Protein AF-A0A084JEU3-F1 (afdb_monomer)

Radius of gyration: 29.61 Å; Cα contacts (8 Å, |Δi|>4): 473; chains: 1; bounding box: 102×48×82 Å

Solvent-accessible surface area (backbone atoms only — not comparable to full-atom values): 22423 Å² total; per-residue (Å²): 134,93,76,82,90,81,86,82,88,77,93,76,92,77,86,79,73,100,84,59,101,64,56,49,59,89,86,44,99,84,50,86,44,65,86,68,53,72,67,61,51,50,54,51,52,53,52,48,52,46,41,62,56,38,32,37,35,69,52,96,95,32,40,34,34,56,44,57,78,57,88,47,75,67,45,46,43,48,49,74,62,51,78,74,91,52,101,86,64,90,32,44,60,57,39,45,73,83,40,44,41,60,47,25,36,52,49,20,71,35,93,44,36,29,29,40,38,32,37,48,67,58,79,97,78,46,80,44,81,76,47,73,46,70,68,40,49,16,65,54,32,29,52,50,15,54,47,30,58,76,61,71,53,55,68,69,57,42,40,54,37,58,30,37,74,47,81,51,99,90,43,79,36,66,49,73,68,48,45,52,52,46,51,49,23,58,73,67,33,37,78,50,60,65,68,60,36,30,48,14,31,47,50,51,45,51,54,30,48,77,71,74,59,42,79,63,43,62,60,49,50,46,40,42,52,32,47,36,22,77,47,49,19,35,83,63,47,55,72,72,88,62,86,52,65,42,72,67,55,50,42,67,78,18,46,71,53,51,65,30,30,50,54,52,17,34,21,40,51,15,35,50,50,40,52,54,51,51,52,52,56,59,60,42,64,75,54,81,91,49,82,68,72,72,58,94,80,72,58,83,58,68,80,78,54,61,58,43,73,71,50,48,53,51,52,56,48,53,50,52,55,48,29,61,74,69,68,60,82,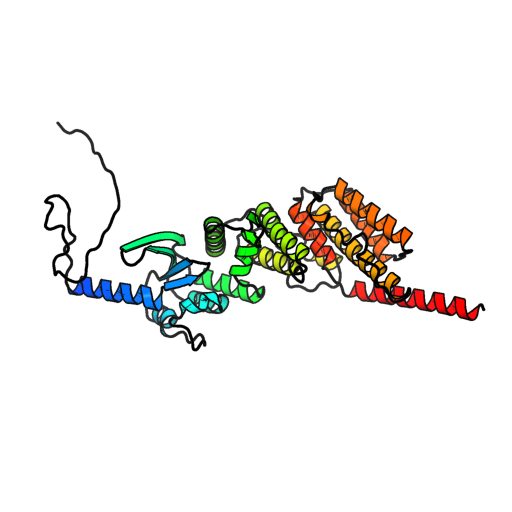50,70,69,58,52,49,42,55,48,53,22,48,57,28,52,75,54,64,66,73,90,78,54,40,41,49,39,47,51,38,19,50,42,19,38,73,57,81,34,65,59,58,52,54,57,52,51,51,57,50,50,56,54,51,51,58,56,49,56,65,59,75,76,110

Sequence (393 aa):
MEKKKQVFNTTTYKFYTNDKDVYGSVDEKDKFGVTMCKSCLNDILIGKEYVEDKLTTYWIDKSVMFLPHNFNEQTEAIYENSTIVSEDKKNFISNIYNDEEIVLELLGEGNTETDIIFFEKEGNKTFYIQHTIKSMLPSRFGELSVLLTEYGIKLYNIINYSTAIKVGLKGIETTNKEKLRMVDAIFLGKSINRNTFFTRAMMVHKYEFINGKNKFTISNIGKVYNFLVDAGCIEGGFKVMTQYGDYKELFMDNLSYFNSNEKKSWFLIGMAYNFVNYMIKKGNSNEEGKIADRSSLDKNFFFARKFNFKDFIYFSNLLSDKMIKYKISSAWLKDILTESKELMANPSGKLSSDEAKYIFFWGMDSYFKKVQENVLDLENDKNEEIQENREEI

Foldseek 3Di:
DDDDDDDDDDDDPFFDDPPDQFFWDPPDPPTDGDNDHPVRVVVVVVVVVCQVQQQWEADPNFIKGKAFPDDDPLNCCLRPVDCPDDPPDRTNCNCCRPCVLVNLQSLLSDDTFIKMWTWDDDPPTDIGTPDIQGRQHSVLSNLLSVLCVVLVHRLVLLLQLQFFDAQDPVGGDGDPVSSRVSVNCLRVLAADDPLSSLVSLVRNCLRCLVVVNNVCSLLSSLSSQVSSCSSNHYDQHAPSVDADQDVVRRCVRRCSNNVKLLLSLLLLLLQLLLVLQVLVQVLVVVPPDDSPPDDPSSDSCLVVDQLDPVVSVVSLVVSVVSCVVSVPDAPVSVVSSVSSVVSSVDTDDDDGSSSSSSSSNNSNVDDHPVVVVSVVVVVVVVVVVVVVVVVVD

InterPro domains:
  IPR013389 CRISPR-associated protein Cas8b [PF09484] (2-365)
  IPR013389 CRISPR-associated protein Cas8b [TIGR02556] (2-365)

Organism: NCBI:txid318464

Structure (mmCIF, N/CA/C/O backbone):
data_AF-A0A084JEU3-F1
#
_entry.id   AF-A0A084JEU3-F1
#
loop_
_atom_site.group_PDB
_atom_site.id
_atom_site.type_symbol
_atom_site.label_atom_id
_atom_site.label_alt_id
_atom_site.label_comp_id
_atom_site.label_asym_id
_atom_site.label_entity_id
_atom_site.label_seq_id
_atom_site.pdbx_PDB_ins_code
_atom_site.Cartn_x
_atom_site.Cartn_y
_atom_site.Cartn_z
_atom_site.occupancy
_atom_site.B_iso_or_equiv
_atom_site.auth_seq_id
_atom_site.auth_comp_id
_atom_site.auth_asym_id
_atom_site.auth_atom_id
_atom_site.pdbx_PDB_model_num
ATOM 1 N N . MET A 1 1 ? -53.611 27.726 25.755 1.00 33.16 1 MET A N 1
ATOM 2 C CA . MET A 1 1 ? -52.851 28.138 24.555 1.00 33.16 1 MET A CA 1
ATOM 3 C C . MET A 1 1 ? -51.723 27.139 24.369 1.00 33.16 1 MET A C 1
ATOM 5 O O . MET A 1 1 ? -50.703 27.253 25.034 1.00 33.16 1 MET A O 1
ATOM 9 N N . GLU A 1 2 ? -51.927 26.119 23.540 1.00 35.88 2 GLU A N 1
ATOM 10 C CA . GLU A 1 2 ? -50.829 25.248 23.117 1.00 35.88 2 GLU A CA 1
ATOM 11 C C . GLU A 1 2 ? -49.942 26.014 22.134 1.00 35.88 2 GLU A C 1
ATOM 13 O O . GLU A 1 2 ? -50.409 26.494 21.097 1.00 35.88 2 GLU A O 1
ATOM 18 N N . LYS A 1 3 ? -48.652 26.128 22.456 1.00 29.27 3 LYS A N 1
ATOM 19 C CA . LYS A 1 3 ? -47.615 26.466 21.483 1.00 29.27 3 LYS A CA 1
ATOM 20 C C . LYS A 1 3 ? -46.472 25.456 21.561 1.00 29.27 3 LYS A C 1
ATOM 22 O O . LYS A 1 3 ? -46.009 25.083 22.629 1.00 29.27 3 LYS A O 1
ATOM 27 N N . LYS A 1 4 ? -46.109 25.028 20.351 1.00 26.77 4 LYS A N 1
ATOM 28 C CA . LYS A 1 4 ? -45.147 24.019 19.892 1.00 26.77 4 LYS A CA 1
ATOM 29 C C . LYS A 1 4 ? -43.875 23.796 20.726 1.00 26.77 4 LYS A C 1
ATOM 31 O O . LYS A 1 4 ? -43.220 24.735 21.160 1.00 26.77 4 LYS A O 1
ATOM 36 N N . LYS A 1 5 ? -43.505 22.506 20.735 1.00 42.50 5 LYS A N 1
ATOM 37 C CA . LYS A 1 5 ? -42.203 21.870 21.010 1.00 42.50 5 LYS A CA 1
ATOM 38 C C . LYS A 1 5 ? -40.978 22.770 20.789 1.00 42.50 5 LYS A C 1
ATOM 40 O O . LYS A 1 5 ? -40.778 23.277 19.686 1.00 42.50 5 LYS A O 1
ATOM 45 N N . GLN A 1 6 ? -40.084 22.769 21.776 1.00 22.28 6 GLN A N 1
ATOM 46 C CA . GLN A 1 6 ? -38.643 22.917 21.578 1.00 22.28 6 GLN A CA 1
ATOM 47 C C . GLN A 1 6 ? -37.939 21.748 22.275 1.00 22.28 6 GLN A C 1
ATOM 49 O O . GLN A 1 6 ? -37.995 21.596 23.490 1.00 22.28 6 GLN A O 1
ATOM 54 N N . VAL A 1 7 ? -37.347 20.882 21.459 1.00 32.69 7 VAL A N 1
ATOM 55 C CA . VAL A 1 7 ? -36.330 19.898 21.849 1.00 32.69 7 VAL A CA 1
ATOM 56 C C . VAL A 1 7 ? -34.980 20.604 21.711 1.00 32.69 7 VAL A C 1
ATOM 58 O O . VAL A 1 7 ? -34.892 21.449 20.829 1.00 32.69 7 VAL A O 1
ATOM 61 N N . PHE A 1 8 ? -33.984 20.287 22.547 1.00 28.66 8 PHE A N 1
ATOM 62 C CA . PHE A 1 8 ? -32.553 20.061 22.225 1.00 28.66 8 PHE A CA 1
ATOM 63 C C . PHE A 1 8 ? -31.741 19.990 23.543 1.00 28.66 8 PHE A C 1
ATOM 65 O O . PHE A 1 8 ? -31.957 20.802 24.433 1.00 28.66 8 PHE A O 1
ATOM 72 N N . ASN A 1 9 ? -31.012 18.886 23.789 1.00 26.53 9 ASN A N 1
ATOM 73 C CA . ASN A 1 9 ? -29.582 18.648 23.459 1.00 26.53 9 ASN A CA 1
ATOM 74 C C . ASN A 1 9 ? -28.684 19.368 24.492 1.00 26.53 9 ASN A C 1
ATOM 76 O O . ASN A 1 9 ? -28.831 20.564 24.676 1.00 26.53 9 ASN A O 1
ATOM 80 N N . THR A 1 10 ? -27.810 18.738 25.276 1.00 30.73 10 THR A N 1
ATOM 81 C CA . THR A 1 10 ? -26.694 17.860 24.900 1.00 30.73 10 THR A CA 1
ATOM 82 C C . THR A 1 10 ? -26.087 17.214 26.156 1.00 30.73 10 THR A C 1
ATOM 84 O O . THR A 1 10 ? -25.902 17.881 27.171 1.00 30.73 10 THR A O 1
ATOM 87 N N . THR A 1 11 ? -25.738 15.931 26.042 1.00 37.00 11 THR A N 1
ATOM 88 C CA . THR A 1 11 ? -24.452 15.332 26.456 1.00 37.00 11 THR A CA 1
ATOM 89 C C . THR A 1 11 ? -23.622 16.071 27.514 1.00 37.00 11 THR A C 1
ATOM 91 O O . THR A 1 11 ? -22.929 17.029 27.198 1.00 37.00 11 THR A O 1
ATOM 94 N N . THR A 1 12 ? -23.553 15.526 28.731 1.00 30.12 12 THR A N 1
ATOM 95 C CA . THR A 1 12 ? -22.297 15.323 29.485 1.00 30.12 12 THR A CA 1
ATOM 96 C C . THR A 1 12 ? -22.592 14.314 30.602 1.00 30.12 12 THR A C 1
ATOM 98 O O . THR A 1 12 ? -22.945 14.702 31.713 1.00 30.12 12 THR A O 1
ATOM 101 N N . TYR A 1 13 ? -22.515 13.008 30.331 1.00 33.44 13 TYR A N 1
ATOM 102 C CA . TYR A 1 13 ? -22.587 12.037 31.425 1.00 33.44 13 TYR A CA 1
ATOM 103 C C . TYR A 1 13 ? -21.303 12.152 32.257 1.00 33.44 13 TYR A C 1
ATOM 105 O O . TYR A 1 13 ? -20.242 11.688 31.850 1.00 33.44 13 TYR A O 1
ATOM 113 N N . LYS A 1 14 ? -21.397 12.824 33.408 1.00 32.00 14 LYS A N 1
ATOM 114 C CA . LYS A 1 14 ? -20.411 12.755 34.489 1.00 32.00 14 LYS A CA 1
ATOM 115 C C . LYS A 1 14 ? -20.918 11.714 35.482 1.00 32.00 14 LYS A C 1
ATOM 117 O O . LYS A 1 14 ? -21.814 12.013 36.266 1.00 32.00 14 LYS A O 1
ATOM 122 N N . PHE A 1 15 ? -20.397 10.493 35.422 1.00 35.12 15 PHE A N 1
ATOM 123 C CA . PHE A 1 15 ? -20.677 9.494 36.453 1.00 35.12 15 PHE A CA 1
ATOM 124 C C . PHE A 1 15 ? -19.790 9.782 37.673 1.00 35.12 15 PHE A C 1
ATOM 126 O O . PHE A 1 15 ? -18.575 9.931 37.534 1.00 35.12 15 PHE A O 1
ATOM 133 N N . TYR A 1 16 ? -20.412 9.923 38.847 1.00 36.34 16 TYR A N 1
ATOM 134 C CA . TYR A 1 16 ? -19.735 10.079 40.138 1.00 36.34 16 TYR A CA 1
ATOM 135 C C . TYR A 1 16 ? -19.525 8.711 40.816 1.00 36.34 16 TYR A C 1
ATOM 137 O O . TYR A 1 16 ? -20.078 7.704 40.389 1.00 36.34 16 TYR A O 1
ATOM 145 N N . THR A 1 17 ? -18.651 8.707 41.820 1.00 38.38 17 THR A N 1
ATOM 146 C CA . THR A 1 17 ? -17.823 7.618 42.366 1.00 38.38 17 THR A CA 1
ATOM 147 C C . THR A 1 17 ? -18.531 6.523 43.185 1.00 38.38 17 THR A C 1
ATOM 149 O O . THR A 1 17 ? -19.677 6.655 43.599 1.00 38.38 17 THR A O 1
ATOM 152 N N . ASN A 1 18 ? -17.810 5.418 43.420 1.00 39.94 18 ASN A N 1
ATOM 153 C CA . ASN A 1 18 ? -18.221 4.167 44.092 1.00 39.94 18 ASN A CA 1
ATOM 154 C C . ASN A 1 18 ? -18.605 4.290 45.591 1.00 39.94 18 ASN A C 1
ATOM 156 O O . ASN A 1 18 ? -18.638 3.284 46.294 1.00 39.94 18 ASN A O 1
ATOM 160 N N . ASP A 1 19 ? -18.832 5.492 46.120 1.00 37.56 19 ASP A N 1
ATOM 161 C CA . ASP A 1 19 ? -18.898 5.762 47.562 1.00 37.56 19 ASP A CA 1
ATOM 162 C C . ASP A 1 19 ? -20.309 6.055 48.110 1.00 37.56 19 ASP A C 1
ATOM 164 O O . ASP A 1 19 ? -20.446 6.275 49.314 1.00 37.56 19 ASP A O 1
ATOM 168 N N . LYS A 1 20 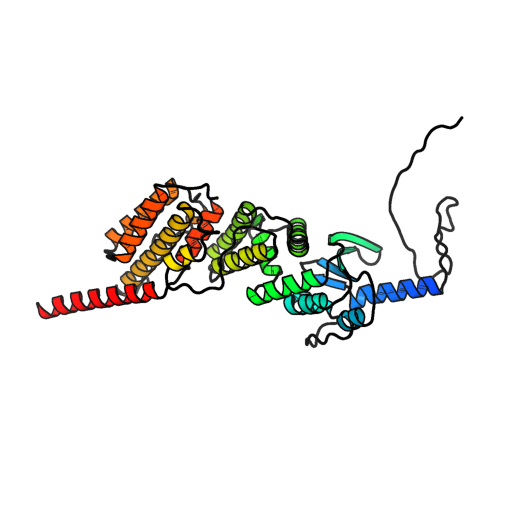? -21.371 6.047 47.282 1.00 40.38 20 LYS A N 1
ATOM 169 C CA . LYS A 1 20 ? -22.754 6.313 47.736 1.00 40.38 20 LYS A CA 1
ATOM 170 C C . LYS A 1 20 ? -23.802 5.435 47.037 1.00 40.38 20 LYS A C 1
ATOM 172 O O . LYS A 1 20 ? -23.878 5.421 45.815 1.00 40.38 20 LYS A O 1
ATOM 177 N N . ASP A 1 21 ? -24.686 4.809 47.823 1.00 39.44 21 ASP A N 1
ATOM 178 C CA . ASP A 1 21 ? -25.827 3.970 47.382 1.00 39.44 21 ASP A CA 1
ATOM 179 C C . ASP A 1 21 ? -26.977 4.762 46.695 1.00 39.44 21 ASP A C 1
ATOM 181 O O . ASP A 1 21 ? -28.101 4.275 46.573 1.00 39.44 21 ASP A O 1
ATOM 185 N N . VAL A 1 22 ? -26.728 5.996 46.237 1.00 38.22 22 VAL A N 1
ATOM 186 C CA . VAL A 1 22 ? -27.688 6.829 45.492 1.00 38.22 22 VAL A CA 1
ATOM 187 C C . VAL A 1 22 ? -26.937 7.665 44.453 1.00 38.22 22 VAL A C 1
ATOM 189 O O . VAL A 1 22 ? -26.189 8.576 44.806 1.00 38.22 22 VAL A O 1
ATOM 192 N N . TYR A 1 23 ? -27.186 7.410 43.166 1.00 47.47 23 TYR A N 1
ATOM 193 C CA . TYR A 1 23 ? -26.636 8.196 42.056 1.00 47.47 23 TYR A CA 1
ATOM 194 C C . TYR A 1 23 ? -27.671 9.192 41.521 1.00 47.47 23 TYR A C 1
ATOM 196 O O . TYR A 1 23 ? -28.319 8.983 40.497 1.00 47.47 23 TYR A O 1
ATOM 204 N N . GLY A 1 24 ? -27.821 10.307 42.232 1.00 40.75 24 GLY A N 1
ATOM 205 C CA . GLY A 1 24 ? -28.551 11.482 41.762 1.00 40.75 24 GLY A CA 1
ATOM 206 C C . GLY A 1 24 ? -27.867 12.770 42.195 1.00 40.75 24 GLY A C 1
ATOM 207 O O . GLY A 1 24 ? -27.118 12.782 43.171 1.00 40.75 24 GLY A O 1
ATOM 208 N N . SER A 1 25 ? -28.095 13.858 41.457 1.00 40.97 25 SER A N 1
ATOM 209 C CA . SER A 1 25 ? -27.729 15.189 41.943 1.00 40.97 25 SER A CA 1
ATOM 210 C C . SER A 1 25 ? -28.613 15.485 43.153 1.00 40.97 25 SER A C 1
ATOM 212 O O . SER A 1 25 ? -29.815 15.673 43.008 1.00 40.97 25 SER A O 1
ATOM 214 N N . VAL A 1 26 ? -28.034 15.455 44.353 1.00 43.91 26 VAL A N 1
ATOM 215 C CA . VAL A 1 26 ? -28.775 15.697 45.605 1.00 43.91 26 VAL A CA 1
ATOM 216 C C . VAL A 1 26 ? -29.113 17.191 45.771 1.00 43.91 26 VAL A C 1
ATOM 218 O O . VAL A 1 26 ? -29.981 17.538 46.567 1.00 43.91 26 VAL A O 1
ATOM 221 N N . ASP A 1 27 ? -28.503 18.065 44.960 1.00 44.31 27 ASP A N 1
ATOM 222 C CA . ASP A 1 27 ? -28.528 19.520 45.162 1.00 44.31 27 ASP A CA 1
ATOM 223 C C . ASP A 1 27 ? -29.350 20.314 44.125 1.00 44.31 27 ASP A C 1
ATOM 225 O O . ASP A 1 27 ? -29.546 21.515 44.300 1.00 44.31 27 ASP A O 1
ATOM 229 N N . GLU A 1 28 ? -29.888 19.694 43.065 1.00 47.91 28 GLU A N 1
ATOM 230 C CA . GLU A 1 28 ? -30.700 20.398 42.057 1.00 47.91 28 GLU A CA 1
ATOM 231 C C . GLU A 1 28 ? -31.978 19.620 41.700 1.00 47.91 28 GLU A C 1
ATOM 233 O O . GLU A 1 28 ? -31.923 18.541 41.113 1.00 47.91 28 GLU A O 1
ATOM 238 N N . LYS A 1 29 ? -33.148 20.209 42.002 1.00 47.62 29 LYS A N 1
ATOM 239 C CA . LYS A 1 29 ? -34.493 19.641 41.755 1.00 47.62 29 LYS A CA 1
ATOM 240 C C . LYS A 1 29 ? -34.776 19.234 40.299 1.00 47.62 29 LYS A C 1
ATOM 242 O O . LYS A 1 29 ? -35.699 18.456 40.079 1.00 47.62 29 LYS A O 1
ATOM 247 N N . ASP A 1 30 ? -33.984 19.715 39.341 1.00 46.00 30 ASP A N 1
ATOM 248 C CA . ASP A 1 30 ? -34.241 19.562 37.904 1.00 46.00 30 ASP A CA 1
ATOM 249 C C . ASP A 1 30 ? -33.227 18.654 37.174 1.00 46.00 30 ASP A C 1
ATOM 251 O O . ASP A 1 30 ? -33.293 18.508 35.951 1.00 46.00 30 ASP A O 1
ATOM 255 N N . LYS A 1 31 ? -32.290 18.006 37.889 1.00 46.59 31 LYS A N 1
ATOM 256 C CA . LYS A 1 31 ? -31.343 17.042 37.298 1.00 46.59 31 LYS A CA 1
ATOM 257 C C . LYS A 1 31 ? -31.685 15.612 37.707 1.00 46.59 31 LYS A C 1
ATOM 259 O O . LYS A 1 31 ? -31.346 15.154 38.795 1.00 46.59 31 LYS A O 1
ATOM 264 N N . PHE A 1 32 ? -32.331 14.893 36.791 1.00 43.88 32 PHE A N 1
ATOM 265 C CA . PHE A 1 32 ? -32.670 13.479 36.939 1.00 43.88 32 PHE A CA 1
ATOM 266 C C . PHE A 1 32 ? -31.409 12.624 37.146 1.00 43.88 32 PHE A C 1
ATOM 268 O O . PHE A 1 32 ? -30.602 12.448 36.235 1.00 43.88 32 PHE A O 1
ATOM 275 N N . GLY A 1 33 ? -31.246 12.092 38.358 1.00 50.06 33 GLY A N 1
ATOM 276 C CA . GLY A 1 33 ? -30.371 10.953 38.624 1.00 50.06 33 GLY A CA 1
ATOM 277 C C . GLY A 1 33 ? -31.000 9.659 38.120 1.00 50.06 33 GLY A C 1
ATOM 278 O O . GLY A 1 33 ? -32.223 9.521 38.131 1.00 50.06 33 GLY A O 1
ATOM 279 N N . VAL A 1 34 ? -30.177 8.704 37.694 1.00 51.53 34 VAL A N 1
ATOM 280 C CA . VAL A 1 34 ? -30.644 7.350 37.378 1.00 51.53 34 VAL A CA 1
ATOM 281 C C . VAL A 1 34 ? -30.508 6.517 38.647 1.00 51.53 34 VAL A C 1
ATOM 283 O O . VAL A 1 34 ? -29.398 6.236 39.096 1.00 51.53 34 VAL A O 1
ATOM 286 N N . THR A 1 35 ? -31.631 6.125 39.249 1.00 52.78 35 THR A N 1
ATOM 287 C CA . THR A 1 35 ? -31.619 5.170 40.363 1.00 52.78 35 THR A CA 1
ATOM 288 C C . THR A 1 35 ? -31.243 3.792 39.828 1.00 52.78 35 THR A C 1
ATOM 290 O O . THR A 1 35 ? -31.934 3.249 38.969 1.00 52.78 35 THR A O 1
ATOM 293 N N . MET A 1 36 ? -30.149 3.230 40.336 1.00 64.19 36 MET A N 1
ATOM 294 C CA . MET A 1 36 ? -29.620 1.934 39.921 1.00 64.19 36 MET A CA 1
ATOM 295 C C . MET A 1 36 ? -29.491 1.009 41.128 1.00 64.19 36 MET A C 1
ATOM 297 O O . MET A 1 36 ? -29.104 1.446 42.210 1.00 64.19 36 MET A O 1
ATOM 301 N N . CYS A 1 37 ? -29.839 -0.266 40.954 1.00 76.44 37 CYS A N 1
ATOM 302 C CA . CYS A 1 37 ? -29.737 -1.250 42.022 1.00 76.44 37 CYS A CA 1
ATOM 303 C C . CYS A 1 37 ? -28.268 -1.617 42.305 1.00 76.44 37 CYS A C 1
ATOM 305 O O . CYS A 1 37 ? -27.428 -1.548 41.410 1.00 76.44 37 CYS A O 1
ATOM 307 N N . LYS A 1 38 ? -27.936 -2.032 43.535 1.00 72.19 38 LYS A N 1
ATOM 308 C CA . LYS A 1 38 ? -26.549 -2.370 43.911 1.00 72.19 38 LYS A CA 1
ATOM 309 C C . LYS A 1 38 ? -25.959 -3.515 43.079 1.00 72.19 38 LYS A C 1
ATOM 311 O O . LYS A 1 38 ? -24.797 -3.440 42.697 1.00 72.19 38 LYS A O 1
ATOM 316 N N . SER A 1 39 ? -26.746 -4.549 42.774 1.00 76.50 39 SER A N 1
ATOM 317 C CA . SER A 1 39 ? -26.295 -5.628 41.883 1.00 76.50 39 SER A CA 1
ATOM 318 C C . SER A 1 39 ? -26.048 -5.109 40.466 1.00 76.50 39 SER A C 1
ATOM 320 O O . SER A 1 39 ? -24.980 -5.342 39.928 1.00 76.50 39 SER A O 1
ATOM 322 N N . CYS A 1 40 ? -26.953 -4.282 39.938 1.00 75.38 40 CYS A N 1
ATOM 323 C CA . CYS A 1 40 ? -26.814 -3.626 38.638 1.00 75.38 40 CYS A CA 1
ATOM 324 C C . CYS A 1 40 ? -25.513 -2.802 38.548 1.00 75.38 40 CYS A C 1
ATOM 326 O O . CYS A 1 40 ? -24.825 -2.823 37.533 1.00 75.38 40 CYS A O 1
ATOM 328 N N . LEU A 1 41 ? -25.166 -2.072 39.617 1.00 74.88 41 LEU A N 1
ATOM 329 C CA . LEU A 1 41 ? -23.906 -1.330 39.703 1.00 74.88 41 LEU A CA 1
ATOM 330 C C . LEU A 1 41 ? -22.700 -2.271 39.680 1.00 74.88 41 LEU A C 1
ATOM 332 O O . LEU A 1 41 ? -21.751 -2.011 38.946 1.00 74.88 41 LEU A O 1
ATOM 336 N N . ASN A 1 42 ? -22.732 -3.340 40.478 1.00 78.88 42 ASN A N 1
ATO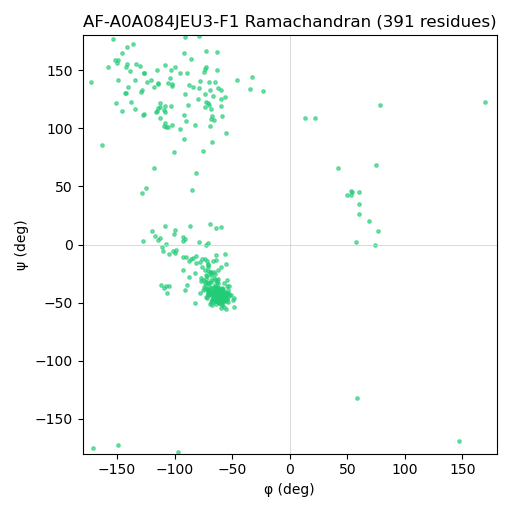M 337 C CA . ASN A 1 42 ? -21.654 -4.324 40.509 1.00 78.88 42 ASN A CA 1
ATOM 338 C C . ASN A 1 42 ? -21.450 -4.966 39.133 1.00 78.88 42 ASN A C 1
ATOM 340 O O . ASN A 1 42 ? -20.313 -5.053 38.686 1.00 78.88 42 ASN A O 1
ATOM 344 N N . ASP A 1 43 ? -22.530 -5.328 38.439 1.00 79.50 43 ASP A N 1
ATOM 345 C CA . ASP A 1 43 ? -22.467 -5.906 37.094 1.00 79.50 43 ASP A CA 1
ATOM 346 C C . ASP A 1 43 ? -21.803 -4.934 36.102 1.00 79.50 43 ASP A C 1
ATOM 348 O O . ASP A 1 43 ? -20.937 -5.325 35.321 1.00 79.50 43 ASP A O 1
ATOM 352 N N . ILE A 1 44 ? -22.135 -3.639 36.178 1.00 79.19 44 ILE A N 1
ATOM 353 C CA . ILE A 1 44 ? -21.496 -2.599 35.356 1.00 79.19 44 ILE A CA 1
ATOM 354 C C . ILE A 1 44 ? -20.015 -2.433 35.702 1.00 79.19 44 ILE A C 1
ATOM 356 O O . ILE A 1 44 ? -19.197 -2.256 34.799 1.00 79.19 44 ILE A O 1
ATOM 360 N N . LEU A 1 45 ? -19.655 -2.453 36.987 1.00 81.62 45 LEU A N 1
ATOM 361 C CA . LEU A 1 45 ? -18.264 -2.312 37.420 1.00 81.62 45 LEU A CA 1
ATOM 362 C C . LEU A 1 45 ? -17.413 -3.500 36.959 1.00 81.62 45 LEU A C 1
ATOM 364 O O . LEU A 1 45 ? -16.341 -3.275 36.403 1.00 81.62 45 LEU A O 1
ATOM 368 N N . ILE A 1 46 ? -17.922 -4.726 37.112 1.00 84.88 46 ILE A N 1
ATOM 369 C CA . ILE A 1 46 ? -17.273 -5.956 36.636 1.00 84.88 46 ILE A CA 1
ATOM 370 C C . ILE A 1 46 ? -17.124 -5.918 35.112 1.00 84.88 46 ILE A C 1
ATOM 372 O O . ILE A 1 46 ? -16.034 -6.141 34.591 1.00 84.88 46 ILE A O 1
ATOM 376 N N . GLY A 1 47 ? -18.188 -5.569 34.382 1.00 84.50 47 GLY A N 1
ATOM 377 C CA . GLY A 1 47 ? -18.135 -5.461 32.922 1.00 84.50 47 GLY A CA 1
ATOM 378 C C . GLY A 1 47 ? -17.156 -4.388 32.440 1.00 84.50 47 GLY A C 1
ATOM 379 O O . GLY A 1 47 ? -16.441 -4.585 31.460 1.00 84.50 47 GLY A O 1
ATOM 380 N N . LYS A 1 48 ? -17.068 -3.256 33.146 1.00 84.44 48 LYS A N 1
ATOM 381 C CA . LYS A 1 48 ? -16.085 -2.211 32.844 1.00 84.44 48 LYS A CA 1
ATOM 382 C C . LYS A 1 48 ? -14.653 -2.710 33.045 1.00 84.44 48 LYS A C 1
ATOM 384 O O . LYS A 1 48 ? -13.823 -2.478 32.170 1.00 84.44 48 LYS A O 1
ATOM 389 N N . GLU A 1 49 ? -14.373 -3.354 34.175 1.00 86.00 49 GLU A N 1
ATOM 390 C CA . GLU A 1 49 ? -13.055 -3.926 34.471 1.00 86.00 49 GLU A CA 1
ATOM 391 C C . GLU A 1 49 ? -12.667 -4.948 33.399 1.00 86.00 49 GLU A C 1
ATOM 393 O O . GLU A 1 49 ? -11.579 -4.871 32.838 1.00 86.00 49 GLU A O 1
ATOM 398 N N . TYR A 1 50 ? -13.612 -5.799 32.993 1.00 87.06 50 TYR A N 1
ATOM 399 C CA . TYR A 1 50 ? -13.421 -6.743 31.898 1.00 87.06 50 TYR A CA 1
ATOM 400 C C . TYR A 1 50 ? -13.039 -6.067 30.573 1.00 87.06 50 TYR A C 1
ATOM 402 O O . TYR A 1 50 ? -12.079 -6.468 29.914 1.00 87.06 50 TYR A O 1
ATOM 410 N N . VAL A 1 51 ? -13.762 -5.014 30.174 1.00 88.12 51 VAL A N 1
ATOM 411 C CA . VAL A 1 51 ? -13.453 -4.262 28.949 1.00 88.12 51 VAL A CA 1
ATOM 412 C C . VAL A 1 51 ? -12.056 -3.643 29.024 1.00 88.12 51 VAL A C 1
ATOM 414 O O . VAL A 1 51 ? -11.302 -3.717 28.050 1.00 88.12 51 VAL A O 1
ATOM 417 N N . GLU A 1 52 ? -11.706 -3.026 30.155 1.00 86.19 52 GLU A N 1
ATOM 418 C CA . GLU A 1 52 ? -10.395 -2.399 30.357 1.00 86.19 52 GLU A CA 1
ATOM 419 C C . GLU A 1 52 ? -9.259 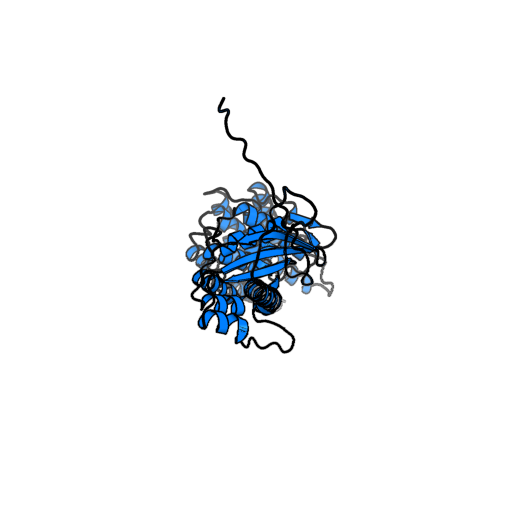-3.443 30.335 1.00 86.19 52 GLU A C 1
ATOM 421 O O . GLU A 1 52 ? -8.218 -3.182 29.728 1.00 86.19 52 GLU A O 1
ATOM 426 N N . ASP A 1 53 ? -9.480 -4.637 30.891 1.00 85.06 53 ASP A N 1
ATOM 427 C CA . ASP A 1 53 ? -8.446 -5.665 31.047 1.00 85.06 53 ASP A CA 1
ATOM 428 C C . ASP A 1 53 ? -8.307 -6.617 29.858 1.00 85.06 53 ASP A C 1
ATOM 430 O O . ASP A 1 53 ? -7.193 -7.054 29.568 1.00 85.06 53 ASP A O 1
ATOM 434 N N . LYS A 1 54 ? -9.398 -6.965 29.167 1.00 87.38 54 LYS A N 1
ATOM 435 C CA . LYS A 1 54 ? -9.411 -8.009 28.122 1.00 87.38 54 LYS A CA 1
ATOM 436 C C . LYS A 1 54 ? -9.637 -7.473 26.716 1.00 87.38 54 LYS A C 1
ATOM 438 O O . LYS A 1 54 ? -9.059 -7.996 25.765 1.00 87.38 54 LYS A O 1
ATOM 443 N N . LEU A 1 55 ? -10.448 -6.425 26.583 1.00 90.81 55 LEU A N 1
ATOM 444 C CA . LEU A 1 55 ? -10.924 -5.932 25.285 1.00 90.81 55 LEU A CA 1
ATOM 445 C C . LEU A 1 55 ? -10.227 -4.648 24.823 1.00 90.81 55 LEU A C 1
ATOM 447 O O . LEU A 1 55 ? -10.429 -4.207 23.691 1.00 90.81 55 LEU A O 1
ATOM 451 N N . THR A 1 56 ? -9.413 -4.044 25.689 1.00 90.75 56 THR A N 1
ATOM 452 C CA . THR A 1 56 ? -8.706 -2.791 25.422 1.00 90.75 56 THR A CA 1
ATOM 453 C C . THR A 1 56 ? -7.223 -3.035 25.164 1.00 90.75 56 THR A C 1
ATOM 455 O O . THR A 1 56 ? -6.561 -3.809 25.859 1.00 90.75 56 THR A O 1
ATOM 458 N N . THR A 1 57 ? -6.669 -2.322 24.184 1.00 91.31 57 THR A N 1
ATOM 459 C CA . THR A 1 57 ? -5.229 -2.291 23.921 1.00 91.31 57 THR A CA 1
ATOM 460 C C . THR A 1 57 ? -4.764 -0.953 23.344 1.00 91.31 57 THR A C 1
ATOM 462 O O . THR A 1 57 ? -5.527 0.011 23.273 1.00 91.31 57 THR A O 1
ATOM 465 N N . TYR A 1 58 ? -3.496 -0.890 22.936 1.00 88.81 58 TYR A N 1
ATOM 466 C CA . TYR A 1 58 ? -2.910 0.208 22.186 1.00 88.81 58 TYR A CA 1
ATOM 467 C C . TYR A 1 58 ? -2.535 -0.240 20.767 1.00 88.81 58 TYR A C 1
ATOM 469 O O . TYR A 1 58 ? -1.733 -1.154 20.587 1.00 88.81 58 TYR A O 1
ATOM 477 N N . TRP A 1 59 ? -3.097 0.419 19.754 1.00 90.38 59 TRP A N 1
ATOM 478 C CA . TRP A 1 59 ? -2.881 0.104 18.343 1.00 90.38 59 TRP A CA 1
ATOM 479 C C . TRP A 1 59 ? -2.988 1.369 17.485 1.00 90.38 59 TRP A C 1
ATOM 481 O O . TRP A 1 59 ? -3.820 2.237 17.744 1.00 90.38 59 TRP A O 1
ATOM 491 N N . ILE A 1 60 ? -2.130 1.494 16.466 1.00 87.25 60 ILE A N 1
ATOM 492 C CA . ILE A 1 60 ? -2.097 2.650 15.542 1.00 87.25 60 ILE A CA 1
ATOM 493 C C . ILE A 1 60 ? -1.995 3.978 16.319 1.00 87.25 60 ILE A C 1
ATOM 495 O O . ILE A 1 60 ? -2.696 4.957 16.067 1.00 87.25 60 ILE A O 1
ATOM 499 N N . ASP A 1 61 ? -1.093 3.996 17.300 1.00 87.25 61 ASP A N 1
ATOM 500 C CA . ASP A 1 61 ? -0.817 5.138 18.174 1.00 87.25 61 ASP A CA 1
ATOM 501 C C . ASP A 1 61 ? -2.023 5.629 19.005 1.00 87.25 61 ASP A C 1
ATOM 503 O O . ASP A 1 61 ? -2.099 6.811 19.359 1.00 87.25 61 ASP A O 1
ATOM 507 N N . LYS A 1 62 ? -2.988 4.743 19.291 1.00 89.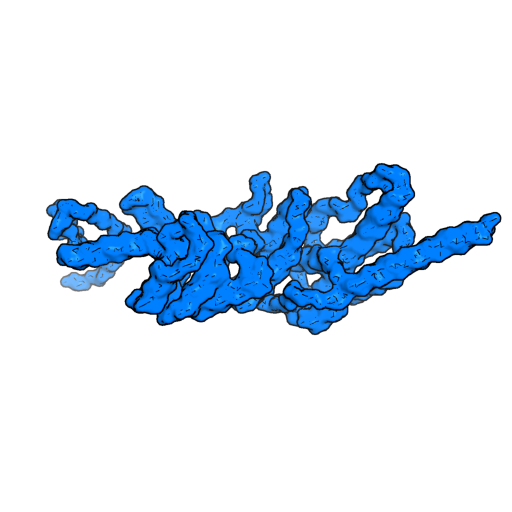38 62 LYS A N 1
ATOM 508 C CA . LYS A 1 62 ? -4.223 5.051 20.024 1.00 89.38 62 LYS A CA 1
ATOM 509 C C . LYS A 1 62 ? -4.651 3.925 20.951 1.00 89.38 62 LYS A C 1
ATOM 511 O O . LYS A 1 62 ? -4.406 2.757 20.671 1.00 89.38 62 LYS A O 1
ATOM 516 N N . SER A 1 63 ? -5.364 4.278 22.020 1.00 91.81 63 SER A N 1
ATOM 517 C CA . SER A 1 63 ? -6.136 3.290 22.768 1.00 91.81 63 SER A CA 1
ATOM 518 C C . SER A 1 63 ? -7.313 2.823 21.916 1.00 91.81 63 SER A C 1
ATOM 520 O O . SER A 1 63 ? -8.020 3.642 21.319 1.00 91.81 63 SER A O 1
ATOM 522 N N . VAL A 1 64 ? -7.512 1.511 21.855 1.00 93.31 64 VAL A N 1
ATOM 523 C CA . VAL A 1 64 ? -8.565 0.877 21.064 1.00 93.31 64 VAL A CA 1
ATOM 524 C C . VAL A 1 64 ? -9.275 -0.195 21.883 1.00 93.31 64 VAL A C 1
ATOM 526 O O . VAL A 1 64 ? -8.638 -0.908 22.655 1.00 93.31 64 VAL A O 1
ATOM 529 N N . MET A 1 65 ? -10.590 -0.292 21.718 1.00 93.56 65 MET A N 1
ATOM 530 C CA . MET A 1 65 ? -11.429 -1.361 22.259 1.00 93.56 65 MET A CA 1
ATOM 531 C C . MET A 1 65 ? -12.014 -2.193 21.124 1.00 93.56 65 MET A C 1
ATOM 533 O O . MET A 1 65 ? -12.479 -1.622 20.138 1.00 93.56 65 MET A O 1
ATOM 537 N N . PHE A 1 66 ? -12.0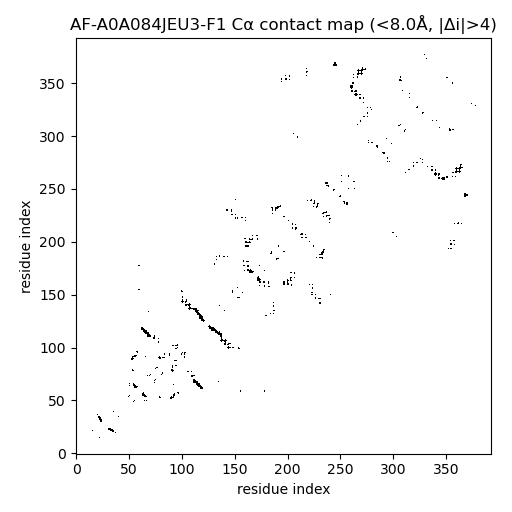38 -3.511 21.304 1.00 94.56 66 PHE A N 1
ATOM 538 C CA . PHE A 1 66 ? -12.758 -4.456 20.452 1.00 94.56 66 PHE A CA 1
ATOM 539 C C . PHE A 1 66 ? -13.947 -4.997 21.243 1.00 94.56 66 PHE A C 1
ATOM 541 O O . PHE A 1 66 ? -13.768 -5.817 22.137 1.00 94.56 66 PHE A O 1
ATOM 548 N N . LEU A 1 67 ? -15.145 -4.491 20.960 1.00 93.38 67 LEU A N 1
ATOM 549 C CA . LEU A 1 67 ? -16.356 -4.797 21.717 1.00 93.38 67 LEU A CA 1
ATOM 550 C C . LEU A 1 67 ? -17.257 -5.751 20.926 1.00 93.38 67 LEU A C 1
ATOM 552 O O . LEU A 1 67 ? -17.957 -5.292 20.017 1.00 93.38 67 LEU A O 1
ATOM 556 N N . PRO A 1 68 ? -17.264 -7.056 21.243 1.00 93.81 68 PRO A N 1
ATOM 557 C CA . PRO A 1 68 ? -18.217 -7.977 20.645 1.00 93.81 68 PRO A CA 1
ATOM 558 C C . PRO A 1 68 ? -19.643 -7.608 21.073 1.00 93.81 68 PRO A C 1
ATOM 560 O O . PRO A 1 68 ? -19.892 -7.241 22.222 1.00 93.81 68 PRO A O 1
ATOM 563 N N . HIS A 1 69 ? -20.593 -7.693 20.144 1.00 91.44 69 HIS A N 1
ATOM 564 C CA . HIS A 1 69 ? -22.003 -7.367 20.396 1.00 91.44 69 HIS A CA 1
ATOM 565 C C . HIS A 1 69 ? -22.675 -8.366 21.334 1.00 91.44 69 HIS A C 1
ATOM 567 O O . HIS A 1 69 ? -23.559 -7.992 22.101 1.00 91.44 69 HIS A O 1
ATOM 573 N N . ASN A 1 70 ? -22.249 -9.627 21.275 1.00 89.19 70 ASN A N 1
ATOM 574 C CA . ASN A 1 70 ? -22.710 -10.696 22.145 1.00 89.19 70 ASN A CA 1
ATOM 575 C C . ASN A 1 70 ? -21.514 -11.379 22.801 1.00 89.19 70 ASN A C 1
ATOM 577 O O . ASN A 1 70 ? -20.458 -11.512 22.191 1.00 89.19 70 ASN A O 1
ATOM 581 N N . PHE A 1 71 ? -21.706 -11.857 24.026 1.00 83.38 71 PHE A N 1
ATOM 582 C CA . PHE A 1 71 ? -20.696 -12.622 24.745 1.00 83.38 71 PHE A CA 1
ATOM 583 C C . PHE A 1 71 ? -21.212 -14.047 24.963 1.00 83.38 71 PHE A C 1
ATOM 585 O O . PHE A 1 71 ? -22.235 -14.246 25.617 1.00 83.38 71 PHE A O 1
ATOM 592 N N . ASN A 1 72 ? -20.554 -15.027 24.345 1.00 83.81 72 ASN A N 1
ATOM 593 C CA . ASN A 1 72 ? -20.859 -16.457 24.443 1.00 83.81 72 ASN A CA 1
ATOM 594 C C . ASN A 1 72 ? -19.564 -17.263 24.613 1.00 83.81 72 ASN A C 1
ATOM 596 O O . ASN A 1 72 ? -18.484 -16.703 24.452 1.00 83.81 72 ASN A O 1
ATOM 600 N N . GLU A 1 73 ? -19.674 -18.569 24.870 1.00 85.19 73 GLU A N 1
ATOM 601 C CA . GLU A 1 73 ? -18.521 -19.451 25.132 1.00 85.19 73 GLU A CA 1
ATOM 602 C C . GLU A 1 73 ? -17.437 -19.382 24.039 1.00 85.19 73 GLU A C 1
ATOM 604 O O . GLU A 1 73 ? -16.247 -19.433 24.334 1.00 85.19 73 GLU A O 1
ATOM 609 N N . GLN A 1 74 ? -17.827 -19.220 22.769 1.00 85.44 74 GLN A N 1
ATOM 610 C CA . GLN A 1 74 ? -16.883 -19.105 21.652 1.00 85.44 74 GLN A CA 1
ATOM 611 C C . GLN A 1 74 ? -16.129 -17.768 21.676 1.00 85.44 74 GLN A C 1
ATOM 613 O O . GLN A 1 74 ? -14.918 -17.729 21.485 1.00 85.44 74 GLN A O 1
ATOM 618 N N . THR A 1 75 ? -16.840 -16.672 21.940 1.00 84.19 75 THR A N 1
ATOM 619 C CA . THR A 1 75 ? -16.248 -15.333 22.071 1.00 84.19 75 THR A CA 1
ATOM 620 C C . THR A 1 75 ? -15.342 -15.272 23.301 1.00 84.19 75 THR A C 1
ATOM 622 O O . THR A 1 75 ? -14.213 -14.799 23.217 1.00 84.19 75 THR A O 1
ATOM 625 N N . GLU A 1 76 ? -15.793 -15.824 24.425 1.00 85.56 76 GLU A N 1
ATOM 626 C CA . GLU A 1 76 ? -15.012 -15.966 25.654 1.00 85.56 76 GLU A CA 1
ATOM 627 C C . GLU A 1 76 ? -13.713 -16.743 25.405 1.00 85.56 76 GLU A C 1
ATOM 629 O O . GLU A 1 76 ? -12.635 -16.273 25.763 1.00 85.56 76 GLU A O 1
ATOM 634 N N . ALA A 1 77 ? -13.780 -17.873 24.693 1.00 85.25 77 ALA A N 1
ATOM 635 C CA . ALA A 1 77 ? -12.596 -18.655 24.349 1.00 85.25 77 ALA A CA 1
ATOM 636 C C . ALA A 1 77 ? -11.563 -17.854 23.537 1.00 85.25 77 ALA A C 1
ATOM 638 O O . ALA A 1 77 ? -10.364 -17.984 23.788 1.00 85.25 77 ALA A O 1
ATOM 639 N N . ILE A 1 78 ? -12.007 -16.990 22.619 1.00 86.75 78 ILE A N 1
ATOM 640 C CA . ILE A 1 78 ? -11.115 -16.128 21.830 1.00 86.75 78 ILE A CA 1
ATOM 641 C C . ILE A 1 78 ? -10.425 -15.086 22.721 1.00 86.75 78 ILE A C 1
ATOM 643 O O . ILE A 1 78 ? -9.209 -14.943 22.663 1.00 86.75 78 ILE A O 1
ATOM 647 N N . TYR A 1 79 ? -11.166 -14.356 23.561 1.00 83.62 79 TYR A N 1
ATOM 648 C CA . TYR A 1 79 ? -10.595 -13.242 24.332 1.00 83.62 79 TYR A CA 1
ATOM 649 C C . TYR A 1 79 ? -9.868 -13.669 25.618 1.00 83.62 79 TYR A C 1
ATOM 651 O O . TYR A 1 79 ? -8.989 -12.940 26.094 1.00 83.62 79 TYR A O 1
ATOM 659 N N . GLU A 1 80 ? -10.207 -14.831 26.183 1.00 79.56 80 GLU A N 1
ATOM 660 C CA . GLU A 1 80 ? -9.671 -15.301 27.466 1.00 79.56 80 GLU A CA 1
ATOM 661 C C . GLU A 1 80 ? -8.678 -16.453 27.341 1.00 79.56 80 GLU A C 1
ATOM 663 O O . GLU A 1 80 ? -7.705 -16.483 28.098 1.00 79.56 80 GLU A O 1
ATOM 668 N N . ASN A 1 81 ? -8.888 -17.364 26.385 1.00 67.31 81 ASN A N 1
ATOM 669 C CA . ASN A 1 81 ? -8.163 -18.636 26.313 1.00 67.31 81 ASN A CA 1
ATOM 670 C C . ASN A 1 81 ? -7.189 -18.733 25.131 1.00 67.31 81 ASN A C 1
ATOM 672 O O . ASN A 1 81 ? -6.478 -19.733 25.013 1.00 67.31 81 ASN A O 1
ATOM 676 N N . SER A 1 82 ? -7.111 -17.719 24.262 1.00 62.03 82 SER A N 1
ATOM 677 C CA . SER A 1 82 ? -6.165 -17.728 23.146 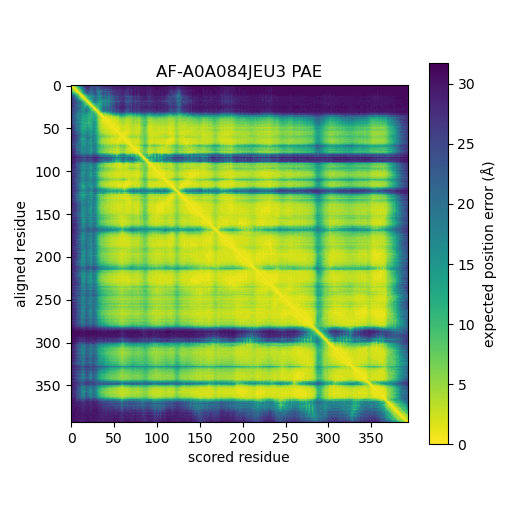1.00 62.03 82 SER A CA 1
ATOM 678 C C . SER A 1 82 ? -4.721 -17.614 23.657 1.00 62.03 82 SER A C 1
ATOM 680 O O . SER A 1 82 ? -4.262 -16.552 24.090 1.00 62.03 82 SER A O 1
ATOM 682 N N . THR A 1 83 ? -3.969 -18.703 23.582 1.00 56.91 83 THR A N 1
ATOM 683 C CA . THR A 1 83 ? -2.539 -18.765 23.900 1.00 56.91 83 THR A CA 1
ATOM 684 C C . THR A 1 83 ? -1.698 -18.274 22.721 1.00 56.91 83 THR A C 1
ATOM 686 O O . THR A 1 83 ? -0.887 -19.012 22.167 1.00 56.91 83 THR A O 1
ATOM 689 N N . ILE A 1 84 ? -1.856 -17.008 22.319 1.00 60.59 84 ILE A N 1
ATOM 690 C CA . ILE A 1 84 ? -0.820 -16.383 21.487 1.00 60.59 84 ILE A CA 1
ATOM 691 C C . ILE A 1 84 ? 0.414 -16.233 22.378 1.00 60.59 84 ILE A C 1
ATOM 693 O O . ILE A 1 84 ? 0.414 -15.490 23.360 1.00 60.59 84 ILE A O 1
ATOM 697 N N . VAL A 1 85 ? 1.436 -17.023 22.057 1.00 50.50 85 VAL A N 1
ATOM 698 C CA . VAL A 1 85 ? 2.662 -17.212 22.830 1.00 50.50 85 VAL A CA 1
ATOM 699 C C . VAL A 1 85 ? 3.478 -15.919 22.832 1.00 50.50 85 VAL A C 1
ATOM 701 O O . VAL A 1 85 ? 4.346 -15.710 21.991 1.00 50.50 85 VAL A O 1
ATOM 704 N N . SER A 1 86 ? 3.223 -15.038 23.793 1.00 51.50 86 SER A N 1
ATOM 705 C CA . SER A 1 86 ? 4.224 -14.070 24.229 1.00 51.50 86 SER A CA 1
ATOM 706 C C . SER A 1 86 ? 4.184 -13.967 25.748 1.00 51.50 86 SER A C 1
ATOM 708 O O . SER A 1 86 ? 3.140 -13.704 26.340 1.00 51.50 86 SER A O 1
ATOM 710 N N . GLU A 1 87 ? 5.327 -14.221 26.382 1.00 51.78 87 GLU A N 1
ATOM 711 C CA . GLU A 1 87 ? 5.478 -14.278 27.844 1.00 51.78 87 GLU A CA 1
ATOM 712 C C . GLU A 1 87 ? 5.203 -12.920 28.535 1.00 51.78 87 GLU A C 1
ATOM 714 O O . GLU A 1 87 ? 5.063 -12.869 29.753 1.00 51.78 87 GLU A O 1
ATOM 719 N N . ASP A 1 88 ? 5.043 -11.836 27.760 1.00 54.12 88 ASP A N 1
ATOM 720 C CA . ASP A 1 88 ? 5.035 -10.445 28.235 1.00 54.12 88 ASP A CA 1
ATOM 721 C C . ASP A 1 88 ? 3.695 -9.688 28.073 1.00 54.12 88 ASP A C 1
ATOM 723 O O . ASP A 1 88 ? 3.628 -8.488 28.364 1.00 54.12 88 ASP A O 1
ATOM 727 N N . LYS A 1 89 ? 2.607 -10.324 27.606 1.00 55.09 89 LYS A N 1
ATOM 728 C CA . LYS A 1 89 ? 1.351 -9.612 27.276 1.00 55.09 89 LYS A CA 1
ATOM 729 C C . LYS A 1 89 ? 0.135 -10.042 28.102 1.00 55.09 89 LYS A C 1
ATOM 731 O O . LYS A 1 89 ? -0.128 -11.219 28.305 1.00 55.09 89 LYS A O 1
ATOM 736 N N . LYS A 1 90 ? -0.633 -9.043 28.569 1.00 60.59 90 LYS A N 1
ATOM 737 C CA . LYS A 1 90 ? -1.740 -9.186 29.540 1.00 60.59 90 LYS A CA 1
ATOM 738 C C . LYS A 1 90 ? -3.052 -9.748 28.966 1.00 60.59 90 LYS A C 1
ATOM 740 O O . LYS A 1 90 ? -3.821 -10.335 29.722 1.00 60.59 90 LYS A O 1
ATOM 745 N N . ASN A 1 91 ? -3.342 -9.538 27.677 1.00 74.06 91 ASN A N 1
ATOM 746 C CA . ASN A 1 91 ? -4.591 -9.984 27.040 1.00 74.06 91 ASN A CA 1
ATOM 747 C C . ASN A 1 91 ? -4.408 -10.324 25.549 1.00 74.06 91 ASN A C 1
ATOM 749 O O . ASN A 1 91 ? -3.467 -9.842 24.916 1.00 74.06 91 ASN A O 1
ATOM 753 N N . PHE A 1 92 ? -5.321 -11.125 24.987 1.00 82.75 92 PHE A N 1
ATOM 754 C CA . PHE A 1 92 ? -5.320 -11.566 23.584 1.00 82.75 92 PHE A CA 1
ATOM 755 C C . PHE A 1 92 ? -5.116 -10.415 22.589 1.00 82.75 92 PHE A C 1
ATOM 757 O O . PHE A 1 92 ? -4.182 -10.435 21.786 1.00 82.75 92 PHE A O 1
ATOM 764 N N . ILE A 1 93 ? -5.952 -9.377 22.687 1.00 86.19 93 ILE A N 1
ATOM 765 C CA . ILE A 1 93 ? -5.996 -8.262 21.734 1.00 86.19 93 ILE A CA 1
ATOM 766 C C . ILE A 1 93 ? -4.705 -7.439 21.735 1.00 86.19 93 ILE A C 1
ATOM 768 O O . ILE A 1 93 ? -4.347 -6.858 20.716 1.00 86.19 93 ILE A O 1
ATOM 772 N N . SER A 1 94 ? -3.934 -7.427 22.825 1.00 85.50 94 SER A N 1
ATOM 773 C CA . SER A 1 94 ? -2.622 -6.767 22.853 1.00 85.50 94 SER A CA 1
ATOM 774 C C . SER A 1 94 ? -1.580 -7.380 21.916 1.00 85.50 94 SER A C 1
ATOM 776 O O . SER A 1 94 ? -0.558 -6.750 21.608 1.00 85.50 94 SER A O 1
ATOM 778 N N . ASN A 1 95 ? -1.846 -8.573 21.384 1.00 85.44 95 ASN A N 1
ATOM 779 C CA . ASN A 1 95 ? -1.030 -9.160 20.332 1.00 85.44 95 ASN A CA 1
ATOM 780 C C . ASN A 1 95 ? -1.195 -8.458 18.982 1.00 85.44 95 ASN A C 1
ATOM 782 O O . ASN A 1 95 ? -0.265 -8.524 18.185 1.00 85.44 95 ASN A O 1
ATOM 786 N N . ILE A 1 96 ? -2.252 -7.659 18.774 1.00 87.94 96 ILE A N 1
ATOM 787 C CA . ILE A 1 96 ? -2.508 -6.968 17.499 1.00 87.94 96 ILE A CA 1
ATOM 788 C C . ILE A 1 96 ? -1.372 -6.026 17.089 1.00 87.94 96 ILE A C 1
ATOM 790 O O . ILE A 1 96 ? -1.262 -5.660 15.937 1.00 87.94 96 ILE A O 1
ATOM 794 N N . TYR A 1 97 ? -0.495 -5.606 18.000 1.00 83.56 97 TYR A N 1
ATOM 795 C CA . TYR A 1 97 ? 0.654 -4.787 17.614 1.00 83.56 97 TYR A CA 1
ATOM 796 C C . TYR A 1 97 ? 1.743 -5.580 16.859 1.00 83.56 97 TYR A C 1
ATOM 798 O O . TYR A 1 97 ? 2.416 -5.021 15.996 1.00 83.56 97 TYR A O 1
ATOM 806 N N . ASN A 1 98 ? 1.926 -6.866 17.178 1.00 83.25 98 ASN A N 1
ATOM 807 C CA . ASN A 1 98 ? 2.991 -7.704 16.606 1.00 83.25 98 ASN A CA 1
ATOM 808 C C . ASN A 1 98 ? 2.445 -8.759 15.634 1.00 83.25 98 ASN A C 1
ATOM 810 O O . ASN A 1 98 ? 3.050 -9.009 14.590 1.00 83.25 98 ASN A O 1
ATOM 814 N N . ASP A 1 99 ? 1.282 -9.321 15.952 1.00 87.50 99 ASP A N 1
ATOM 815 C CA . ASP A 1 99 ? 0.733 -10.544 15.367 1.00 87.50 99 ASP A CA 1
ATOM 816 C C . ASP A 1 99 ? -0.673 -10.273 14.800 1.00 87.50 99 ASP A C 1
ATOM 818 O O . ASP A 1 99 ? -1.633 -10.981 15.099 1.00 87.50 99 ASP A O 1
ATOM 822 N N . GLU A 1 100 ? -0.805 -9.187 14.022 1.00 89.56 100 GLU A N 1
ATOM 823 C CA . GLU A 1 100 ? -2.074 -8.731 13.424 1.00 89.56 100 GLU A CA 1
ATOM 824 C C . GLU A 1 100 ? -2.816 -9.860 12.704 1.00 89.56 100 GLU A C 1
ATOM 826 O O . GLU A 1 100 ? -3.999 -10.053 12.944 1.00 89.56 100 GLU A O 1
ATOM 831 N N . GLU A 1 101 ? -2.131 -10.633 11.867 1.00 92.12 101 GLU A N 1
ATOM 832 C CA . GLU A 1 101 ? -2.698 -11.755 11.120 1.00 92.12 101 GLU A CA 1
ATOM 833 C C . GLU A 1 101 ? -3.332 -12.809 12.035 1.00 92.12 101 GLU A C 1
ATOM 835 O O . GLU A 1 101 ? -4.477 -13.185 11.804 1.00 92.12 101 GLU A O 1
ATOM 840 N N . ILE A 1 102 ? -2.660 -13.204 13.120 1.00 90.56 102 ILE A N 1
ATOM 841 C CA . ILE A 1 102 ? -3.160 -14.228 14.051 1.00 90.56 102 ILE A CA 1
ATOM 842 C C . ILE A 1 102 ? -4.339 -13.678 14.860 1.00 90.56 102 ILE A C 1
ATOM 844 O O . ILE A 1 102 ? -5.346 -14.354 15.058 1.00 90.56 102 ILE A O 1
ATOM 848 N N . VAL A 1 103 ? -4.245 -12.427 15.321 1.00 91.62 103 VAL A N 1
ATOM 849 C CA . VAL A 1 103 ? -5.347 -11.797 16.061 1.00 91.62 103 VAL A CA 1
ATOM 850 C C . VAL A 1 103 ? -6.585 -11.655 15.177 1.00 91.62 103 VAL A C 1
ATOM 852 O O . VAL A 1 103 ? -7.691 -11.945 15.626 1.00 91.62 103 VAL A O 1
ATOM 855 N N . LEU A 1 104 ? -6.422 -11.235 13.922 1.00 94.44 104 LEU A N 1
ATOM 856 C CA . LEU A 1 104 ? -7.532 -11.110 12.978 1.00 94.44 104 LEU A CA 1
ATOM 857 C C . LEU A 1 104 ? -8.082 -12.483 12.551 1.00 94.44 104 LEU A C 1
ATOM 859 O O . LEU A 1 104 ? -9.286 -12.599 12.350 1.00 94.44 104 LEU A O 1
ATOM 863 N N . GLU A 1 105 ? -7.242 -13.518 12.461 1.00 94.38 105 GLU A N 1
ATOM 864 C CA . GLU A 1 105 ? -7.672 -14.902 12.210 1.00 94.38 105 GLU A CA 1
ATOM 865 C C . GLU A 1 105 ? -8.616 -15.382 13.315 1.00 94.38 105 GLU A C 1
ATOM 867 O O . GLU A 1 105 ? -9.763 -15.724 13.038 1.00 94.38 105 GLU A O 1
ATOM 872 N N . LEU A 1 106 ? -8.179 -15.290 14.574 1.00 92.06 106 LEU A N 1
ATOM 873 C CA . LEU A 1 106 ? -8.961 -15.724 15.733 1.00 92.06 106 LEU A CA 1
ATOM 874 C C . LEU A 1 106 ? -10.235 -14.893 15.928 1.00 92.06 106 LEU A C 1
ATOM 876 O O . LEU A 1 106 ? -11.289 -15.437 16.245 1.00 92.06 106 LEU A O 1
ATOM 880 N N . LEU A 1 107 ? -10.187 -13.578 15.680 1.00 92.56 107 LEU A N 1
ATOM 881 C CA . LEU A 1 107 ? -11.404 -12.757 15.633 1.00 92.56 107 LEU A CA 1
ATOM 882 C C . LEU A 1 107 ? -12.351 -13.190 14.505 1.00 92.56 107 LEU A C 1
ATOM 884 O O . LEU A 1 107 ? -13.568 -13.045 14.635 1.00 92.56 107 LEU A O 1
ATOM 888 N N . GLY A 1 108 ? -11.807 -13.722 13.410 1.00 93.12 108 GLY A N 1
ATOM 889 C CA . GLY A 1 108 ? -12.574 -14.246 12.289 1.00 93.12 108 GLY A CA 1
ATOM 890 C C . GLY A 1 108 ? -13.262 -15.581 12.555 1.00 93.12 108 GLY A C 1
ATOM 891 O O . GLY A 1 108 ? -14.276 -15.867 11.920 1.00 93.12 108 GLY A O 1
ATOM 892 N N . GLU A 1 109 ? -12.778 -16.350 13.530 1.00 91.75 109 GLU A N 1
ATOM 893 C CA . GLU A 1 109 ? -13.432 -17.567 14.024 1.00 91.75 109 GLU A CA 1
ATOM 894 C C . GLU A 1 109 ? -14.637 -17.272 14.925 1.00 91.75 109 GLU A C 1
ATOM 896 O O . GLU A 1 109 ? -15.414 -18.177 15.224 1.00 91.75 109 GLU A O 1
ATOM 901 N N . GLY A 1 110 ? -14.809 -16.025 15.373 1.00 87.94 110 GLY A N 1
ATOM 902 C CA . GLY A 1 110 ? -15.944 -15.612 16.191 1.00 87.94 110 GLY A CA 1
ATOM 903 C C . GLY A 1 110 ? -17.291 -15.740 15.469 1.00 87.94 110 GLY A C 1
ATOM 904 O O . GLY A 1 110 ? -17.381 -15.867 14.250 1.00 87.94 110 GLY A O 1
ATOM 905 N N . ASN A 1 111 ? -18.381 -15.662 16.233 1.00 89.38 111 ASN A N 1
ATOM 906 C CA . ASN A 1 111 ? -19.752 -15.750 15.709 1.00 89.38 111 ASN A CA 1
ATOM 907 C C . ASN A 1 111 ? -20.596 -14.491 15.988 1.00 89.38 111 ASN A C 1
ATOM 909 O O . ASN A 1 111 ? -21.813 -14.502 15.804 1.00 89.38 111 ASN A O 1
ATOM 913 N N . THR A 1 112 ? -19.957 -13.410 16.435 1.00 93.06 112 THR A N 1
ATOM 914 C CA . THR A 1 112 ? -20.599 -12.136 16.763 1.00 93.06 112 THR A CA 1
ATOM 915 C C . THR A 1 112 ? -19.927 -10.991 16.023 1.00 93.06 112 THR A C 1
ATOM 917 O O . THR A 1 112 ? -18.720 -11.000 15.800 1.00 93.06 112 THR A O 1
ATOM 920 N N . GLU A 1 113 ? -20.713 -9.976 15.676 1.00 94.44 113 GLU A N 1
ATOM 921 C CA . GLU A 1 113 ? -20.169 -8.698 15.231 1.00 94.44 113 GLU A CA 1
ATOM 922 C C . GLU A 1 113 ? -19.357 -8.030 16.345 1.00 94.44 113 GLU A C 1
ATOM 924 O O . GLU A 1 113 ? -19.673 -8.192 17.529 1.00 94.44 113 GLU A O 1
ATOM 929 N N . THR A 1 114 ? -18.350 -7.252 15.950 1.00 94.56 114 THR A N 1
ATOM 930 C CA . THR A 1 114 ? -17.459 -6.531 16.866 1.00 94.56 114 THR A CA 1
ATOM 931 C C . THR A 1 114 ? -17.354 -5.060 16.476 1.00 94.56 114 THR A C 1
ATOM 933 O O . THR A 1 114 ? -17.094 -4.721 15.322 1.00 94.56 114 THR A O 1
ATOM 936 N N . ASP A 1 115 ? -17.515 -4.162 17.443 1.00 95.12 115 ASP A N 1
ATOM 937 C CA . ASP A 1 115 ? -17.215 -2.741 17.276 1.00 95.12 115 ASP A CA 1
ATOM 938 C C . ASP A 1 115 ? -15.741 -2.471 17.605 1.00 95.12 115 ASP A C 1
ATOM 940 O O . ASP A 1 115 ? -15.220 -2.945 18.613 1.00 95.12 115 ASP A O 1
ATOM 944 N N . ILE A 1 116 ? -15.073 -1.655 16.790 1.00 95.56 116 ILE A N 1
ATOM 945 C CA . ILE A 1 116 ? -13.708 -1.178 17.040 1.00 95.56 116 ILE A CA 1
ATOM 946 C C . ILE A 1 116 ? -13.779 0.305 17.402 1.00 95.56 116 ILE A C 1
ATOM 948 O O . ILE A 1 116 ? -14.144 1.141 16.570 1.00 95.56 116 ILE A O 1
ATOM 952 N N . ILE A 1 117 ? -13.432 0.651 18.641 1.00 94.31 117 ILE A N 1
ATOM 953 C CA . ILE A 1 117 ? -13.553 2.015 19.172 1.00 94.31 117 ILE A CA 1
ATOM 954 C C . ILE A 1 117 ? -12.172 2.569 19.497 1.00 94.31 117 ILE A C 1
ATOM 956 O O . ILE A 1 117 ? -11.525 2.116 20.434 1.00 94.31 117 ILE A O 1
ATOM 960 N N . PHE A 1 118 ? -11.750 3.600 18.768 1.00 93.06 118 PHE A N 1
ATOM 961 C CA . PHE A 1 118 ? -10.538 4.362 19.063 1.00 93.06 118 PHE A CA 1
ATOM 962 C C . PHE A 1 118 ? -10.875 5.539 19.970 1.00 93.06 118 PHE A C 1
ATOM 964 O O . PHE A 1 118 ? -11.776 6.329 19.661 1.00 93.06 118 PHE A O 1
ATOM 971 N N . PHE A 1 119 ? -10.141 5.693 21.068 1.00 89.44 119 PHE A N 1
ATOM 972 C CA . PHE A 1 119 ? -10.444 6.698 22.081 1.00 89.44 119 PHE A CA 1
ATOM 973 C C . PHE A 1 119 ? -9.193 7.286 22.740 1.00 89.44 119 PHE A C 1
ATOM 975 O O . PHE A 1 119 ? -8.090 6.748 22.656 1.00 89.44 119 PHE A O 1
ATOM 982 N N . GLU A 1 120 ? -9.387 8.412 23.422 1.00 85.44 120 GLU A N 1
ATOM 983 C CA . GLU A 1 120 ? -8.422 9.015 24.337 1.00 85.44 120 GLU A CA 1
ATOM 984 C C . GLU A 1 120 ? -9.024 9.115 25.739 1.00 85.44 120 GLU A C 1
ATOM 986 O O . GLU A 1 120 ? -10.209 9.421 25.907 1.00 85.44 120 GLU A O 1
ATOM 991 N N . LYS A 1 121 ? -8.193 8.860 26.752 1.00 78.94 121 LYS A N 1
ATOM 992 C CA . LYS A 1 121 ? -8.573 8.940 28.162 1.00 78.94 121 LYS A CA 1
ATOM 993 C C . LYS A 1 121 ? -7.789 10.073 28.820 1.00 78.94 121 LYS A C 1
ATOM 995 O O . LYS A 1 121 ? -6.562 10.033 28.873 1.00 78.94 121 LYS A O 1
ATOM 1000 N N . GLU A 1 122 ? -8.489 11.088 29.318 1.00 72.38 122 GLU A N 1
ATOM 1001 C CA . GLU A 1 122 ? -7.872 12.190 30.063 1.00 72.38 122 GLU A CA 1
ATOM 1002 C C . GLU A 1 122 ? -7.894 11.858 31.565 1.00 72.38 122 GLU A C 1
ATOM 1004 O O . GLU A 1 122 ? -8.869 12.108 32.286 1.00 72.38 122 GLU A O 1
ATOM 1009 N N . GLY A 1 123 ? -6.824 11.207 32.033 1.00 66.12 123 GLY A N 1
ATOM 1010 C CA . GLY A 1 123 ? -6.732 10.689 33.401 1.00 66.12 123 GLY A CA 1
ATOM 1011 C C . GLY A 1 123 ? -7.864 9.703 33.718 1.00 66.12 123 GLY A C 1
ATOM 1012 O O . GLY A 1 123 ? -8.159 8.812 32.932 1.00 66.12 123 GLY A O 1
ATOM 1013 N N . ASN A 1 124 ? -8.533 9.868 34.861 1.00 61.22 124 ASN A N 1
ATOM 1014 C CA . ASN A 1 124 ? -9.698 9.050 35.236 1.00 61.22 124 ASN A CA 1
ATOM 1015 C C . ASN A 1 124 ? -11.045 9.749 34.983 1.00 61.22 124 ASN A C 1
ATOM 1017 O O . ASN A 1 124 ? -12.072 9.267 35.454 1.00 61.22 124 ASN A O 1
ATOM 1021 N N . LYS A 1 125 ? -11.058 10.907 34.307 1.00 54.12 125 LYS A N 1
ATOM 1022 C CA . LYS A 1 125 ? -12.221 11.813 34.313 1.00 54.12 125 LYS A CA 1
ATOM 1023 C C . LYS A 1 125 ? -13.036 11.797 33.028 1.00 54.12 125 LYS A C 1
ATOM 1025 O O . LYS A 1 125 ? -14.255 11.928 33.102 1.00 54.12 125 LYS A O 1
ATOM 1030 N N . THR A 1 126 ? -12.387 11.649 31.875 1.00 62.34 126 THR A N 1
ATOM 1031 C CA . THR A 1 126 ? -13.063 11.853 30.589 1.00 62.34 126 THR A CA 1
ATOM 1032 C C . THR A 1 126 ? -12.623 10.825 29.557 1.00 62.34 126 THR A C 1
ATOM 1034 O O . THR A 1 126 ? -11.434 10.541 29.417 1.00 62.34 126 THR A O 1
ATOM 1037 N N . PHE A 1 127 ? -13.604 10.290 28.829 1.00 71.50 127 PHE A N 1
ATOM 1038 C CA . PHE A 1 127 ? -13.429 9.353 27.725 1.00 71.50 127 PHE A CA 1
ATOM 1039 C C . PHE A 1 127 ? -13.851 10.049 26.428 1.00 71.50 127 PHE A C 1
ATOM 1041 O O . PHE A 1 127 ? -15.004 10.465 26.301 1.00 71.50 127 PHE A O 1
ATOM 1048 N N . TYR A 1 128 ? -12.928 10.214 25.483 1.00 82.25 128 TYR A N 1
ATOM 1049 C CA . TYR A 1 128 ? -13.193 10.865 24.202 1.00 82.25 128 TYR A CA 1
ATOM 1050 C C . TYR A 1 128 ? -13.087 9.853 23.063 1.00 82.25 128 TYR A C 1
ATOM 1052 O O . TYR A 1 128 ? -11.994 9.401 22.727 1.00 82.25 128 TYR A O 1
ATOM 1060 N N . ILE A 1 129 ? -14.225 9.501 22.461 1.00 87.25 129 ILE A N 1
ATOM 1061 C CA . ILE A 1 129 ? -14.266 8.629 21.281 1.00 87.25 129 ILE A CA 1
ATOM 1062 C C . ILE A 1 129 ? -13.778 9.427 20.073 1.00 87.25 129 ILE A C 1
ATOM 1064 O O . ILE A 1 129 ? -14.391 10.421 19.683 1.00 87.25 129 ILE A O 1
ATOM 1068 N N . GLN A 1 130 ? -12.682 8.977 19.471 1.00 87.38 130 GLN A N 1
ATOM 1069 C CA . GLN A 1 130 ? -12.088 9.609 18.295 1.00 87.38 130 GLN A CA 1
ATOM 1070 C C . GLN A 1 130 ? -12.633 9.032 16.996 1.00 87.38 130 GLN A C 1
ATOM 1072 O O . GLN A 1 130 ? -12.820 9.759 16.019 1.00 87.38 130 GLN A O 1
ATOM 1077 N N . HIS A 1 131 ? -12.847 7.719 16.971 1.00 92.25 131 HIS A N 1
ATOM 1078 C CA . HIS A 1 131 ? -13.318 7.017 15.792 1.00 92.25 131 HIS A CA 1
ATOM 1079 C C . HIS A 1 131 ? -13.971 5.693 16.175 1.00 92.25 131 HIS A C 1
ATOM 1081 O O . HIS A 1 131 ? -13.629 5.091 17.192 1.00 92.25 131 HIS A O 1
ATOM 1087 N N . THR A 1 132 ? -14.905 5.235 15.350 1.00 93.44 132 THR A N 1
ATOM 1088 C CA . THR A 1 132 ? -15.599 3.970 15.570 1.00 93.44 132 THR A CA 1
ATOM 1089 C C . THR A 1 132 ? -15.854 3.291 14.241 1.00 93.44 132 THR A C 1
ATOM 1091 O O . THR A 1 132 ? -16.409 3.912 13.336 1.00 93.44 132 THR A O 1
ATOM 1094 N N . ILE A 1 133 ? -15.502 2.014 14.172 1.00 94.44 133 ILE A N 1
ATOM 1095 C CA . ILE A 1 133 ? -15.890 1.099 13.104 1.00 94.44 133 ILE A CA 1
ATOM 1096 C C . ILE A 1 133 ? -16.909 0.153 13.729 1.00 94.44 133 ILE A C 1
ATOM 1098 O O . ILE A 1 133 ? -16.612 -0.483 14.736 1.00 94.44 133 ILE A O 1
ATOM 1102 N N . LYS A 1 134 ? -18.131 0.141 13.202 1.00 93.50 134 LYS A N 1
ATOM 1103 C CA . LYS A 1 134 ? -19.256 -0.572 13.817 1.00 93.50 134 LYS A CA 1
ATOM 1104 C C . LYS A 1 134 ? -19.552 -1.872 13.095 1.00 93.50 134 LYS A C 1
ATOM 1106 O O . LYS A 1 134 ? -19.413 -1.911 11.874 1.00 93.50 134 LYS A O 1
ATOM 1111 N N . SER A 1 135 ? -20.067 -2.846 13.837 1.00 92.94 135 SER A N 1
ATOM 1112 C CA . SER A 1 135 ? -20.658 -4.070 13.294 1.00 92.94 135 SER A CA 1
ATOM 1113 C C . SER A 1 135 ? -19.718 -4.819 12.351 1.00 92.94 135 SER A C 1
ATOM 1115 O O . SER A 1 135 ? -20.099 -5.220 11.252 1.00 92.94 135 SER A O 1
ATOM 1117 N N . MET A 1 136 ? -18.451 -4.974 12.742 1.00 94.81 136 MET A N 1
ATOM 1118 C CA . MET A 1 136 ? -17.511 -5.737 11.932 1.00 94.81 136 MET A CA 1
ATOM 1119 C C . MET A 1 136 ? -17.855 -7.218 11.992 1.00 94.81 136 MET A C 1
ATOM 1121 O O . MET A 1 136 ? -17.849 -7.812 13.068 1.00 94.81 136 MET A O 1
ATOM 1125 N N . LEU A 1 137 ? -18.120 -7.807 10.827 1.00 94.50 137 LEU A N 1
ATOM 1126 C CA . LEU A 1 137 ? -18.378 -9.237 10.702 1.00 94.50 137 LEU A CA 1
ATOM 1127 C C . LEU A 1 137 ? -17.092 -10.047 10.952 1.00 94.50 137 LEU A C 1
ATOM 1129 O O . LEU A 1 137 ? -16.047 -9.675 10.407 1.00 94.50 137 LEU A O 1
ATOM 1133 N N . PRO A 1 138 ? -17.164 -11.192 11.660 1.00 94.75 138 PRO A N 1
ATOM 1134 C CA . PRO A 1 138 ? -16.051 -12.137 11.799 1.00 94.75 138 PRO A CA 1
ATOM 1135 C C . PRO A 1 138 ? -15.384 -12.483 10.465 1.00 94.75 138 PRO A C 1
ATOM 1137 O O . PRO A 1 138 ? -14.173 -12.352 10.310 1.00 94.75 138 PRO A O 1
ATOM 1140 N N . SER A 1 139 ? -16.180 -12.778 9.433 1.00 96.00 139 SER A N 1
ATOM 1141 C CA . SER A 1 139 ? -15.666 -13.120 8.100 1.00 96.00 139 SER A CA 1
ATOM 1142 C C . SER A 1 139 ? -14.724 -12.063 7.519 1.00 96.00 139 SER A C 1
ATOM 1144 O O . SER A 1 139 ? -13.800 -12.404 6.786 1.00 96.00 139 SER A O 1
ATOM 1146 N N . ARG A 1 140 ? -14.927 -10.784 7.862 1.00 96.50 140 ARG A N 1
ATOM 1147 C CA . ARG A 1 140 ? -14.068 -9.696 7.398 1.00 96.50 140 ARG A CA 1
ATOM 1148 C C . ARG A 1 140 ? -12.715 -9.684 8.106 1.00 96.50 140 ARG A C 1
ATOM 1150 O O . ARG A 1 140 ? -11.711 -9.387 7.470 1.00 96.50 140 ARG A O 1
ATOM 1157 N N . PHE A 1 141 ? -12.669 -10.021 9.394 1.00 96.75 141 PHE A N 1
ATOM 1158 C CA . PHE A 1 141 ? -11.402 -10.209 10.102 1.00 96.75 141 PHE A CA 1
ATOM 1159 C C . PHE A 1 141 ? -10.606 -11.373 9.492 1.00 96.75 141 PHE A C 1
ATOM 1161 O O . PHE A 1 141 ? -9.432 -11.196 9.165 1.00 96.75 141 PHE A O 1
ATOM 1168 N N . GLY A 1 142 ? -11.272 -12.503 9.228 1.00 96.69 142 GLY A N 1
ATOM 1169 C CA . GLY A 1 142 ? -10.658 -13.667 8.582 1.00 96.69 142 GLY A CA 1
ATOM 1170 C C . GLY A 1 142 ? -10.118 -13.364 7.180 1.00 96.69 142 GLY A C 1
ATOM 1171 O O . GLY A 1 142 ? -8.974 -13.690 6.875 1.00 96.69 142 GLY A O 1
ATOM 1172 N N . GLU A 1 143 ? -10.892 -12.666 6.343 1.00 97.38 143 GLU A N 1
ATOM 1173 C CA . GLU A 1 143 ? -10.447 -12.225 5.013 1.00 97.38 143 GLU A CA 1
ATOM 1174 C C . GLU A 1 143 ? -9.178 -11.363 5.093 1.00 97.38 143 GLU A C 1
ATOM 1176 O O . GLU A 1 143 ? -8.197 -11.625 4.398 1.00 97.38 143 GLU A O 1
ATOM 1181 N N . LEU A 1 144 ? -9.162 -10.360 5.977 1.00 97.75 144 LEU A N 1
ATOM 1182 C CA . LEU A 1 144 ? -7.997 -9.491 6.146 1.00 97.75 144 LEU A CA 1
ATOM 1183 C C . LEU A 1 144 ? -6.773 -10.261 6.657 1.00 97.75 144 LEU A C 1
ATOM 1185 O O . LEU A 1 144 ? -5.663 -9.971 6.213 1.00 97.75 144 LEU A O 1
ATOM 1189 N N . SER A 1 145 ? -6.955 -11.246 7.540 1.00 96.94 145 SER A N 1
ATOM 1190 C CA . SER A 1 145 ? -5.864 -12.109 8.011 1.00 96.94 145 SER A CA 1
ATOM 1191 C C . SER A 1 145 ? -5.205 -12.891 6.868 1.00 96.94 145 SER A C 1
ATOM 1193 O O . SER A 1 145 ? -3.976 -12.865 6.721 1.00 96.94 145 SER A O 1
ATOM 1195 N N . VAL A 1 146 ? -6.017 -13.510 6.002 1.00 97.88 146 VAL A N 1
ATOM 1196 C CA . VAL A 1 146 ? -5.532 -14.241 4.820 1.00 97.88 146 VAL A CA 1
ATOM 1197 C C . VAL A 1 146 ? -4.716 -13.316 3.919 1.00 97.88 146 VAL A C 1
ATOM 1199 O O . VAL A 1 146 ? -3.599 -13.666 3.538 1.00 97.88 146 VAL A O 1
ATOM 1202 N N . LEU A 1 147 ? -5.212 -12.105 3.650 1.00 97.81 147 LEU A N 1
ATOM 1203 C CA . LEU A 1 147 ? -4.511 -11.134 2.806 1.00 97.81 147 LEU A CA 1
ATOM 1204 C C . LEU A 1 147 ? -3.189 -10.650 3.427 1.00 97.81 147 LEU A C 1
ATOM 1206 O O . LEU A 1 147 ? -2.183 -10.535 2.724 1.00 97.81 147 LEU A O 1
ATOM 1210 N N . LEU A 1 148 ? -3.150 -10.370 4.736 1.00 96.62 148 LEU A N 1
ATOM 1211 C CA . LEU A 1 148 ? -1.904 -9.981 5.418 1.00 96.62 148 LEU A CA 1
ATOM 1212 C C . LEU A 1 148 ? -0.846 -11.089 5.315 1.00 96.62 148 LEU A C 1
ATOM 1214 O O . LEU A 1 148 ? 0.329 -10.801 5.059 1.00 96.62 148 LEU A O 1
ATOM 1218 N N . THR A 1 149 ? -1.283 -12.343 5.449 1.00 96.06 149 THR A N 1
ATOM 1219 C CA . THR A 1 149 ? -0.435 -13.535 5.345 1.00 96.06 149 THR A CA 1
ATOM 1220 C C . THR A 1 149 ? 0.076 -13.738 3.920 1.00 96.06 149 THR A C 1
ATOM 1222 O O . THR A 1 149 ? 1.283 -13.869 3.717 1.00 96.06 149 THR A O 1
ATOM 1225 N N . GLU A 1 150 ? -0.811 -13.695 2.922 1.00 96.25 150 GLU A N 1
ATOM 1226 C CA . GLU A 1 150 ? -0.477 -13.884 1.505 1.00 96.25 150 GLU A CA 1
ATOM 1227 C C . GLU A 1 150 ? 0.563 -12.866 1.018 1.00 96.25 150 GLU A C 1
ATOM 1229 O O . GLU A 1 150 ? 1.570 -13.224 0.401 1.00 96.25 150 GLU A O 1
ATOM 1234 N N . TYR A 1 151 ? 0.359 -11.585 1.333 1.00 96.12 151 TYR A N 1
ATOM 1235 C CA . TYR A 1 151 ? 1.264 -10.522 0.899 1.00 96.12 151 TYR A CA 1
ATOM 1236 C C . TYR A 1 151 ? 2.517 -10.393 1.781 1.00 96.12 151 TYR A C 1
ATOM 1238 O O . TYR A 1 151 ? 3.514 -9.780 1.362 1.00 96.12 151 TYR A O 1
ATOM 1246 N N . GLY A 1 152 ? 2.505 -10.980 2.981 1.00 94.31 152 GLY A N 1
ATOM 1247 C CA . GLY A 1 152 ? 3.578 -10.871 3.968 1.00 94.31 152 GLY A CA 1
ATOM 1248 C C . GLY A 1 152 ? 3.812 -9.420 4.393 1.00 94.31 152 GLY A C 1
ATOM 1249 O O . GLY A 1 152 ? 4.951 -8.944 4.387 1.00 94.31 152 GLY A O 1
ATOM 1250 N N . ILE A 1 153 ? 2.729 -8.688 4.670 1.00 93.19 153 ILE A N 1
ATOM 1251 C CA . ILE A 1 153 ? 2.749 -7.278 5.085 1.00 93.19 153 ILE A CA 1
ATOM 1252 C C . ILE A 1 153 ? 1.890 -7.076 6.332 1.00 93.19 153 ILE A C 1
ATOM 1254 O O . ILE A 1 153 ? 0.939 -7.807 6.563 1.00 93.19 153 ILE A O 1
ATOM 1258 N N . LYS A 1 154 ? 2.216 -6.048 7.117 1.00 92.31 154 LYS A N 1
ATOM 1259 C CA . LYS A 1 154 ? 1.445 -5.628 8.296 1.00 92.31 154 LYS A CA 1
ATOM 1260 C C . LYS A 1 154 ? 0.557 -4.428 7.950 1.00 92.31 154 LYS A C 1
ATOM 1262 O O . LYS A 1 154 ? 0.919 -3.615 7.089 1.00 92.31 154 LYS A O 1
ATOM 1267 N N . LEU A 1 155 ? -0.558 -4.256 8.651 1.00 92.38 155 LEU A N 1
ATOM 1268 C CA . LEU A 1 155 ? -1.483 -3.136 8.488 1.00 92.38 155 LEU A CA 1
ATOM 1269 C C . LEU A 1 155 ? -0.790 -1.794 8.726 1.00 92.38 155 LEU A C 1
ATOM 1271 O O . LEU A 1 155 ? -1.018 -0.840 7.983 1.00 92.38 155 LEU A O 1
ATOM 1275 N N . TYR A 1 156 ? 0.131 -1.725 9.690 1.00 89.31 156 TYR A N 1
ATOM 1276 C CA . TYR A 1 156 ? 0.964 -0.539 9.903 1.00 89.31 156 TYR A CA 1
ATOM 1277 C C . TYR A 1 156 ? 1.709 -0.102 8.627 1.00 89.31 156 TYR A C 1
ATOM 1279 O O . TYR A 1 156 ? 1.733 1.086 8.289 1.00 89.31 156 TYR A O 1
ATOM 1287 N N . ASN A 1 157 ? 2.260 -1.055 7.864 1.00 90.56 157 ASN A N 1
ATOM 1288 C CA . ASN A 1 157 ? 2.937 -0.758 6.602 1.00 90.56 157 ASN A CA 1
ATOM 1289 C C . ASN A 1 157 ? 1.933 -0.233 5.571 1.00 90.56 157 ASN A C 1
ATOM 1291 O O . ASN A 1 157 ? 2.179 0.805 4.955 1.00 90.56 157 ASN A O 1
ATOM 1295 N N . ILE A 1 158 ? 0.785 -0.902 5.430 1.00 95.69 158 ILE A N 1
ATOM 1296 C CA . ILE A 1 158 ? -0.299 -0.486 4.528 1.00 95.69 158 ILE A CA 1
ATOM 1297 C C . ILE A 1 158 ? -0.726 0.957 4.830 1.00 95.69 158 ILE A C 1
ATOM 1299 O O . ILE A 1 158 ? -0.789 1.792 3.923 1.00 95.69 158 ILE A O 1
ATOM 1303 N N . ILE A 1 159 ? -0.935 1.291 6.106 1.00 94.88 159 ILE A N 1
ATOM 1304 C CA . ILE A 1 159 ? -1.311 2.633 6.563 1.00 94.88 159 ILE A CA 1
ATOM 1305 C C . ILE A 1 159 ? -0.218 3.654 6.238 1.00 94.88 159 ILE A C 1
ATOM 1307 O O . ILE A 1 159 ? -0.526 4.740 5.741 1.00 94.88 159 ILE A O 1
ATOM 1311 N N . ASN A 1 160 ? 1.054 3.335 6.470 1.00 92.25 160 ASN A N 1
ATOM 1312 C CA . ASN A 1 160 ? 2.155 4.265 6.210 1.00 92.25 160 ASN A CA 1
ATOM 1313 C C . ASN A 1 160 ? 2.291 4.619 4.725 1.00 92.25 160 ASN A C 1
ATOM 1315 O O . ASN A 1 160 ? 2.379 5.802 4.384 1.00 92.25 160 ASN A O 1
ATOM 1319 N N . TYR A 1 161 ? 2.242 3.623 3.835 1.00 95.31 161 TYR A N 1
ATOM 1320 C CA . TYR A 1 161 ? 2.289 3.857 2.387 1.00 95.31 161 TYR A CA 1
ATOM 1321 C C . TYR A 1 161 ? 1.051 4.602 1.872 1.00 95.31 161 TYR A C 1
ATOM 1323 O O . TYR A 1 161 ? 1.147 5.377 0.921 1.00 95.31 161 TYR A O 1
ATOM 1331 N N . SER A 1 162 ? -0.095 4.429 2.534 1.00 96.69 162 SER A N 1
ATOM 1332 C CA . SER A 1 162 ? -1.384 4.940 2.057 1.00 96.69 162 SER A CA 1
ATOM 1333 C C . SER A 1 162 ? -1.824 6.257 2.705 1.00 96.69 162 SER A C 1
ATOM 1335 O O . SER A 1 162 ? -2.846 6.821 2.306 1.00 96.69 162 SER A O 1
ATOM 1337 N N . THR A 1 163 ? -1.090 6.782 3.695 1.00 96.00 163 THR A N 1
ATOM 1338 C CA . THR A 1 163 ? -1.486 7.995 4.449 1.00 96.00 163 THR A CA 1
ATOM 1339 C C . THR A 1 163 ? -0.425 9.091 4.516 1.00 96.00 163 THR A C 1
ATOM 1341 O O . THR A 1 163 ? -0.670 10.124 5.134 1.00 96.00 163 THR A O 1
ATOM 1344 N N . ALA A 1 164 ? 0.723 8.925 3.856 1.00 93.69 164 ALA A N 1
ATOM 1345 C CA . ALA A 1 164 ? 1.755 9.960 3.782 1.00 93.69 164 ALA A CA 1
ATOM 1346 C C . ALA A 1 164 ? 1.206 11.282 3.207 1.00 93.69 164 ALA A C 1
ATOM 1348 O O . ALA A 1 164 ? 0.625 11.296 2.129 1.00 93.69 164 ALA A O 1
ATOM 1349 N N . ILE A 1 165 ? 1.396 12.405 3.905 1.00 91.12 165 ILE A N 1
ATOM 1350 C CA . ILE A 1 165 ? 0.913 13.733 3.472 1.00 91.12 165 ILE A CA 1
ATOM 1351 C C . ILE A 1 165 ? 2.070 14.602 2.984 1.00 91.12 165 ILE A C 1
ATOM 1353 O O . ILE A 1 165 ? 1.936 15.324 1.995 1.00 91.12 165 ILE A O 1
ATOM 1357 N N . LYS A 1 166 ? 3.204 14.562 3.691 1.00 87.56 166 LYS A N 1
ATOM 1358 C CA . LYS A 1 166 ? 4.419 15.278 3.296 1.00 87.56 166 LYS A CA 1
ATOM 1359 C C . LYS A 1 166 ? 5.679 14.583 3.788 1.00 87.56 166 LYS A C 1
ATOM 1361 O O . LYS A 1 166 ? 5.657 13.831 4.757 1.00 87.56 166 LYS A O 1
ATOM 1366 N N . VAL A 1 167 ? 6.789 14.899 3.129 1.00 84.06 167 VAL A N 1
ATOM 1367 C CA . VAL A 1 167 ? 8.135 14.561 3.596 1.00 84.06 167 VAL A CA 1
ATOM 1368 C C . VAL A 1 167 ? 8.633 15.723 4.457 1.00 84.06 167 VAL A C 1
ATOM 1370 O O . VAL A 1 167 ? 8.912 16.802 3.934 1.00 84.06 167 VAL A O 1
ATOM 1373 N N . GLY A 1 168 ? 8.675 15.521 5.771 1.00 78.50 168 GLY A N 1
ATOM 1374 C CA . GLY A 1 168 ? 9.176 16.485 6.748 1.00 78.50 168 GLY A CA 1
ATOM 1375 C C . GLY A 1 168 ? 10.669 16.325 7.038 1.00 78.50 168 GLY A C 1
ATOM 1376 O O . GLY A 1 168 ? 11.326 15.412 6.543 1.00 78.50 168 GLY A O 1
ATOM 1377 N N . LEU A 1 169 ? 11.203 17.191 7.908 1.00 72.19 169 LEU A N 1
ATOM 1378 C CA . LEU A 1 169 ? 12.612 17.143 8.337 1.00 72.19 169 LEU A CA 1
ATOM 1379 C C . LEU A 1 169 ? 12.964 15.855 9.102 1.00 72.19 169 LEU A C 1
ATOM 1381 O O . LEU A 1 169 ? 14.102 15.404 9.052 1.00 72.19 169 LEU A O 1
ATOM 1385 N N . LYS A 1 170 ? 11.992 15.281 9.824 1.00 76.19 170 LYS A N 1
ATOM 1386 C CA . LYS A 1 170 ? 12.175 14.097 10.681 1.00 76.19 170 LYS A CA 1
ATOM 1387 C C . LYS A 1 170 ? 11.677 12.791 10.054 1.00 76.19 170 LYS A C 1
ATOM 1389 O O . LYS A 1 170 ? 11.862 11.742 10.658 1.00 76.19 170 LYS A O 1
ATOM 1394 N N . GLY A 1 171 ? 11.039 12.836 8.883 1.00 85.69 171 GLY A N 1
ATOM 1395 C CA . GLY A 1 171 ? 10.431 11.654 8.273 1.00 85.69 171 GLY A CA 1
ATOM 1396 C C . GLY A 1 171 ? 9.175 11.944 7.464 1.00 85.69 171 GLY A C 1
ATOM 1397 O O . GLY A 1 171 ? 8.835 13.097 7.193 1.00 85.69 171 GLY A O 1
ATOM 1398 N N . ILE A 1 172 ? 8.479 10.873 7.089 1.00 89.88 172 ILE A N 1
ATOM 1399 C CA . ILE A 1 172 ? 7.133 10.950 6.524 1.00 89.88 172 ILE A CA 1
ATOM 1400 C C . ILE A 1 172 ? 6.164 11.454 7.591 1.00 89.88 172 ILE A C 1
ATOM 1402 O O . ILE A 1 172 ? 6.094 10.916 8.693 1.00 89.88 172 ILE A O 1
ATOM 1406 N N . GLU A 1 173 ? 5.401 12.486 7.250 1.00 90.38 173 GLU A N 1
ATOM 1407 C CA . GLU A 1 173 ? 4.355 13.026 8.105 1.00 90.38 173 GLU A CA 1
ATOM 1408 C C . GLU A 1 173 ? 2.977 12.557 7.632 1.00 90.38 173 GLU A C 1
ATOM 1410 O O . GLU A 1 173 ? 2.662 12.571 6.439 1.00 90.38 173 GLU A O 1
ATOM 1415 N N . THR A 1 174 ? 2.137 12.191 8.593 1.00 91.69 174 THR A N 1
ATOM 1416 C CA . THR A 1 174 ? 0.736 11.790 8.420 1.00 91.69 174 THR A CA 1
ATOM 1417 C C . THR A 1 174 ? -0.087 12.366 9.578 1.00 91.69 174 THR A C 1
ATOM 1419 O O . THR A 1 174 ? 0.470 12.894 10.542 1.00 91.69 174 THR A O 1
ATOM 1422 N N . THR A 1 175 ? -1.415 12.292 9.499 1.00 91.31 175 THR A N 1
ATOM 1423 C CA . THR A 1 175 ? -2.305 12.692 10.600 1.00 91.31 175 THR A CA 1
ATOM 1424 C C . THR A 1 175 ? -3.071 11.488 11.127 1.00 91.31 175 THR A C 1
ATOM 1426 O O . THR A 1 175 ? -3.425 10.591 10.364 1.00 91.31 175 THR A O 1
ATOM 1429 N N . ASN A 1 176 ? -3.418 11.507 12.417 1.00 90.19 176 ASN A N 1
ATOM 1430 C CA . ASN A 1 176 ? -4.263 10.471 13.025 1.00 90.19 176 ASN A CA 1
ATOM 1431 C C . ASN A 1 176 ? -5.591 10.301 12.275 1.00 90.19 176 ASN A C 1
ATOM 1433 O O . ASN A 1 176 ? -6.062 9.186 12.094 1.00 90.19 176 ASN A O 1
ATOM 1437 N N . LYS A 1 177 ? -6.159 11.399 11.765 1.00 91.38 177 LYS A N 1
ATOM 1438 C CA . LYS A 1 177 ? -7.378 11.367 10.953 1.00 91.38 177 LYS A CA 1
ATOM 1439 C C . LYS A 1 177 ? -7.208 10.534 9.679 1.00 91.38 177 LYS A C 1
ATOM 1441 O O . LYS A 1 177 ? -8.105 9.770 9.344 1.00 91.38 177 LYS A O 1
ATOM 1446 N N . GLU A 1 178 ? -6.089 10.681 8.972 1.00 93.19 178 GLU A N 1
ATOM 1447 C CA . GLU A 1 178 ? -5.824 9.903 7.756 1.00 93.19 178 GLU A CA 1
ATOM 1448 C C . GLU A 1 178 ? -5.516 8.437 8.072 1.00 93.19 178 GLU A C 1
ATOM 1450 O O . GLU A 1 178 ? -6.016 7.565 7.365 1.00 93.19 178 GLU A O 1
ATOM 1455 N N . LYS A 1 179 ? -4.788 8.155 9.164 1.00 94.50 179 LYS A N 1
ATOM 1456 C CA . LYS A 1 179 ? -4.587 6.781 9.656 1.00 94.50 179 LYS A CA 1
ATOM 1457 C C . LYS A 1 179 ? -5.921 6.090 9.934 1.00 94.50 179 LYS A C 1
ATOM 1459 O O . LYS A 1 179 ? -6.195 5.049 9.352 1.00 94.50 179 LYS A O 1
ATOM 1464 N N . LEU A 1 180 ? -6.784 6.701 10.747 1.00 94.19 180 LEU A N 1
ATOM 1465 C CA . LEU A 1 180 ? -8.074 6.116 11.127 1.00 94.19 180 LEU A CA 1
ATOM 1466 C C . LEU A 1 180 ? -9.026 5.975 9.933 1.00 94.19 180 LEU A C 1
ATOM 1468 O O . LEU A 1 180 ? -9.710 4.968 9.824 1.00 94.19 180 LEU A O 1
ATOM 1472 N N . ARG A 1 181 ? -9.019 6.926 8.988 1.00 93.88 181 ARG A N 1
ATOM 1473 C CA . ARG A 1 181 ? -9.761 6.790 7.721 1.00 93.88 181 ARG A CA 1
ATOM 1474 C C . ARG A 1 181 ? -9.287 5.617 6.870 1.00 93.88 181 ARG A C 1
ATOM 1476 O O . ARG A 1 181 ? -10.105 5.002 6.200 1.00 93.88 181 ARG A O 1
ATOM 1483 N N . MET A 1 182 ? -7.984 5.341 6.863 1.00 96.25 182 MET A N 1
ATOM 1484 C CA . MET A 1 182 ? -7.429 4.198 6.142 1.00 96.25 182 MET A CA 1
ATOM 1485 C C . MET A 1 182 ? -7.833 2.881 6.804 1.00 96.25 182 MET A C 1
ATOM 1487 O O . MET A 1 182 ? -8.253 1.969 6.107 1.00 96.25 182 MET A O 1
ATOM 1491 N N . VAL A 1 183 ? -7.778 2.805 8.136 1.00 95.44 183 VAL A N 1
ATOM 1492 C CA . VAL A 1 183 ? -8.267 1.638 8.889 1.00 95.44 183 VAL A CA 1
ATOM 1493 C C . VAL A 1 183 ? -9.748 1.408 8.599 1.00 95.44 183 VAL A C 1
ATOM 1495 O O . VAL A 1 183 ? -10.119 0.330 8.165 1.00 95.44 183 VAL A O 1
ATOM 1498 N N . ASP A 1 184 ? -10.582 2.436 8.741 1.00 95.00 184 ASP A N 1
ATOM 1499 C CA . ASP A 1 184 ? -12.012 2.379 8.416 1.00 95.00 184 ASP A CA 1
ATOM 1500 C C . ASP A 1 184 ? -12.266 1.892 6.985 1.00 95.00 184 ASP A C 1
ATOM 1502 O O . ASP A 1 184 ? -13.133 1.053 6.753 1.00 95.00 184 ASP A O 1
ATOM 1506 N N . ALA A 1 185 ? -11.481 2.377 6.018 1.00 96.38 185 ALA A N 1
ATOM 1507 C CA . ALA A 1 185 ? -11.598 1.941 4.634 1.00 96.38 185 ALA A CA 1
ATOM 1508 C C . ALA A 1 185 ? -11.213 0.471 4.441 1.00 96.38 185 ALA A C 1
ATOM 1510 O O . ALA A 1 185 ? -11.934 -0.237 3.746 1.00 96.38 185 ALA A O 1
ATOM 1511 N N . ILE A 1 186 ? -10.131 0.010 5.073 1.00 97.19 186 ILE A N 1
ATOM 1512 C CA . ILE A 1 186 ? -9.677 -1.382 4.989 1.00 97.19 186 ILE A CA 1
ATOM 1513 C C . ILE A 1 186 ? -10.682 -2.310 5.652 1.00 97.19 186 ILE A C 1
ATOM 1515 O O . ILE A 1 186 ? -11.061 -3.311 5.063 1.00 97.19 186 ILE A O 1
ATOM 1519 N N . PHE A 1 187 ? -11.169 -1.985 6.845 1.00 95.94 187 PHE A N 1
ATOM 1520 C CA . PHE A 1 187 ? -12.115 -2.853 7.536 1.00 95.94 187 PHE A CA 1
ATOM 1521 C C . PHE A 1 187 ? -13.465 -2.891 6.812 1.00 95.94 187 PHE A C 1
ATOM 1523 O O . PHE A 1 187 ? -14.004 -3.970 6.607 1.00 95.94 187 PHE A O 1
ATOM 1530 N N . LEU A 1 188 ? -13.966 -1.766 6.299 1.00 94.69 188 LEU A N 1
ATOM 1531 C CA . LEU A 1 188 ? -15.272 -1.723 5.628 1.00 94.69 188 LEU A CA 1
ATOM 1532 C C . LEU A 1 188 ? -15.229 -1.915 4.103 1.00 94.69 188 LEU A C 1
ATOM 1534 O O . LEU A 1 188 ? -16.268 -1.782 3.459 1.00 94.69 188 LEU A O 1
ATOM 1538 N N . GLY A 1 189 ? -14.058 -2.160 3.507 1.00 95.00 189 GLY A N 1
ATOM 1539 C CA . GLY A 1 189 ? -13.907 -2.281 2.051 1.00 95.00 189 GLY A CA 1
ATOM 1540 C C . GLY A 1 189 ? -14.323 -1.012 1.295 1.00 95.00 189 GLY A C 1
ATOM 1541 O O . GLY A 1 189 ? -14.924 -1.078 0.226 1.00 95.00 189 GLY A O 1
ATOM 1542 N N . LYS A 1 190 ? -14.080 0.177 1.865 1.00 95.62 190 LYS A N 1
ATOM 1543 C CA . LYS A 1 190 ? -14.467 1.446 1.225 1.00 95.62 190 LYS A CA 1
ATOM 1544 C C . LYS A 1 190 ? -13.482 1.816 0.125 1.00 95.62 190 LYS A C 1
ATOM 1546 O O . LYS A 1 190 ? -12.269 1.730 0.306 1.00 95.62 190 LYS A O 1
ATOM 1551 N N . SER A 1 191 ? -14.022 2.343 -0.972 1.00 96.81 191 SER A N 1
ATOM 1552 C CA . SER A 1 191 ? -13.230 2.807 -2.110 1.00 96.81 191 SER A CA 1
ATOM 1553 C C . SER A 1 191 ? -12.238 3.915 -1.726 1.00 96.81 191 SER A C 1
ATOM 1555 O O . SER A 1 191 ? -12.587 4.913 -1.087 1.00 96.81 191 SER A O 1
ATOM 1557 N N . ILE A 1 192 ? -10.998 3.752 -2.178 1.00 96.19 192 ILE A N 1
ATOM 1558 C CA . ILE A 1 192 ? -9.882 4.682 -2.058 1.00 96.19 192 ILE A CA 1
ATOM 1559 C C . ILE A 1 192 ? -9.506 5.155 -3.460 1.00 96.19 192 ILE A C 1
ATOM 1561 O O . ILE A 1 192 ? -9.415 4.390 -4.420 1.00 96.19 192 ILE A O 1
ATOM 1565 N N . ASN A 1 193 ? -9.226 6.450 -3.591 1.00 95.44 193 ASN A N 1
ATOM 1566 C CA . ASN A 1 193 ? -8.788 6.996 -4.864 1.00 95.44 193 ASN A CA 1
ATOM 1567 C C . ASN A 1 193 ? -7.377 6.490 -5.234 1.00 95.44 193 ASN A C 1
ATOM 1569 O O . ASN A 1 193 ? -6.393 6.844 -4.581 1.00 95.44 193 ASN A O 1
ATOM 1573 N N . ARG A 1 194 ? -7.274 5.736 -6.337 1.00 95.12 194 ARG A N 1
ATOM 1574 C CA . ARG A 1 194 ? -6.014 5.198 -6.890 1.00 95.12 194 ARG A CA 1
ATOM 1575 C C . ARG A 1 194 ? -4.918 6.252 -7.071 1.00 95.12 194 ARG A C 1
ATOM 1577 O O . ARG A 1 194 ? -3.770 6.009 -6.710 1.00 95.12 194 ARG A O 1
ATOM 1584 N N . ASN A 1 195 ? -5.254 7.439 -7.585 1.00 95.44 195 ASN A N 1
ATOM 1585 C CA . ASN A 1 195 ? -4.260 8.504 -7.768 1.00 95.44 195 ASN A CA 1
ATOM 1586 C C . ASN A 1 195 ? -3.745 9.009 -6.419 1.00 95.44 195 ASN A C 1
ATOM 1588 O O . ASN A 1 195 ? -2.547 9.209 -6.260 1.00 95.44 195 ASN A O 1
ATOM 1592 N N . THR A 1 196 ? -4.636 9.172 -5.435 1.00 95.75 196 THR A N 1
ATOM 1593 C CA . THR A 1 196 ? -4.232 9.531 -4.070 1.00 95.75 196 THR A CA 1
ATOM 1594 C C . THR A 1 196 ? -3.309 8.473 -3.476 1.00 95.75 196 THR A C 1
ATOM 1596 O O . THR A 1 196 ? -2.285 8.847 -2.913 1.00 95.75 196 THR A O 1
ATOM 1599 N N . PHE A 1 197 ? -3.605 7.181 -3.644 1.00 97.56 197 PHE A N 1
ATOM 1600 C CA . PHE A 1 197 ? -2.706 6.116 -3.195 1.00 97.56 197 PHE A CA 1
ATOM 1601 C C . PHE A 1 197 ? -1.298 6.276 -3.785 1.00 97.56 197 PHE A C 1
ATOM 1603 O O . PHE A 1 197 ? -0.340 6.410 -3.025 1.00 97.56 197 PHE A O 1
ATOM 1610 N N . PHE A 1 198 ? -1.161 6.346 -5.116 1.00 97.25 198 PHE A N 1
ATOM 1611 C CA . PHE A 1 198 ? 0.160 6.450 -5.745 1.00 97.25 198 PHE A CA 1
ATOM 1612 C C . PHE A 1 198 ? 0.893 7.737 -5.364 1.00 97.25 198 PHE A C 1
ATOM 1614 O O . PHE A 1 198 ? 2.092 7.690 -5.101 1.00 97.25 198 PHE A O 1
ATOM 1621 N N . THR A 1 199 ? 0.199 8.873 -5.246 1.00 95.50 199 THR A N 1
ATOM 1622 C CA . THR A 1 199 ? 0.816 10.113 -4.755 1.00 95.50 199 THR A CA 1
ATOM 1623 C C . THR A 1 199 ? 1.432 9.924 -3.367 1.00 95.50 199 THR A C 1
ATOM 1625 O O . THR A 1 199 ? 2.572 10.330 -3.146 1.00 95.50 199 THR A O 1
ATOM 1628 N N . ARG A 1 200 ? 0.724 9.272 -2.438 1.00 96.25 200 ARG A N 1
ATOM 1629 C CA . ARG A 1 200 ? 1.206 9.042 -1.066 1.00 96.25 200 ARG A CA 1
ATOM 1630 C C . ARG A 1 200 ? 2.323 7.997 -1.019 1.00 96.25 200 ARG A C 1
ATOM 1632 O O . ARG A 1 200 ? 3.377 8.252 -0.437 1.00 96.25 200 ARG A O 1
ATOM 1639 N N . ALA A 1 201 ? 2.150 6.878 -1.715 1.00 96.94 201 ALA A N 1
ATOM 1640 C CA . ALA A 1 201 ? 3.143 5.814 -1.798 1.00 96.94 201 ALA A CA 1
ATOM 1641 C C . ALA A 1 201 ? 4.468 6.315 -2.401 1.00 96.94 201 ALA A C 1
ATOM 1643 O O . ALA A 1 201 ? 5.549 6.022 -1.883 1.00 96.94 201 ALA A O 1
ATOM 1644 N N . MET A 1 202 ? 4.402 7.157 -3.437 1.00 94.88 202 MET A N 1
ATOM 1645 C CA . MET A 1 202 ? 5.594 7.744 -4.049 1.00 94.88 202 MET A CA 1
ATOM 1646 C C . MET A 1 202 ? 6.278 8.800 -3.173 1.00 94.88 202 MET A C 1
ATOM 1648 O O . MET A 1 202 ? 7.485 9.007 -3.322 1.00 94.88 202 MET A O 1
ATOM 1652 N N . MET A 1 203 ? 5.575 9.437 -2.226 1.00 93.44 203 MET A N 1
ATOM 1653 C CA . MET A 1 203 ? 6.229 10.261 -1.198 1.00 93.44 203 MET A CA 1
ATOM 1654 C C . MET A 1 203 ? 7.080 9.409 -0.257 1.00 93.44 203 MET A C 1
ATOM 1656 O O . MET A 1 203 ? 8.210 9.799 0.043 1.00 93.44 203 MET A O 1
ATOM 1660 N N . VAL A 1 204 ? 6.571 8.243 0.160 1.00 94.38 204 VAL A N 1
ATOM 1661 C CA . VAL A 1 204 ? 7.341 7.281 0.963 1.00 94.38 204 VAL A CA 1
ATOM 1662 C C . VAL A 1 204 ? 8.563 6.812 0.182 1.00 94.38 204 VAL A C 1
ATOM 1664 O O . VAL A 1 204 ? 9.682 6.942 0.671 1.00 94.38 204 VAL A O 1
ATOM 1667 N N . HIS A 1 205 ? 8.382 6.396 -1.076 1.00 92.69 205 HIS A N 1
ATOM 1668 C CA . HIS A 1 205 ? 9.506 5.997 -1.923 1.00 92.69 205 HIS A CA 1
ATOM 1669 C C . HIS A 1 205 ? 10.563 7.095 -2.072 1.00 92.69 205 HIS A C 1
ATOM 1671 O O . HIS A 1 205 ? 11.751 6.825 -1.927 1.00 92.69 205 HIS A O 1
ATOM 1677 N N . LYS A 1 206 ? 10.148 8.347 -2.300 1.00 90.75 206 LYS A N 1
ATOM 1678 C CA . LYS A 1 206 ? 11.066 9.489 -2.381 1.00 90.75 206 LYS A CA 1
ATOM 1679 C C . LYS A 1 206 ? 11.912 9.641 -1.118 1.00 90.75 206 LYS A C 1
ATOM 1681 O O . LYS A 1 206 ? 13.114 9.873 -1.224 1.00 90.75 206 LYS A O 1
ATOM 1686 N N . TYR A 1 207 ? 11.293 9.554 0.057 1.00 90.31 207 TYR A N 1
ATOM 1687 C CA . TYR A 1 207 ? 12.003 9.670 1.328 1.00 90.31 207 TYR A CA 1
ATOM 1688 C C . TYR A 1 207 ? 13.005 8.526 1.522 1.00 90.31 207 TYR A C 1
ATOM 1690 O O . TYR A 1 207 ? 14.176 8.785 1.792 1.00 90.31 207 TYR A O 1
ATOM 1698 N N . GLU A 1 208 ? 12.578 7.279 1.313 1.00 89.81 208 GLU A N 1
ATOM 1699 C CA . GLU A 1 208 ? 13.451 6.105 1.441 1.00 89.81 208 GLU A CA 1
ATOM 1700 C C . GLU A 1 208 ? 14.612 6.148 0.433 1.00 89.81 208 GLU A C 1
ATOM 1702 O O . GLU A 1 208 ? 15.752 5.860 0.791 1.00 89.81 208 GLU A O 1
ATOM 1707 N N . PHE A 1 209 ? 14.361 6.589 -0.805 1.00 86.94 209 PHE A N 1
ATOM 1708 C CA . PHE A 1 209 ? 15.387 6.745 -1.842 1.00 86.94 209 PHE A CA 1
ATOM 1709 C C . PHE A 1 209 ? 16.450 7.772 -1.459 1.00 86.94 209 PHE A C 1
ATOM 1711 O O . PHE A 1 209 ? 17.642 7.492 -1.558 1.00 86.94 209 PHE A O 1
ATOM 1718 N N . ILE A 1 210 ? 16.040 8.949 -0.976 1.00 85.38 210 ILE A N 1
ATOM 1719 C CA . ILE A 1 210 ? 16.977 10.001 -0.552 1.00 85.38 210 ILE A CA 1
ATOM 1720 C C . ILE A 1 210 ? 17.855 9.526 0.616 1.00 85.38 210 ILE A C 1
ATOM 1722 O O . ILE A 1 210 ? 19.023 9.903 0.689 1.00 85.38 210 ILE A O 1
ATOM 1726 N N . ASN A 1 211 ? 17.316 8.674 1.491 1.00 84.94 211 ASN A N 1
ATOM 1727 C CA . ASN A 1 211 ? 18.025 8.136 2.652 1.00 84.94 211 ASN A CA 1
ATOM 1728 C C . ASN A 1 211 ? 18.760 6.810 2.382 1.00 84.94 211 ASN A C 1
ATOM 1730 O O . ASN A 1 211 ? 19.301 6.225 3.319 1.00 84.94 211 ASN A O 1
ATOM 1734 N N . GLY A 1 212 ? 18.774 6.313 1.139 1.00 82.19 212 GLY A N 1
ATOM 1735 C CA . GLY A 1 212 ? 19.441 5.056 0.774 1.00 82.19 212 GLY A CA 1
ATOM 1736 C C . GLY A 1 212 ? 18.787 3.791 1.345 1.00 82.19 212 GLY A C 1
ATOM 1737 O O . GLY A 1 212 ? 19.431 2.750 1.439 1.00 82.19 212 GLY A O 1
ATOM 1738 N N . LYS A 1 213 ? 17.514 3.874 1.741 1.00 83.50 213 LYS A N 1
ATOM 1739 C CA . LYS A 1 213 ? 16.711 2.786 2.321 1.00 83.50 213 LYS A CA 1
ATOM 1740 C C . LYS A 1 213 ? 15.634 2.265 1.361 1.00 83.50 213 LYS A C 1
ATOM 1742 O O . LYS A 1 213 ? 14.732 1.540 1.756 1.00 83.50 213 LYS A O 1
ATOM 1747 N N . ASN A 1 214 ? 15.745 2.582 0.073 1.00 81.31 214 ASN A N 1
ATOM 1748 C CA . ASN A 1 214 ? 14.769 2.211 -0.955 1.00 81.31 214 ASN A CA 1
ATOM 1749 C C . ASN A 1 214 ? 14.758 0.725 -1.346 1.00 81.31 214 ASN A C 1
ATOM 1751 O O . ASN A 1 214 ? 13.976 0.329 -2.214 1.00 81.31 214 ASN A O 1
ATOM 1755 N N . LYS A 1 215 ? 15.627 -0.099 -0.749 1.00 76.75 215 LYS A N 1
ATOM 1756 C CA . LYS A 1 215 ? 15.682 -1.534 -1.024 1.00 76.75 215 LYS A CA 1
ATOM 1757 C C . LYS A 1 215 ? 14.318 -2.142 -0.669 1.00 76.75 215 LYS A C 1
ATOM 1759 O O . LYS A 1 215 ? 13.889 -2.057 0.476 1.00 76.75 215 LYS A O 1
ATOM 1764 N N . PHE A 1 216 ? 13.640 -2.725 -1.659 1.00 84.31 216 PHE A N 1
ATOM 1765 C CA . PHE A 1 216 ? 12.290 -3.312 -1.573 1.00 84.31 216 PHE A CA 1
ATOM 1766 C C . PHE A 1 216 ? 11.103 -2.338 -1.500 1.00 84.31 216 PHE A C 1
ATOM 1768 O O . PHE A 1 216 ? 9.960 -2.793 -1.478 1.00 84.31 216 PHE A O 1
ATOM 1775 N N . THR A 1 217 ? 11.306 -1.017 -1.511 1.00 90.94 217 THR A N 1
ATOM 1776 C CA . THR A 1 217 ? 10.191 -0.066 -1.353 1.00 90.94 217 THR A CA 1
ATOM 1777 C C . THR A 1 217 ? 9.155 -0.178 -2.471 1.00 90.94 217 THR A C 1
ATOM 1779 O O . THR A 1 217 ? 7.961 -0.159 -2.194 1.00 90.94 217 THR A O 1
ATOM 1782 N N . ILE A 1 218 ? 9.580 -0.342 -3.725 1.00 94.31 218 ILE A N 1
ATOM 1783 C CA . ILE A 1 218 ? 8.658 -0.476 -4.863 1.00 94.31 218 ILE A CA 1
ATOM 1784 C C . ILE A 1 218 ? 7.867 -1.785 -4.804 1.00 94.31 218 ILE A C 1
ATOM 1786 O O . ILE A 1 218 ? 6.656 -1.779 -5.026 1.00 94.31 218 ILE A O 1
ATOM 1790 N N . SER A 1 219 ? 8.521 -2.889 -4.432 1.00 93.19 219 SER A N 1
ATOM 1791 C CA . SER A 1 219 ? 7.840 -4.169 -4.201 1.00 93.19 219 SER A CA 1
ATOM 1792 C C . SER A 1 219 ? 6.793 -4.043 -3.091 1.00 93.19 219 SER A C 1
ATOM 1794 O O . SER A 1 219 ? 5.648 -4.448 -3.282 1.00 93.19 219 SER A O 1
ATOM 1796 N N . ASN A 1 220 ? 7.135 -3.388 -1.977 1.00 95.94 220 ASN A N 1
ATOM 1797 C CA . ASN A 1 220 ? 6.199 -3.145 -0.880 1.00 95.94 220 ASN A CA 1
ATOM 1798 C C . ASN A 1 220 ? 5.014 -2.269 -1.304 1.00 95.94 220 ASN A C 1
ATOM 1800 O O . ASN A 1 220 ? 3.887 -2.573 -0.931 1.00 95.94 220 ASN A O 1
ATOM 1804 N N . ILE A 1 221 ? 5.230 -1.233 -2.123 1.00 97.69 221 ILE A N 1
ATOM 1805 C CA . ILE A 1 221 ? 4.128 -0.442 -2.694 1.00 97.69 221 ILE A CA 1
ATOM 1806 C C . ILE A 1 221 ? 3.203 -1.333 -3.530 1.00 97.69 221 ILE A C 1
ATOM 1808 O O . ILE A 1 221 ? 1.987 -1.219 -3.404 1.00 97.69 221 ILE A O 1
ATOM 1812 N N . GLY A 1 222 ? 3.759 -2.242 -4.337 1.00 97.25 222 GLY A N 1
ATOM 1813 C CA . GLY A 1 222 ? 2.971 -3.200 -5.116 1.00 97.25 222 GLY A CA 1
ATOM 1814 C C . GLY A 1 222 ? 2.155 -4.155 -4.242 1.00 97.25 222 GLY A C 1
ATOM 1815 O O . GLY A 1 222 ? 0.980 -4.378 -4.519 1.00 97.25 222 GLY A O 1
ATOM 1816 N N . LYS A 1 223 ? 2.747 -4.684 -3.167 1.00 97.88 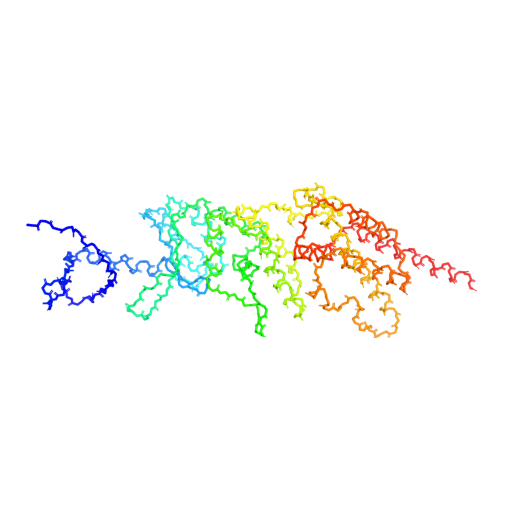223 LYS A N 1
ATOM 1817 C CA . LYS A 1 223 ? 2.051 -5.546 -2.198 1.00 97.88 223 LYS A CA 1
ATOM 1818 C C . LYS A 1 223 ? 0.918 -4.810 -1.494 1.00 97.88 223 LYS A C 1
ATOM 1820 O O . LYS A 1 223 ? -0.197 -5.306 -1.452 1.00 97.88 223 LYS A O 1
ATOM 1825 N N . VAL A 1 224 ? 1.180 -3.597 -1.005 1.00 98.38 224 VAL A N 1
ATOM 1826 C CA . VAL A 1 224 ? 0.159 -2.757 -0.362 1.00 98.38 224 VAL A CA 1
ATOM 1827 C C . VAL A 1 224 ? -0.966 -2.417 -1.340 1.00 98.38 224 VAL A C 1
ATOM 1829 O O . VAL A 1 224 ? -2.132 -2.472 -0.966 1.00 98.38 224 VAL A O 1
ATOM 1832 N N . TYR A 1 225 ? -0.637 -2.080 -2.589 1.00 98.38 225 TYR A N 1
ATOM 1833 C CA . TYR A 1 225 ? -1.638 -1.792 -3.612 1.00 98.38 225 TYR A CA 1
ATOM 1834 C C . TYR A 1 225 ? -2.561 -2.989 -3.850 1.00 98.38 225 TYR A C 1
ATOM 1836 O O . TYR A 1 225 ? -3.774 -2.816 -3.845 1.00 98.38 225 TYR A O 1
ATOM 1844 N N . ASN A 1 226 ? -2.003 -4.191 -4.023 1.00 98.25 226 ASN A N 1
ATOM 1845 C CA . ASN A 1 226 ? -2.805 -5.383 -4.299 1.00 98.25 226 ASN A CA 1
ATOM 1846 C C . ASN A 1 226 ? -3.559 -5.892 -3.071 1.00 98.25 226 ASN A C 1
ATOM 1848 O O . ASN A 1 226 ? -4.719 -6.253 -3.207 1.00 98.25 226 ASN A O 1
ATOM 1852 N N . PHE A 1 227 ? -2.998 -5.753 -1.867 1.00 98.44 227 PHE A N 1
ATOM 1853 C CA . PHE A 1 227 ? -3.765 -5.925 -0.633 1.00 98.44 227 PHE A CA 1
ATOM 1854 C C . PHE A 1 227 ? -5.008 -5.028 -0.616 1.00 98.44 227 PHE A C 1
ATOM 1856 O O . PHE A 1 227 ? -6.101 -5.489 -0.315 1.00 98.44 227 PHE A O 1
ATOM 1863 N N . LEU A 1 228 ? -4.867 -3.741 -0.961 1.00 98.44 228 LEU A N 1
ATOM 1864 C CA . LEU A 1 228 ? -6.005 -2.820 -1.012 1.00 98.44 228 LEU A CA 1
ATOM 1865 C C . LEU A 1 228 ? -6.979 -3.154 -2.147 1.00 98.44 228 LEU A C 1
ATOM 1867 O O . LEU A 1 228 ? -8.152 -2.807 -2.038 1.00 98.44 228 LEU A O 1
ATOM 1871 N N . VAL A 1 229 ? -6.522 -3.788 -3.228 1.00 97.94 229 VAL A N 1
ATOM 1872 C CA . VAL A 1 229 ? -7.410 -4.271 -4.291 1.00 97.94 229 VAL A CA 1
ATOM 1873 C C . VAL A 1 229 ? -8.246 -5.441 -3.797 1.00 97.94 229 VAL A C 1
ATOM 1875 O O . VAL A 1 229 ? -9.470 -5.391 -3.897 1.00 97.94 229 VAL A O 1
ATOM 1878 N N . ASP A 1 230 ? -7.605 -6.445 -3.209 1.00 97.75 230 ASP A N 1
ATOM 1879 C CA . ASP A 1 230 ? -8.285 -7.662 -2.768 1.00 97.75 230 ASP A CA 1
ATOM 1880 C C . ASP A 1 230 ? -9.148 -7.413 -1.530 1.00 97.75 230 ASP A C 1
ATOM 1882 O O . ASP A 1 230 ? -10.224 -7.984 -1.404 1.00 97.75 230 ASP A O 1
ATOM 1886 N N . ALA A 1 231 ? -8.768 -6.449 -0.687 1.00 97.31 231 ALA A N 1
ATOM 1887 C CA . ALA A 1 231 ? -9.622 -5.930 0.376 1.00 97.31 231 ALA A CA 1
ATOM 1888 C C . ALA A 1 231 ? -10.804 -5.081 -0.152 1.00 97.31 231 ALA A C 1
ATOM 1890 O O . ALA A 1 231 ? -11.567 -4.537 0.646 1.00 97.31 231 ALA A O 1
ATOM 1891 N N . GLY A 1 232 ? -10.970 -4.907 -1.467 1.00 97.06 232 GLY A N 1
ATOM 1892 C CA . GLY A 1 232 ? -12.088 -4.173 -2.071 1.00 97.06 232 GLY A CA 1
ATOM 1893 C C . GLY A 1 232 ? -11.984 -2.645 -1.992 1.00 97.06 232 GLY A C 1
ATOM 1894 O O . GLY A 1 232 ? -12.950 -1.938 -2.273 1.00 97.06 232 GLY A O 1
ATOM 1895 N N . CYS A 1 233 ? -10.825 -2.100 -1.617 1.00 97.88 233 CYS A N 1
ATOM 1896 C CA . CYS A 1 233 ? -10.622 -0.658 -1.495 1.00 97.88 233 CYS A CA 1
ATOM 1897 C C . CYS A 1 233 ? -10.188 0.008 -2.810 1.00 97.88 233 CYS A C 1
ATOM 1899 O O . CYS A 1 233 ? -10.430 1.198 -3.002 1.00 97.88 233 CYS A O 1
ATOM 1901 N N . ILE A 1 234 ? -9.506 -0.702 -3.710 1.00 96.62 234 ILE A N 1
ATOM 1902 C CA . ILE A 1 234 ? -8.993 -0.168 -4.984 1.00 96.62 234 ILE A CA 1
ATOM 1903 C C . ILE A 1 234 ? -9.325 -1.147 -6.118 1.00 96.62 234 ILE A C 1
ATOM 1905 O O . ILE A 1 234 ? -9.493 -2.335 -5.896 1.00 96.62 234 ILE A O 1
ATOM 1909 N N . GLU A 1 235 ? -9.413 -0.665 -7.357 1.00 92.81 235 GLU A N 1
ATOM 1910 C CA . GLU A 1 235 ? -9.633 -1.516 -8.530 1.00 92.81 235 GLU A CA 1
ATOM 1911 C C . GLU A 1 235 ? -8.392 -1.645 -9.421 1.00 92.81 235 GLU A C 1
ATOM 1913 O O . GLU A 1 235 ? -7.552 -0.742 -9.529 1.00 92.81 235 GLU A O 1
ATOM 1918 N N . GLY A 1 236 ? -8.343 -2.758 -10.156 1.00 92.12 236 GLY A N 1
ATOM 1919 C CA . GLY A 1 236 ? -7.315 -3.039 -11.150 1.00 92.12 236 GLY A CA 1
ATOM 1920 C C . GLY A 1 236 ? -5.997 -3.416 -10.494 1.00 92.12 236 GLY A C 1
ATOM 1921 O O . GLY A 1 236 ? -5.051 -2.633 -10.566 1.00 92.12 236 GLY A O 1
ATOM 1922 N N . GLY A 1 237 ? -5.971 -4.583 -9.848 1.00 94.44 237 GLY A N 1
ATOM 1923 C CA . GLY A 1 237 ? -4.780 -5.250 -9.318 1.00 94.44 237 GLY A CA 1
ATOM 1924 C C . GLY A 1 237 ? -3.964 -5.982 -10.382 1.00 94.44 237 GLY A C 1
ATOM 1925 O O . GLY A 1 237 ? -4.307 -5.984 -11.566 1.00 94.44 237 GLY A O 1
ATOM 1926 N N . PHE A 1 238 ? -2.873 -6.589 -9.938 1.00 96.12 238 PHE A N 1
ATOM 1927 C CA . PHE A 1 238 ? -1.942 -7.412 -10.702 1.00 96.12 238 PHE A CA 1
ATOM 1928 C C . PHE A 1 238 ? -1.319 -8.469 -9.780 1.00 96.12 238 PHE A C 1
ATOM 1930 O O . PHE A 1 238 ? -1.214 -8.266 -8.572 1.00 96.12 238 PHE A O 1
ATOM 1937 N N . LYS A 1 239 ? -0.845 -9.588 -10.332 1.00 94.81 239 LYS A N 1
ATOM 1938 C CA . LYS A 1 239 ? -0.252 -10.680 -9.549 1.00 94.81 239 LYS A CA 1
ATOM 1939 C C . LYS A 1 239 ? 1.159 -10.291 -9.089 1.00 94.81 239 LYS A C 1
ATOM 1941 O O . LYS A 1 239 ? 2.165 -10.636 -9.709 1.00 94.81 239 LYS A O 1
ATOM 1946 N N . VAL A 1 240 ? 1.246 -9.505 -8.018 1.00 93.38 240 VAL A N 1
ATOM 1947 C CA . VAL A 1 240 ? 2.515 -8.959 -7.499 1.00 93.38 240 VAL A CA 1
ATOM 1948 C C . VAL A 1 240 ? 3.424 -10.021 -6.879 1.00 93.38 240 VAL A C 1
ATOM 1950 O O . VAL A 1 240 ? 4.637 -9.831 -6.832 1.00 93.38 240 VAL A O 1
ATOM 1953 N N . MET A 1 241 ? 2.856 -11.140 -6.426 1.00 92.00 241 MET A N 1
ATOM 1954 C CA . MET A 1 241 ? 3.610 -12.239 -5.813 1.00 92.00 241 MET A CA 1
ATOM 1955 C C . MET A 1 241 ? 4.198 -13.214 -6.847 1.00 92.00 241 MET A C 1
ATOM 1957 O O . MET A 1 241 ? 5.040 -14.042 -6.504 1.00 92.00 241 MET A O 1
ATOM 1961 N N . THR A 1 242 ? 3.786 -13.115 -8.115 1.00 91.75 242 THR A N 1
ATOM 1962 C CA . THR A 1 242 ? 4.243 -14.001 -9.190 1.00 91.75 242 THR A CA 1
ATOM 1963 C C . THR A 1 242 ? 5.624 -13.589 -9.697 1.00 91.75 242 THR A C 1
ATOM 1965 O O . THR A 1 242 ? 5.890 -12.416 -9.957 1.00 91.75 242 THR A O 1
ATOM 1968 N N . GLN A 1 243 ? 6.505 -14.573 -9.877 1.00 88.62 243 GLN A N 1
ATOM 1969 C CA . GLN A 1 243 ? 7.762 -14.392 -10.597 1.00 88.62 243 GLN A CA 1
ATOM 1970 C C . GLN A 1 243 ? 7.528 -14.646 -12.084 1.00 88.62 243 GLN A C 1
ATOM 1972 O O . GLN A 1 243 ? 7.148 -15.751 -12.459 1.00 88.62 243 GLN A O 1
ATOM 1977 N N . TYR A 1 244 ? 7.785 -13.641 -12.915 1.00 90.31 244 TYR A N 1
ATOM 1978 C CA . TYR A 1 244 ? 7.634 -13.743 -14.366 1.00 90.31 244 TYR A CA 1
ATOM 1979 C C . TYR A 1 244 ? 8.971 -14.082 -15.032 1.00 90.31 244 TYR A C 1
ATOM 1981 O O . TYR A 1 244 ? 10.036 -13.659 -14.568 1.00 90.31 244 TYR A O 1
ATOM 1989 N N . GLY A 1 245 ? 8.924 -14.820 -16.138 1.00 87.19 245 GLY A N 1
ATOM 1990 C CA . GLY A 1 245 ? 10.082 -15.139 -16.965 1.00 87.19 245 GLY A CA 1
ATOM 1991 C C . GLY A 1 245 ? 10.588 -13.948 -17.780 1.00 87.19 245 GLY A C 1
ATOM 1992 O O . GLY A 1 245 ? 11.802 -13.801 -17.941 1.00 87.19 245 GLY A O 1
ATOM 1993 N N . ASP A 1 246 ? 9.684 -13.087 -18.262 1.00 90.38 246 ASP A N 1
ATOM 1994 C CA . ASP A 1 246 ? 9.996 -11.821 -18.934 1.00 90.38 246 ASP A CA 1
ATOM 1995 C C . ASP A 1 246 ? 8.870 -10.770 -18.814 1.00 90.38 246 ASP A C 1
ATOM 1997 O O . ASP A 1 246 ? 7.804 -11.010 -18.243 1.00 90.38 246 ASP A O 1
ATOM 2001 N N . TYR A 1 247 ? 9.118 -9.567 -19.348 1.00 93.50 247 TYR A N 1
ATOM 2002 C CA . TYR A 1 247 ? 8.154 -8.465 -19.300 1.00 93.50 247 TYR A CA 1
ATOM 2003 C C . TYR A 1 247 ? 6.905 -8.710 -20.159 1.00 93.50 247 TYR A C 1
ATOM 2005 O O . TYR A 1 247 ? 5.859 -8.123 -19.883 1.00 93.50 247 TYR A O 1
ATOM 2013 N N . LYS A 1 248 ? 6.989 -9.552 -21.200 1.00 94.44 248 LYS A N 1
ATOM 2014 C CA . LYS A 1 248 ? 5.844 -9.855 -22.067 1.00 94.44 248 LYS A CA 1
ATOM 2015 C C . LYS A 1 248 ? 4.868 -10.747 -21.319 1.00 94.44 248 LYS A C 1
ATOM 2017 O O . LYS A 1 248 ? 3.678 -10.449 -21.312 1.00 94.44 248 LYS A O 1
ATOM 2022 N N . GLU A 1 249 ? 5.376 -11.771 -20.636 1.00 95.00 249 GLU A N 1
ATOM 2023 C CA . GLU A 1 249 ? 4.598 -12.589 -19.702 1.00 95.00 249 GLU A CA 1
ATOM 2024 C C . GLU A 1 249 ? 3.937 -11.711 -18.633 1.00 95.00 249 GLU A C 1
ATOM 2026 O O . GLU A 1 249 ? 2.721 -11.760 -18.469 1.00 95.00 249 GLU A O 1
ATOM 2031 N N . LEU A 1 250 ? 4.699 -10.809 -17.999 1.00 95.44 250 LEU A N 1
ATOM 2032 C CA . LEU A 1 250 ? 4.163 -9.866 -17.013 1.00 95.44 250 LEU A CA 1
ATOM 2033 C C . LEU A 1 250 ? 3.010 -9.019 -17.575 1.00 95.44 250 LEU A C 1
ATOM 2035 O O . LEU A 1 250 ? 1.998 -8.839 -16.897 1.00 95.44 250 LEU A O 1
ATOM 2039 N N . PHE A 1 251 ? 3.117 -8.504 -18.803 1.00 96.19 251 PHE A N 1
ATOM 2040 C CA . PHE A 1 251 ? 2.036 -7.729 -19.419 1.00 96.19 251 PHE A CA 1
ATOM 2041 C C . PHE A 1 251 ? 0.819 -8.585 -19.791 1.00 96.19 251 PHE A C 1
ATOM 2043 O O . PHE A 1 251 ? -0.308 -8.117 -19.622 1.00 96.19 251 PHE A O 1
ATOM 2050 N N . MET A 1 252 ? 1.025 -9.806 -20.293 1.00 95.69 252 MET A N 1
ATOM 2051 C CA . MET A 1 252 ? -0.056 -10.718 -20.693 1.00 95.69 252 MET A CA 1
ATOM 2052 C C . MET A 1 252 ? -0.844 -11.251 -19.498 1.00 95.69 252 MET A C 1
ATOM 2054 O O . MET A 1 252 ? -2.064 -11.365 -19.572 1.00 95.69 252 MET A O 1
ATOM 2058 N N . ASP A 1 253 ? -0.177 -11.514 -18.380 1.00 95.56 253 ASP A N 1
ATOM 2059 C CA . ASP A 1 253 ? -0.822 -12.037 -17.176 1.00 95.56 253 ASP A CA 1
ATOM 2060 C C . ASP A 1 253 ? -1.576 -10.968 -16.376 1.00 95.56 253 ASP A C 1
ATOM 2062 O O . ASP A 1 253 ? -2.398 -11.297 -15.519 1.00 95.56 253 ASP A O 1
ATOM 2066 N N . ASN A 1 254 ? -1.315 -9.688 -16.662 1.00 96.44 254 ASN A N 1
ATOM 2067 C CA . ASN A 1 254 ? -1.833 -8.544 -15.912 1.00 96.44 254 ASN A CA 1
ATOM 2068 C C . ASN A 1 254 ? -2.505 -7.506 -16.819 1.00 96.44 254 ASN A C 1
ATOM 2070 O O . ASN A 1 254 ? -2.301 -6.300 -16.654 1.00 96.44 254 ASN A O 1
ATOM 2074 N N . LEU A 1 255 ? -3.324 -7.960 -17.774 1.00 93.62 255 LEU A N 1
ATOM 2075 C CA . LEU A 1 255 ? -4.008 -7.094 -18.748 1.00 93.62 255 LEU A CA 1
ATOM 2076 C C . LEU A 1 255 ? -4.877 -6.011 -18.100 1.00 93.62 255 LEU A C 1
ATOM 2078 O O . LEU A 1 255 ? -4.979 -4.910 -18.635 1.00 93.62 255 LEU A O 1
ATOM 2082 N N . SER A 1 256 ? -5.486 -6.303 -16.948 1.00 91.62 256 SER A N 1
ATOM 2083 C CA . SER A 1 256 ? -6.300 -5.345 -16.191 1.00 91.62 256 SER A CA 1
ATOM 2084 C C . SER A 1 256 ? -5.471 -4.158 -15.688 1.00 91.62 256 SER A C 1
ATOM 2086 O O . SER A 1 256 ? -5.920 -3.012 -15.766 1.00 91.62 256 SER A O 1
ATOM 2088 N N . TYR A 1 257 ? -4.246 -4.405 -15.211 1.00 94.69 257 TYR A N 1
ATOM 2089 C CA . TYR A 1 257 ? -3.344 -3.352 -14.753 1.00 94.69 257 TYR A CA 1
ATOM 2090 C C . TYR A 1 257 ? -2.591 -2.699 -15.910 1.00 94.69 257 TYR A C 1
ATOM 2092 O O . TYR A 1 257 ? -2.620 -1.474 -16.023 1.00 94.69 257 TYR A O 1
ATOM 2100 N N . PHE A 1 258 ? -1.965 -3.480 -16.795 1.00 94.75 258 PHE A N 1
ATOM 2101 C CA . PHE A 1 258 ? -1.255 -3.010 -17.994 1.00 94.75 258 PHE A CA 1
ATOM 2102 C C . PHE A 1 258 ? -2.204 -2.817 -19.182 1.00 94.75 258 PHE A C 1
ATOM 2104 O O . PHE A 1 258 ? -1.922 -3.200 -20.319 1.00 94.75 258 PHE A O 1
ATOM 2111 N N . ASN A 1 259 ? -3.328 -2.163 -18.911 1.00 92.56 259 ASN A N 1
ATOM 2112 C CA . ASN A 1 259 ? -4.390 -1.886 -19.870 1.00 92.56 259 ASN A CA 1
ATOM 2113 C C . ASN A 1 259 ? -4.097 -0.704 -20.810 1.00 92.56 259 ASN A C 1
ATOM 2115 O O . ASN A 1 259 ? -4.956 -0.334 -21.609 1.00 92.56 259 ASN A O 1
ATOM 2119 N N . SER A 1 260 ? -2.920 -0.081 -20.708 1.00 94.62 260 SER A N 1
ATOM 2120 C CA . SER A 1 260 ? -2.557 1.066 -21.535 1.00 94.62 260 SER A CA 1
ATOM 2121 C C . SER A 1 260 ? -1.116 1.000 -22.029 1.00 94.62 260 SER A C 1
ATOM 2123 O O . SER A 1 260 ? -0.229 0.465 -21.352 1.00 94.62 260 SER A O 1
ATOM 2125 N N . ASN A 1 261 ? -0.883 1.562 -23.214 1.00 95.62 261 ASN A N 1
ATOM 2126 C CA . ASN A 1 261 ? 0.441 1.585 -23.825 1.00 95.62 261 ASN A CA 1
ATOM 2127 C C . ASN A 1 261 ? 1.431 2.424 -23.007 1.00 95.62 261 ASN A C 1
ATOM 2129 O O . ASN A 1 261 ? 2.582 2.036 -22.855 1.00 95.62 261 ASN A O 1
ATOM 2133 N N . GLU A 1 262 ? 0.976 3.507 -22.378 1.00 95.12 262 GLU A N 1
ATOM 2134 C CA . GLU A 1 262 ? 1.802 4.378 -21.538 1.00 95.12 262 GLU A CA 1
ATOM 2135 C C . GLU A 1 262 ? 2.378 3.630 -20.335 1.00 95.12 262 GLU A C 1
ATOM 2137 O O . GLU A 1 262 ? 3.540 3.837 -19.986 1.00 95.12 262 GLU A O 1
ATOM 2142 N N . LYS A 1 263 ? 1.590 2.746 -19.706 1.00 96.00 263 LYS A N 1
ATOM 2143 C CA . LYS A 1 263 ? 2.064 1.918 -18.588 1.00 96.00 263 LYS A CA 1
ATOM 2144 C C . LYS A 1 263 ? 3.171 0.977 -19.047 1.00 96.00 263 LYS A C 1
ATOM 2146 O O . LYS A 1 263 ? 4.234 0.931 -18.433 1.00 96.00 263 LYS A O 1
ATOM 2151 N N . LYS A 1 264 ? 2.946 0.277 -20.161 1.00 96.75 264 LYS A N 1
ATOM 2152 C CA . LYS A 1 264 ? 3.938 -0.628 -20.753 1.00 96.75 264 LYS A CA 1
ATOM 2153 C C . LYS A 1 264 ? 5.218 0.132 -21.127 1.00 96.75 264 LYS A C 1
ATOM 2155 O O . LYS A 1 264 ? 6.304 -0.268 -20.723 1.00 96.75 264 LYS A O 1
ATOM 2160 N N . SER A 1 265 ? 5.098 1.288 -21.783 1.00 96.88 265 SER A N 1
ATOM 2161 C CA . SER A 1 265 ? 6.231 2.151 -22.141 1.00 96.88 265 SER A CA 1
ATOM 2162 C C . SER A 1 265 ? 7.056 2.613 -20.944 1.00 96.88 265 SER A C 1
ATOM 2164 O O . SER A 1 265 ? 8.284 2.550 -20.993 1.00 96.88 265 SER A O 1
ATOM 2166 N N . TRP A 1 266 ? 6.416 3.098 -19.873 1.00 97.06 266 TRP A N 1
ATOM 2167 C CA . TRP A 1 266 ? 7.139 3.563 -18.685 1.00 97.06 266 TRP A CA 1
ATOM 2168 C C . TRP A 1 266 ? 7.882 2.431 -17.982 1.00 97.06 266 TRP A C 1
ATOM 2170 O O . TRP A 1 266 ? 9.012 2.639 -17.540 1.00 97.06 266 TRP A O 1
ATOM 2180 N N . PHE A 1 267 ? 7.285 1.239 -17.936 1.00 97.44 267 PHE A N 1
ATOM 2181 C CA . PHE A 1 267 ? 7.927 0.047 -17.393 1.00 97.44 267 PHE A CA 1
ATOM 2182 C C . PHE A 1 267 ? 9.187 -0.315 -18.193 1.00 97.44 267 PHE A C 1
ATOM 2184 O O . PHE A 1 267 ? 10.272 -0.437 -17.626 1.00 97.44 267 PHE A O 1
ATOM 2191 N N . LEU A 1 268 ? 9.069 -0.384 -19.524 1.00 97.00 268 LEU A N 1
ATOM 2192 C CA . LEU A 1 268 ? 10.181 -0.693 -20.430 1.00 97.00 268 LEU A CA 1
ATOM 2193 C C . LEU A 1 268 ? 11.327 0.325 -20.336 1.00 97.00 268 LEU A C 1
ATOM 2195 O O . LEU A 1 268 ? 12.496 -0.058 -20.281 1.00 97.00 268 LEU A O 1
ATOM 2199 N N . ILE A 1 269 ? 11.013 1.623 -20.251 1.00 95.75 269 ILE A N 1
ATOM 2200 C CA . ILE A 1 269 ? 12.033 2.660 -20.037 1.00 95.75 269 ILE A CA 1
ATOM 2201 C C . ILE A 1 269 ? 12.724 2.495 -18.680 1.00 95.75 269 ILE A C 1
ATOM 2203 O O . ILE A 1 269 ? 13.935 2.690 -18.601 1.00 95.75 269 ILE A O 1
ATOM 2207 N N . GLY A 1 270 ? 11.999 2.096 -17.631 1.00 94.75 270 GLY A N 1
ATOM 2208 C CA . GLY A 1 270 ? 12.580 1.753 -16.331 1.00 94.75 270 GLY A CA 1
ATOM 2209 C C . GLY A 1 270 ? 13.594 0.612 -16.419 1.00 94.75 270 GLY A C 1
ATOM 2210 O O . GLY A 1 270 ? 14.717 0.738 -15.929 1.00 94.75 270 GLY A O 1
ATOM 2211 N N . MET A 1 271 ? 13.239 -0.466 -17.119 1.00 93.75 271 MET A N 1
ATOM 2212 C CA . MET A 1 271 ? 14.143 -1.600 -17.341 1.00 93.75 271 MET A CA 1
ATOM 2213 C C . MET A 1 271 ? 15.408 -1.188 -18.101 1.00 93.75 271 MET A C 1
ATOM 2215 O O . MET A 1 271 ? 16.524 -1.472 -17.659 1.00 93.75 271 MET A O 1
ATOM 2219 N N . ALA A 1 272 ? 15.241 -0.474 -19.220 1.00 93.06 272 ALA A N 1
ATOM 2220 C CA . ALA A 1 272 ? 16.354 0.033 -20.019 1.00 93.06 272 ALA A CA 1
ATOM 2221 C C . ALA A 1 272 ? 17.277 0.938 -19.187 1.00 93.06 272 ALA A C 1
ATOM 2223 O O . ALA A 1 272 ? 18.501 0.866 -19.301 1.00 93.06 272 ALA A O 1
ATOM 2224 N N . TYR A 1 273 ? 16.695 1.754 -18.304 1.00 91.69 273 TYR A N 1
ATOM 2225 C CA . TYR A 1 273 ? 17.433 2.626 -17.399 1.00 91.69 273 TYR A CA 1
ATOM 2226 C C . TYR A 1 273 ? 18.349 1.859 -16.450 1.00 91.69 273 TYR A C 1
ATOM 2228 O O . TYR A 1 273 ? 19.535 2.183 -16.333 1.00 91.69 273 TYR A O 1
ATOM 2236 N N . ASN A 1 274 ? 17.816 0.833 -15.784 1.00 88.69 274 ASN A N 1
ATOM 2237 C CA . ASN A 1 274 ? 18.601 0.016 -14.867 1.00 88.69 274 ASN A CA 1
ATOM 2238 C C . ASN A 1 274 ? 19.715 -0.747 -15.603 1.00 88.69 274 ASN A C 1
ATOM 2240 O O . ASN A 1 274 ? 20.860 -0.757 -15.149 1.00 88.69 274 ASN A O 1
ATOM 2244 N N . PHE A 1 275 ? 19.416 -1.300 -16.781 1.00 88.94 275 PHE A N 1
ATOM 2245 C CA . PHE A 1 275 ? 20.401 -2.021 -17.586 1.00 88.94 275 PHE A CA 1
ATOM 2246 C C . PHE A 1 275 ? 21.567 -1.127 -18.034 1.00 88.94 275 PHE A C 1
ATOM 2248 O O . PHE A 1 275 ? 22.733 -1.478 -17.849 1.00 88.94 275 PHE A O 1
ATOM 2255 N N . VAL A 1 276 ? 21.282 0.068 -18.566 1.00 89.00 276 VAL A N 1
ATOM 2256 C CA . VAL A 1 276 ? 22.329 1.030 -18.956 1.00 89.00 276 VAL A CA 1
ATOM 2257 C C . VAL A 1 276 ? 23.182 1.426 -17.748 1.00 89.00 276 VAL A C 1
ATOM 2259 O O . VAL A 1 276 ? 24.408 1.462 -17.850 1.00 89.00 276 VAL A O 1
ATOM 2262 N N . ASN A 1 277 ? 22.563 1.671 -16.589 1.00 86.50 277 ASN A N 1
ATOM 2263 C CA . ASN A 1 277 ? 23.291 1.965 -15.352 1.00 86.50 277 ASN A CA 1
ATOM 2264 C C . ASN A 1 277 ? 24.236 0.844 -14.936 1.00 86.50 277 ASN A C 1
ATOM 2266 O O . ASN A 1 277 ? 25.379 1.116 -14.563 1.00 86.50 277 ASN A O 1
ATOM 2270 N N . TYR A 1 278 ? 23.760 -0.397 -14.990 1.00 84.56 278 TYR A N 1
ATOM 2271 C CA . TYR A 1 278 ? 24.561 -1.573 -14.687 1.00 84.56 278 TYR A CA 1
ATOM 2272 C C . TYR A 1 278 ? 25.783 -1.663 -15.612 1.00 84.56 278 TYR A C 1
ATOM 2274 O O . TYR A 1 278 ? 26.912 -1.753 -15.128 1.00 84.56 278 TYR A O 1
ATOM 2282 N N . MET A 1 279 ? 25.582 -1.521 -16.926 1.00 83.94 279 MET A N 1
ATOM 2283 C CA . MET A 1 279 ? 26.664 -1.587 -17.917 1.00 83.94 279 MET A CA 1
ATOM 2284 C C . MET A 1 279 ? 27.709 -0.479 -17.735 1.00 83.94 279 MET A C 1
ATOM 2286 O O . MET A 1 279 ? 28.905 -0.746 -17.834 1.00 83.94 279 MET A O 1
ATOM 2290 N N . ILE A 1 280 ? 27.285 0.748 -17.411 1.00 83.94 280 ILE A N 1
ATOM 2291 C CA . ILE A 1 280 ? 28.207 1.858 -17.114 1.00 83.94 280 ILE A CA 1
ATOM 2292 C C . ILE A 1 280 ? 29.038 1.554 -15.862 1.00 83.94 280 ILE A C 1
ATOM 2294 O O . ILE A 1 280 ? 30.253 1.741 -15.871 1.00 83.94 280 ILE A O 1
ATOM 2298 N N . LYS A 1 281 ? 28.399 1.080 -14.782 1.00 79.88 281 LYS A N 1
ATOM 2299 C CA . LYS A 1 281 ? 29.092 0.752 -13.525 1.00 79.88 281 LYS A CA 1
ATOM 2300 C C . LYS A 1 281 ? 30.116 -0.365 -13.732 1.00 79.88 281 LYS A C 1
ATOM 2302 O O . LYS A 1 281 ? 31.233 -0.237 -13.246 1.00 79.88 281 LYS A O 1
ATOM 2307 N N . LYS A 1 282 ? 29.760 -1.397 -14.505 1.00 76.19 282 LYS A N 1
ATOM 2308 C CA . LYS A 1 282 ? 30.645 -2.522 -14.835 1.00 76.19 282 LYS A CA 1
ATOM 2309 C C . LYS A 1 282 ? 31.828 -2.111 -15.721 1.00 76.19 282 LYS A C 1
ATOM 2311 O O . LYS A 1 282 ? 32.948 -2.553 -15.483 1.00 76.19 282 LYS A O 1
ATOM 2316 N N . GLY A 1 283 ? 31.603 -1.257 -16.722 1.00 68.19 283 GLY A N 1
ATOM 2317 C CA . GLY A 1 283 ? 32.675 -0.752 -17.589 1.00 68.19 283 GLY A CA 1
ATOM 2318 C C . GLY A 1 283 ? 33.725 0.060 -16.824 1.00 68.19 283 GLY A C 1
ATOM 2319 O O . GLY A 1 283 ? 34.916 -0.101 -17.061 1.00 68.19 283 GLY A O 1
ATOM 2320 N N . ASN A 1 284 ? 33.291 0.861 -15.847 1.00 61.12 284 ASN A N 1
ATOM 2321 C CA . ASN A 1 284 ? 34.182 1.710 -15.051 1.00 61.12 284 ASN A CA 1
ATOM 2322 C C . ASN A 1 284 ? 34.984 0.948 -13.979 1.00 61.12 284 ASN A C 1
ATOM 2324 O O . ASN A 1 284 ? 35.985 1.466 -13.502 1.00 61.12 284 ASN A O 1
ATOM 2328 N N . SER A 1 285 ? 34.570 -0.255 -13.567 1.00 56.03 285 SER A N 1
ATOM 2329 C CA . SER A 1 285 ? 35.322 -1.059 -12.584 1.00 56.03 285 SER A CA 1
ATOM 2330 C C . SER A 1 285 ? 36.626 -1.660 -13.127 1.00 56.03 285 SER A C 1
ATOM 2332 O O . SER A 1 285 ? 37.457 -2.090 -12.331 1.00 56.03 285 SER A O 1
ATOM 2334 N N . ASN A 1 286 ? 36.825 -1.665 -14.450 1.00 50.66 286 ASN A N 1
ATOM 2335 C CA . ASN A 1 286 ? 38.018 -2.226 -15.092 1.00 50.66 286 ASN A CA 1
ATOM 2336 C C . ASN A 1 286 ? 39.137 -1.191 -15.332 1.00 50.66 286 ASN A C 1
ATOM 2338 O O . ASN A 1 286 ? 40.257 -1.582 -15.650 1.00 50.66 286 ASN A O 1
ATOM 2342 N N . GLU A 1 287 ? 38.869 0.107 -15.153 1.00 48.00 287 GLU A N 1
ATOM 2343 C CA . GLU A 1 287 ? 39.863 1.180 -15.280 1.00 48.00 287 GLU A CA 1
ATOM 2344 C C . GLU A 1 287 ? 40.316 1.640 -13.877 1.00 48.00 287 GLU A C 1
ATOM 2346 O O . GLU A 1 287 ? 39.594 2.321 -13.155 1.00 48.00 287 GLU A O 1
ATOM 2351 N N . GLU A 1 288 ? 41.514 1.207 -13.469 1.00 42.62 288 GLU A N 1
ATOM 2352 C CA . GLU A 1 288 ? 42.305 1.724 -12.335 1.00 42.62 288 GLU A CA 1
ATOM 2353 C C . GLU A 1 288 ? 41.555 2.065 -11.030 1.00 42.62 288 GLU A C 1
ATOM 2355 O O . GLU A 1 288 ? 41.563 3.213 -10.592 1.00 42.62 288 GLU A O 1
ATOM 2360 N N . GLY A 1 289 ? 40.982 1.069 -10.342 1.00 42.16 289 GLY A N 1
ATOM 2361 C CA . GLY A 1 289 ? 40.826 1.054 -8.870 1.00 42.16 289 GLY A CA 1
ATOM 2362 C C . GLY A 1 289 ? 40.061 2.208 -8.191 1.00 42.16 289 GLY A C 1
ATOM 2363 O O . GLY A 1 289 ? 39.932 2.223 -6.967 1.00 42.16 289 GLY A O 1
ATOM 2364 N N . LYS A 1 290 ? 39.524 3.165 -8.945 1.00 39.97 290 LYS A N 1
ATOM 2365 C CA . LYS A 1 290 ? 38.665 4.247 -8.488 1.00 39.97 290 LYS A CA 1
ATOM 2366 C C . LYS A 1 290 ? 37.278 3.925 -8.999 1.00 39.97 290 LYS A C 1
ATOM 2368 O O . LYS A 1 290 ? 36.987 4.105 -10.174 1.00 39.97 290 LYS A O 1
ATOM 2373 N N . ILE A 1 291 ? 36.417 3.464 -8.093 1.00 43.06 291 ILE A N 1
ATOM 2374 C CA . ILE A 1 291 ? 34.972 3.387 -8.315 1.00 43.06 291 ILE A CA 1
ATOM 2375 C C . ILE A 1 291 ? 34.528 4.800 -8.702 1.00 43.06 291 ILE A C 1
ATOM 2377 O O . ILE A 1 291 ? 34.382 5.664 -7.838 1.00 43.06 291 ILE A O 1
ATOM 2381 N N . ALA A 1 292 ? 34.423 5.066 -10.004 1.00 45.00 292 ALA A N 1
ATOM 2382 C CA . ALA A 1 292 ? 34.075 6.385 -10.491 1.00 45.00 292 ALA A CA 1
ATOM 2383 C C . ALA A 1 292 ? 32.702 6.758 -9.928 1.00 45.00 292 ALA A C 1
ATOM 2385 O O . ALA A 1 292 ? 31.732 6.005 -10.063 1.00 45.00 292 ALA A O 1
ATOM 2386 N N . ASP A 1 293 ? 32.679 7.913 -9.262 1.00 42.06 293 ASP A N 1
ATOM 2387 C CA . ASP A 1 293 ? 31.520 8.571 -8.678 1.00 42.06 293 ASP A CA 1
ATOM 2388 C C . ASP A 1 293 ? 30.254 8.358 -9.509 1.00 42.06 293 ASP A C 1
ATOM 2390 O O . ASP A 1 293 ? 30.279 8.534 -10.728 1.00 42.06 293 ASP A O 1
ATOM 2394 N N . ARG A 1 294 ? 29.164 8.004 -8.808 1.00 45.91 294 ARG A N 1
ATOM 2395 C CA . ARG A 1 294 ? 27.746 8.068 -9.215 1.00 45.91 294 ARG A CA 1
ATOM 2396 C C . ARG A 1 294 ? 27.563 8.305 -10.713 1.00 45.91 294 ARG A C 1
ATOM 2398 O O . ARG A 1 294 ? 27.763 9.427 -11.190 1.00 45.91 294 ARG A O 1
ATOM 2405 N N . SER A 1 295 ? 27.103 7.285 -11.441 1.00 50.41 295 SER A N 1
ATOM 2406 C CA . SER A 1 295 ? 26.730 7.453 -12.845 1.00 50.41 295 SER A CA 1
ATOM 2407 C C . SER A 1 295 ? 25.882 8.726 -12.975 1.00 50.41 295 SER A C 1
ATOM 2409 O O . SER A 1 295 ? 25.079 9.048 -12.102 1.00 50.41 295 SER A O 1
ATOM 2411 N N . SER A 1 296 ? 26.039 9.511 -14.041 1.00 50.12 296 SER A N 1
ATOM 2412 C CA . SER A 1 296 ? 25.245 10.745 -14.237 1.00 50.12 296 SER A CA 1
ATOM 2413 C C . SER A 1 296 ? 23.713 10.526 -14.226 1.00 50.12 296 SER A C 1
ATOM 2415 O O . SER A 1 296 ? 22.954 11.493 -14.242 1.00 50.12 296 SER A O 1
ATOM 2417 N N . LEU A 1 297 ? 23.297 9.258 -14.211 1.00 57.22 297 LEU A N 1
ATOM 2418 C CA . LEU A 1 297 ? 21.953 8.715 -14.100 1.00 57.22 297 LEU A CA 1
ATOM 2419 C C . LEU A 1 297 ? 21.518 8.457 -12.627 1.00 57.22 297 LEU A C 1
ATOM 2421 O O . LEU A 1 297 ? 20.337 8.281 -12.356 1.00 57.22 297 LEU A O 1
ATOM 2425 N N . ASP A 1 298 ? 22.413 8.523 -11.642 1.00 55.19 298 ASP A N 1
ATOM 2426 C CA . ASP A 1 298 ? 22.124 8.353 -10.204 1.00 55.19 298 ASP A CA 1
ATOM 2427 C C . ASP A 1 298 ? 21.697 9.675 -9.514 1.00 55.19 298 ASP A C 1
ATOM 2429 O O . ASP A 1 298 ? 21.742 9.809 -8.290 1.00 55.19 298 ASP A O 1
ATOM 2433 N N . LYS A 1 299 ? 21.318 10.713 -10.273 1.00 57.88 299 LYS A N 1
ATOM 2434 C CA . LYS A 1 299 ? 20.901 12.005 -9.700 1.00 57.88 299 LYS A CA 1
ATOM 2435 C C . LYS A 1 299 ? 19.416 11.967 -9.309 1.00 57.88 299 LYS A C 1
ATOM 2437 O O . LYS A 1 299 ? 18.576 11.586 -10.114 1.00 57.88 299 LYS A O 1
ATOM 2442 N N . ASN A 1 300 ? 19.077 12.488 -8.124 1.00 62.12 300 ASN A N 1
ATOM 2443 C CA . ASN A 1 300 ? 17.720 12.584 -7.535 1.00 62.12 300 ASN A CA 1
ATOM 2444 C C . ASN A 1 300 ? 16.675 13.397 -8.350 1.00 62.12 300 ASN A C 1
ATOM 2446 O O . ASN A 1 300 ? 15.634 13.788 -7.817 1.00 62.12 300 ASN A O 1
ATOM 2450 N N . PHE A 1 301 ? 16.923 13.698 -9.627 1.00 70.81 301 PHE A N 1
ATOM 2451 C CA . PHE A 1 301 ? 16.073 14.565 -10.442 1.00 70.81 301 PHE A CA 1
ATOM 2452 C C . PHE A 1 301 ? 14.723 13.925 -10.804 1.00 70.81 301 PHE A C 1
ATOM 2454 O O . PHE A 1 301 ? 13.791 14.659 -11.130 1.00 70.81 301 PHE A O 1
ATOM 2461 N N . PHE A 1 302 ? 14.585 12.593 -10.727 1.00 78.94 302 PHE A N 1
ATOM 2462 C CA . PHE A 1 302 ? 13.333 11.886 -11.045 1.00 78.94 302 PHE A CA 1
ATOM 2463 C C . PHE A 1 302 ? 12.143 12.455 -10.270 1.00 78.94 302 PHE A C 1
ATOM 2465 O O . PHE A 1 302 ? 11.079 12.705 -10.830 1.00 78.94 302 PHE A O 1
ATOM 2472 N N . PHE A 1 303 ? 12.334 12.750 -8.984 1.00 78.69 303 PHE A N 1
ATOM 2473 C CA . PHE A 1 303 ? 11.252 13.223 -8.125 1.00 78.69 303 PHE A CA 1
ATOM 2474 C C . PHE A 1 303 ? 10.784 14.648 -8.443 1.00 78.69 303 PHE A C 1
ATOM 2476 O O . PHE A 1 303 ? 9.680 15.014 -8.044 1.00 78.69 303 PHE A O 1
ATOM 2483 N N . ALA A 1 304 ? 11.586 15.435 -9.166 1.00 81.81 304 ALA A N 1
ATOM 2484 C CA . ALA A 1 304 ? 11.202 16.760 -9.653 1.00 81.81 304 ALA A CA 1
ATOM 2485 C C . ALA A 1 304 ? 10.454 16.710 -11.000 1.00 81.81 304 ALA A C 1
ATOM 2487 O O . ALA A 1 304 ? 9.863 17.709 -11.411 1.00 81.81 304 ALA A O 1
ATOM 2488 N N . ARG A 1 305 ? 10.466 15.562 -11.693 1.00 86.75 305 ARG A N 1
ATOM 2489 C CA . ARG A 1 305 ? 9.804 15.381 -12.993 1.00 86.75 305 ARG A CA 1
ATOM 2490 C C . ARG A 1 305 ? 8.331 15.010 -12.847 1.00 86.75 305 ARG A C 1
ATOM 2492 O O . ARG A 1 305 ? 7.887 14.530 -11.801 1.00 86.75 305 ARG A O 1
ATOM 2499 N N . LYS A 1 306 ? 7.571 15.237 -13.921 1.00 88.94 306 LYS A N 1
ATOM 2500 C CA . LYS A 1 306 ? 6.122 14.992 -14.000 1.00 88.94 306 LYS A CA 1
ATOM 2501 C C . LYS A 1 306 ? 5.772 13.674 -14.693 1.00 88.94 306 LYS A C 1
ATOM 2503 O O . LYS A 1 306 ? 4.599 13.331 -14.730 1.00 88.94 306 LYS A O 1
ATOM 2508 N N . PHE A 1 307 ? 6.756 12.978 -15.268 1.00 92.38 307 PHE A N 1
ATOM 2509 C CA . PHE A 1 307 ? 6.571 11.688 -15.946 1.00 92.38 307 PHE A CA 1
ATOM 2510 C C . PHE A 1 307 ? 5.473 11.759 -17.018 1.00 92.38 307 PHE A C 1
ATOM 2512 O O . PHE A 1 307 ? 4.624 10.886 -17.166 1.00 92.38 307 PHE A O 1
ATOM 2519 N N . ASN A 1 308 ? 5.495 12.857 -17.773 1.00 91.25 308 ASN A N 1
ATOM 2520 C CA . ASN A 1 308 ? 4.655 13.056 -18.947 1.00 91.25 308 ASN A CA 1
ATOM 2521 C C . ASN A 1 308 ? 5.429 12.714 -20.231 1.00 91.25 308 ASN A C 1
ATOM 2523 O O . ASN A 1 308 ? 6.609 12.371 -20.187 1.00 91.25 308 ASN A O 1
ATOM 2527 N N . PHE A 1 309 ? 4.791 12.879 -21.389 1.00 91.69 309 PHE A N 1
ATOM 2528 C CA . PHE A 1 309 ? 5.415 12.617 -22.688 1.00 91.69 309 PHE A CA 1
ATOM 2529 C C . PHE A 1 309 ? 6.751 13.357 -22.901 1.00 91.69 309 PHE A C 1
ATOM 2531 O O . PHE A 1 309 ? 7.704 12.781 -23.414 1.00 91.69 309 PHE A O 1
ATOM 2538 N N . LYS A 1 310 ? 6.878 14.616 -22.453 1.00 92.38 310 LYS A N 1
ATOM 2539 C CA . LYS A 1 310 ? 8.144 15.366 -22.575 1.00 92.38 310 LYS A CA 1
ATOM 2540 C C . LYS A 1 310 ? 9.254 14.744 -21.729 1.00 92.38 310 LYS A C 1
ATOM 2542 O O . LYS A 1 310 ? 10.393 14.661 -22.181 1.00 92.38 310 LYS A O 1
ATOM 2547 N N . ASP A 1 311 ? 8.922 14.304 -20.515 1.00 93.12 311 ASP A N 1
ATOM 2548 C CA . ASP A 1 311 ? 9.862 13.580 -19.659 1.00 93.12 311 ASP A CA 1
ATOM 2549 C C . ASP A 1 311 ? 10.235 12.222 -20.269 1.00 93.12 311 ASP A C 1
ATOM 2551 O O . ASP A 1 311 ? 11.403 11.849 -20.221 1.00 93.12 311 ASP A O 1
ATOM 2555 N N . PHE A 1 312 ? 9.290 11.518 -20.899 1.00 94.12 312 PHE A N 1
ATOM 2556 C CA . PHE A 1 312 ? 9.570 10.267 -21.610 1.00 94.12 312 PHE A CA 1
ATOM 2557 C C . PHE A 1 312 ? 10.606 10.470 -22.723 1.00 94.12 312 PHE A C 1
ATOM 2559 O O . PHE A 1 312 ? 11.617 9.771 -22.751 1.00 94.12 312 PHE A O 1
ATOM 2566 N N . ILE A 1 313 ? 10.404 11.465 -23.597 1.00 93.56 313 ILE A N 1
ATOM 2567 C CA . ILE A 1 313 ? 11.361 11.794 -24.667 1.00 93.56 313 ILE A CA 1
ATOM 2568 C C . ILE A 1 313 ? 12.734 12.129 -24.078 1.00 93.56 313 ILE A C 1
ATOM 2570 O O . ILE A 1 313 ? 13.753 11.655 -24.576 1.00 93.56 313 ILE A O 1
ATOM 2574 N N . TYR A 1 314 ? 12.767 12.889 -22.979 1.00 92.50 314 TYR A N 1
ATOM 2575 C CA . TYR A 1 314 ? 14.011 13.188 -22.276 1.00 92.50 314 TYR A CA 1
ATOM 2576 C C . TYR A 1 314 ? 14.730 11.919 -21.796 1.00 92.50 314 TYR A C 1
ATOM 2578 O O . TYR A 1 314 ? 15.921 11.775 -22.058 1.00 92.50 314 TYR A O 1
ATOM 2586 N N . PHE A 1 315 ? 14.033 10.996 -21.123 1.00 92.50 315 PHE A N 1
ATOM 2587 C CA . PHE A 1 315 ? 14.636 9.741 -20.663 1.00 92.50 315 PHE A CA 1
ATOM 2588 C C . PHE A 1 315 ? 15.111 8.876 -21.832 1.00 92.50 315 PHE A C 1
ATOM 2590 O O . PHE A 1 315 ? 16.219 8.353 -21.790 1.00 92.50 315 PHE A O 1
ATOM 2597 N N . SER A 1 316 ? 14.316 8.771 -22.894 1.00 93.88 316 SER A N 1
ATOM 2598 C CA . SER A 1 316 ? 14.653 7.973 -24.073 1.00 93.88 316 SER A CA 1
ATOM 2599 C C . SER A 1 316 ? 15.914 8.480 -24.790 1.00 93.88 316 SER A C 1
ATOM 2601 O O . SER A 1 316 ? 16.811 7.698 -25.122 1.00 93.88 316 SER A O 1
ATOM 2603 N N . ASN A 1 317 ? 16.029 9.801 -24.963 1.00 92.06 317 ASN A N 1
ATOM 2604 C CA . ASN A 1 317 ? 17.219 10.431 -25.539 1.00 92.06 317 ASN A CA 1
ATOM 2605 C C . ASN A 1 317 ? 18.425 10.286 -24.609 1.00 92.06 317 ASN A C 1
ATOM 2607 O O . ASN A 1 317 ? 19.497 9.898 -25.057 1.00 92.06 317 ASN A O 1
ATOM 2611 N N . LEU A 1 318 ? 18.230 10.503 -23.304 1.00 90.94 318 LEU A N 1
ATOM 2612 C CA . LEU A 1 318 ? 19.280 10.331 -22.306 1.00 90.94 318 LEU A CA 1
ATOM 2613 C C . LEU A 1 318 ? 19.863 8.912 -22.337 1.00 90.94 318 LEU A C 1
ATOM 2615 O O . LEU A 1 318 ? 21.079 8.763 -22.277 1.00 90.94 318 LEU A O 1
ATOM 2619 N N . LEU A 1 319 ? 19.027 7.877 -22.449 1.00 91.69 319 LEU A N 1
ATOM 2620 C CA . LEU A 1 319 ? 19.499 6.496 -22.571 1.00 91.69 319 LEU A CA 1
ATOM 2621 C C . LEU A 1 319 ? 20.268 6.274 -23.875 1.00 91.69 319 LEU A C 1
ATOM 2623 O O . LEU A 1 319 ? 21.362 5.716 -23.837 1.00 91.69 319 LEU A O 1
ATOM 2627 N N . SER A 1 320 ? 19.754 6.784 -24.996 1.00 91.06 320 SER A N 1
ATOM 2628 C CA . SER A 1 320 ? 20.409 6.679 -26.308 1.00 91.06 320 SER A CA 1
ATOM 2629 C C . SER A 1 320 ? 21.798 7.340 -26.307 1.00 91.06 320 SER A C 1
ATOM 2631 O O . SER A 1 320 ? 22.784 6.718 -26.702 1.00 91.06 320 SER A O 1
ATOM 2633 N N . ASP A 1 321 ? 21.909 8.558 -25.768 1.00 89.88 321 ASP A N 1
ATOM 2634 C CA . ASP A 1 321 ? 23.174 9.294 -25.651 1.00 89.88 321 ASP A CA 1
ATOM 2635 C C . ASP A 1 321 ? 24.192 8.543 -24.784 1.00 89.88 321 ASP A C 1
ATOM 2637 O O . ASP A 1 321 ? 25.391 8.519 -25.076 1.00 89.88 321 ASP A O 1
ATOM 2641 N N . LYS A 1 322 ? 23.730 7.914 -23.694 1.00 88.44 322 LYS A N 1
ATOM 2642 C CA . LYS A 1 322 ? 24.593 7.131 -22.799 1.00 88.44 322 LYS A CA 1
ATOM 2643 C C . LYS A 1 322 ? 25.046 5.836 -23.451 1.00 88.44 322 LYS A C 1
ATOM 2645 O O . LYS A 1 322 ? 26.221 5.502 -23.328 1.00 88.44 322 LYS A O 1
ATOM 2650 N N . MET A 1 323 ? 24.168 5.151 -24.175 1.00 89.31 323 MET A N 1
ATOM 2651 C CA . MET A 1 323 ? 24.550 3.964 -24.936 1.00 89.31 323 MET A CA 1
ATOM 2652 C C . MET A 1 323 ? 25.651 4.279 -25.947 1.00 89.31 323 MET A C 1
ATOM 2654 O O . MET A 1 323 ? 26.646 3.563 -25.985 1.00 89.31 323 MET A O 1
ATOM 2658 N N . ILE A 1 324 ? 25.530 5.381 -26.696 1.00 88.44 324 ILE A N 1
ATOM 2659 C CA . ILE A 1 324 ? 26.562 5.820 -27.648 1.00 88.44 324 ILE A CA 1
ATOM 2660 C C . ILE A 1 324 ? 27.858 6.171 -26.910 1.00 88.44 324 ILE A C 1
ATOM 2662 O O . ILE A 1 324 ? 28.922 5.651 -27.243 1.00 88.44 324 ILE A O 1
ATOM 2666 N N . LYS A 1 325 ? 27.775 7.016 -25.872 1.00 87.38 325 LYS A N 1
ATOM 2667 C CA . LYS A 1 325 ? 28.947 7.482 -25.115 1.00 87.38 325 LYS A CA 1
ATOM 2668 C C . LYS A 1 325 ? 29.762 6.332 -24.518 1.00 87.38 325 LYS A C 1
ATOM 2670 O O . LYS A 1 325 ? 30.986 6.390 -24.536 1.00 87.38 325 LYS A O 1
ATOM 2675 N N . TYR A 1 326 ? 29.089 5.327 -23.964 1.00 84.75 326 TYR A N 1
ATOM 2676 C CA . TYR A 1 326 ? 29.723 4.191 -23.290 1.00 84.75 326 TYR A CA 1
ATOM 2677 C C . TYR A 1 326 ? 29.817 2.943 -24.180 1.00 84.75 326 TYR A C 1
ATOM 2679 O O . TYR A 1 326 ? 30.109 1.864 -23.672 1.00 84.75 326 TYR A O 1
ATOM 2687 N N . LYS A 1 327 ? 29.570 3.077 -25.495 1.00 85.69 327 LYS A N 1
ATOM 2688 C CA . LYS A 1 327 ? 29.624 1.984 -26.483 1.00 85.69 327 LYS A CA 1
ATOM 2689 C C . LYS A 1 327 ? 28.837 0.735 -26.046 1.00 85.69 327 LYS A C 1
ATOM 2691 O O . LYS A 1 327 ? 29.295 -0.394 -26.188 1.00 85.69 327 LYS A O 1
ATOM 2696 N N . ILE A 1 328 ? 27.646 0.935 -25.483 1.00 85.00 328 ILE A N 1
ATOM 2697 C CA . ILE A 1 328 ? 26.761 -0.154 -25.058 1.00 85.00 328 ILE A CA 1
ATOM 2698 C C . ILE A 1 328 ? 25.987 -0.639 -26.286 1.00 85.00 328 ILE A C 1
ATOM 2700 O O . ILE A 1 328 ? 25.032 0.006 -26.720 1.00 85.00 328 ILE A O 1
ATOM 2704 N N . SER A 1 329 ? 26.395 -1.782 -26.835 1.00 82.00 329 SER A N 1
ATOM 2705 C CA . SER A 1 329 ? 25.670 -2.479 -27.898 1.00 82.00 329 SER A CA 1
ATOM 2706 C C . SER A 1 329 ? 24.921 -3.667 -27.303 1.00 82.00 329 SER A C 1
ATOM 2708 O O . SER A 1 329 ? 25.532 -4.537 -26.701 1.00 82.00 329 SER A O 1
ATOM 2710 N N . SER A 1 330 ? 23.594 -3.679 -27.419 1.00 83.88 330 SER A N 1
ATOM 2711 C CA . SER A 1 330 ? 22.737 -4.802 -27.027 1.00 83.88 330 SER A CA 1
ATOM 2712 C C . SER A 1 330 ? 21.494 -4.780 -27.910 1.00 83.88 330 SER A C 1
ATOM 2714 O O . SER A 1 330 ? 20.796 -3.762 -27.953 1.00 83.88 330 SER A O 1
ATOM 2716 N N . ALA A 1 331 ? 21.237 -5.870 -28.640 1.00 86.12 331 ALA A N 1
ATOM 2717 C CA . ALA A 1 331 ? 20.044 -6.004 -29.480 1.00 86.12 331 ALA A CA 1
ATOM 2718 C C . ALA A 1 331 ? 18.772 -5.889 -28.629 1.00 86.12 331 ALA A C 1
ATOM 2720 O O . ALA A 1 331 ? 17.932 -5.034 -28.889 1.00 86.12 331 ALA A O 1
ATOM 2721 N N . TRP A 1 332 ? 18.730 -6.617 -27.511 1.00 87.56 332 TRP A N 1
ATOM 2722 C CA . TRP A 1 332 ? 17.648 -6.551 -26.530 1.00 87.56 332 TRP A CA 1
ATOM 2723 C C . TRP A 1 332 ? 17.344 -5.123 -26.050 1.00 87.56 332 TRP A C 1
ATOM 2725 O O . TRP A 1 332 ? 16.186 -4.712 -25.996 1.00 87.56 332 TRP A O 1
ATOM 2735 N N . LEU A 1 333 ? 18.374 -4.327 -25.738 1.00 88.81 333 LEU A N 1
ATOM 2736 C CA . LEU A 1 333 ? 18.175 -2.947 -25.287 1.00 88.81 333 LEU A CA 1
ATOM 2737 C C . LEU A 1 333 ? 17.628 -2.046 -26.405 1.00 88.81 333 LEU A C 1
ATOM 2739 O O . LEU A 1 333 ? 16.801 -1.172 -26.139 1.00 88.81 333 LEU A O 1
ATOM 2743 N N . LYS A 1 334 ? 18.076 -2.249 -27.653 1.00 90.19 334 LYS A N 1
ATOM 2744 C CA . LYS A 1 334 ? 17.541 -1.537 -28.825 1.00 90.19 334 LYS A CA 1
ATOM 2745 C C . LYS A 1 334 ? 16.074 -1.895 -29.058 1.00 90.19 334 LYS A C 1
ATOM 2747 O O . LYS A 1 334 ? 15.278 -0.986 -29.303 1.00 90.19 334 LYS A O 1
ATOM 2752 N N . ASP A 1 335 ? 15.718 -3.167 -28.915 1.00 92.00 335 ASP A N 1
ATOM 2753 C CA . ASP A 1 335 ? 14.346 -3.650 -29.070 1.00 92.00 335 ASP A CA 1
ATOM 2754 C C . ASP A 1 335 ? 13.433 -3.050 -27.997 1.00 92.00 335 ASP A C 1
ATOM 2756 O O . ASP A 1 335 ? 12.421 -2.441 -28.332 1.00 92.00 335 ASP A O 1
ATOM 2760 N N . ILE A 1 336 ? 13.839 -3.085 -26.720 1.00 93.44 336 ILE A N 1
ATOM 2761 C CA . ILE A 1 336 ? 13.084 -2.465 -25.618 1.00 93.44 336 ILE A CA 1
ATOM 2762 C C . ILE A 1 336 ? 12.888 -0.964 -25.834 1.00 93.44 336 ILE A C 1
ATOM 2764 O O . ILE A 1 336 ? 11.789 -0.441 -25.635 1.00 93.44 336 ILE A O 1
ATOM 2768 N N . LEU A 1 337 ? 13.940 -0.241 -26.229 1.00 94.50 337 LEU A N 1
ATOM 2769 C CA . LEU A 1 337 ? 13.829 1.194 -26.480 1.00 94.50 337 LEU A CA 1
ATOM 2770 C C . LEU A 1 337 ? 12.909 1.489 -27.668 1.00 94.50 337 LEU A C 1
ATOM 2772 O O . LEU A 1 337 ? 12.150 2.456 -27.604 1.00 94.50 337 LEU A O 1
ATOM 2776 N N . THR A 1 338 ? 12.948 0.671 -28.718 1.00 95.12 338 THR A N 1
ATOM 2777 C CA . THR A 1 338 ? 12.077 0.815 -29.893 1.00 95.12 338 THR A CA 1
ATOM 2778 C C . THR A 1 338 ? 10.623 0.532 -29.525 1.00 95.12 338 THR A C 1
ATOM 2780 O O . THR A 1 338 ? 9.783 1.416 -29.686 1.00 95.12 338 THR A O 1
ATOM 2783 N N . GLU A 1 339 ? 10.348 -0.613 -28.898 1.00 95.88 339 GLU A N 1
ATOM 2784 C CA . GLU A 1 339 ? 9.012 -1.004 -28.434 1.00 95.88 339 GLU A CA 1
ATOM 2785 C C . GLU A 1 339 ? 8.427 0.054 -27.482 1.00 95.88 339 GLU A C 1
ATOM 2787 O O . GLU A 1 339 ? 7.283 0.486 -27.630 1.00 95.88 339 GLU A O 1
ATOM 2792 N N . SER A 1 340 ? 9.232 0.568 -26.543 1.00 96.75 340 SER A N 1
ATOM 2793 C CA . SER A 1 340 ? 8.776 1.605 -25.613 1.00 96.75 340 SER A CA 1
ATOM 2794 C C . SER A 1 340 ? 8.342 2.895 -26.323 1.00 96.75 340 SER A C 1
ATOM 2796 O O . SER A 1 340 ? 7.354 3.511 -25.907 1.00 96.75 340 SER A O 1
ATOM 2798 N N . LYS A 1 341 ? 9.056 3.300 -27.387 1.00 96.38 341 LYS A N 1
ATOM 2799 C CA . LYS A 1 341 ? 8.753 4.490 -28.197 1.00 96.38 341 LYS A CA 1
ATOM 2800 C C . LYS A 1 341 ? 7.495 4.278 -29.033 1.00 96.38 341 LYS A C 1
ATOM 2802 O O . LYS A 1 341 ? 6.662 5.178 -29.070 1.00 96.38 341 LYS A O 1
ATOM 2807 N N . GLU A 1 342 ? 7.340 3.112 -29.655 1.00 95.81 342 GLU A N 1
ATOM 2808 C CA . GLU A 1 342 ? 6.155 2.760 -30.449 1.00 95.81 342 GLU A CA 1
ATOM 2809 C C . GLU A 1 342 ? 4.879 2.762 -29.604 1.00 95.81 342 GLU A C 1
ATOM 2811 O O . GLU A 1 342 ? 3.862 3.339 -29.999 1.00 95.81 342 GLU A O 1
ATOM 2816 N N . LEU A 1 343 ? 4.954 2.185 -28.402 1.00 95.44 343 LEU A N 1
ATOM 2817 C CA . LEU A 1 343 ? 3.863 2.203 -27.433 1.00 95.44 343 LEU A CA 1
ATOM 2818 C C . LEU A 1 343 ? 3.532 3.641 -26.990 1.00 95.44 343 LEU A C 1
ATOM 2820 O O . LEU A 1 343 ? 2.365 4.031 -26.980 1.00 95.44 343 LEU A O 1
ATOM 2824 N N . MET A 1 344 ? 4.538 4.471 -26.692 1.00 94.62 344 MET A N 1
ATOM 2825 C CA . MET A 1 344 ? 4.310 5.844 -26.218 1.00 94.62 344 MET A CA 1
ATOM 2826 C C . MET A 1 344 ? 3.816 6.781 -27.332 1.00 94.62 344 MET A C 1
ATOM 2828 O O . MET A 1 344 ? 3.139 7.769 -27.051 1.00 94.62 344 MET A O 1
ATOM 2832 N N . ALA A 1 345 ? 4.141 6.486 -28.594 1.00 90.81 345 ALA A N 1
ATOM 2833 C CA . ALA A 1 345 ? 3.629 7.214 -29.753 1.00 90.81 345 ALA A CA 1
ATOM 2834 C C . ALA A 1 345 ? 2.124 6.982 -29.978 1.00 90.81 345 ALA A C 1
ATOM 2836 O O . ALA A 1 345 ? 1.463 7.840 -30.560 1.00 90.81 345 ALA A O 1
ATOM 2837 N N . ASN A 1 346 ? 1.584 5.868 -29.474 1.00 86.81 346 ASN A N 1
ATOM 2838 C CA . ASN A 1 346 ? 0.177 5.490 -29.586 1.00 86.81 346 ASN A CA 1
ATOM 2839 C C . ASN A 1 346 ? -0.487 5.403 -28.196 1.00 86.81 346 ASN A C 1
ATOM 2841 O O . ASN A 1 346 ? -0.855 4.307 -27.761 1.00 86.81 346 ASN A O 1
ATOM 2845 N N . PRO A 1 347 ? -0.630 6.531 -27.473 1.00 79.31 347 PRO A N 1
ATOM 2846 C CA . PRO A 1 347 ? -1.225 6.543 -26.143 1.00 79.31 347 PRO A CA 1
ATOM 2847 C C . PRO A 1 347 ? -2.685 6.075 -26.192 1.00 79.31 347 PRO A C 1
ATOM 2849 O O . PRO A 1 347 ? -3.458 6.497 -27.053 1.00 79.31 347 PRO A O 1
ATOM 2852 N N . SER A 1 348 ? -3.068 5.203 -25.261 1.00 79.62 348 SER A N 1
ATOM 2853 C CA . SER A 1 348 ? -4.405 4.606 -25.190 1.00 79.62 348 SER A CA 1
ATOM 2854 C C . SER A 1 348 ? -5.158 4.983 -23.910 1.00 79.62 348 SER A C 1
ATOM 2856 O O . SER A 1 348 ? -6.238 4.451 -23.656 1.00 79.62 348 SER A O 1
ATOM 2858 N N . GLY A 1 349 ? -4.621 5.897 -23.092 1.00 73.25 349 GLY A N 1
ATOM 2859 C CA . GLY A 1 349 ? -5.278 6.334 -21.866 1.00 73.25 349 GLY A CA 1
ATOM 2860 C C . GLY A 1 349 ? -4.627 7.533 -21.179 1.00 73.25 349 GLY A C 1
ATOM 2861 O O . GLY A 1 349 ? -3.687 8.157 -21.658 1.00 73.25 349 GLY A O 1
ATOM 2862 N N . LYS A 1 350 ? -5.153 7.889 -20.006 1.00 79.38 350 LYS A N 1
ATOM 2863 C CA . LYS A 1 350 ? -4.562 8.921 -19.148 1.00 79.38 350 LYS A CA 1
ATOM 2864 C C . LYS A 1 350 ? -3.950 8.257 -17.922 1.00 79.38 350 LYS A C 1
ATOM 2866 O O . LYS A 1 350 ? -4.671 7.705 -17.098 1.00 79.38 350 LYS A O 1
ATOM 2871 N N . LEU A 1 351 ? -2.631 8.353 -17.792 1.00 89.44 351 LEU A N 1
ATOM 2872 C CA . LEU A 1 351 ? -1.871 7.856 -16.647 1.00 89.44 351 LEU A CA 1
ATOM 2873 C C . LEU A 1 351 ? -1.500 9.018 -15.718 1.00 89.44 351 LEU A C 1
ATOM 2875 O O . LEU A 1 351 ? -1.100 10.089 -16.182 1.00 89.44 351 LEU A O 1
ATOM 2879 N N . SER A 1 352 ? -1.650 8.834 -14.405 1.00 92.75 352 SER A N 1
ATOM 2880 C CA . SER A 1 352 ? -1.220 9.850 -13.441 1.00 92.75 352 SER A CA 1
ATOM 2881 C C . SER A 1 352 ? 0.308 9.888 -13.326 1.00 92.75 352 SER A C 1
ATOM 2883 O O . SER 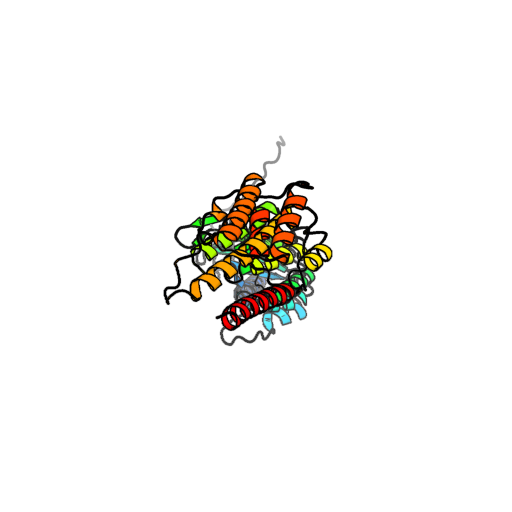A 1 352 ? 0.984 8.880 -13.514 1.00 92.75 352 SER A O 1
ATOM 2885 N N . SER A 1 353 ? 0.866 11.059 -12.999 1.00 93.88 353 SER A N 1
ATOM 2886 C CA . SER A 1 353 ? 2.321 11.244 -12.855 1.00 93.88 353 SER A CA 1
ATOM 2887 C C . SER A 1 353 ? 2.931 10.284 -11.832 1.00 93.88 353 SER A C 1
ATOM 2889 O O . SER A 1 353 ? 4.016 9.758 -12.055 1.00 93.88 353 SER A O 1
ATOM 2891 N N . ASP A 1 354 ? 2.290 10.106 -10.676 1.00 95.50 354 ASP A N 1
ATOM 2892 C CA . ASP A 1 354 ? 2.862 9.299 -9.594 1.00 95.50 354 ASP A CA 1
ATOM 2893 C C . ASP A 1 354 ? 2.719 7.799 -9.862 1.00 95.50 354 ASP A C 1
ATOM 2895 O O . ASP A 1 354 ? 3.624 7.037 -9.534 1.00 95.50 354 ASP A O 1
ATOM 2899 N N . GLU A 1 355 ? 1.660 7.379 -10.556 1.00 96.38 355 GLU A N 1
ATOM 2900 C CA . GLU A 1 355 ? 1.561 6.006 -11.048 1.00 96.38 355 GLU A CA 1
ATOM 2901 C C . GLU A 1 355 ? 2.602 5.725 -12.144 1.00 96.38 355 GLU A C 1
ATOM 2903 O O . GLU A 1 355 ? 3.277 4.702 -12.100 1.00 96.38 355 GLU A O 1
ATOM 2908 N N . ALA A 1 356 ? 2.823 6.656 -13.079 1.00 96.38 356 ALA A N 1
ATOM 2909 C CA . ALA A 1 356 ? 3.887 6.533 -14.079 1.00 96.38 356 ALA A CA 1
ATOM 2910 C C . ALA A 1 356 ? 5.281 6.412 -13.436 1.00 96.38 356 ALA A C 1
ATOM 2912 O O . ALA A 1 356 ? 6.093 5.597 -13.872 1.00 96.38 356 ALA A O 1
ATOM 2913 N N . LYS A 1 357 ? 5.548 7.180 -12.368 1.00 95.69 357 LYS A N 1
ATOM 2914 C CA . LYS A 1 357 ? 6.779 7.048 -11.572 1.00 95.69 357 LYS A CA 1
ATOM 2915 C C . LYS A 1 357 ? 6.891 5.671 -10.940 1.00 95.69 357 LYS A C 1
ATOM 2917 O O . LYS A 1 357 ? 7.938 5.047 -11.069 1.00 95.69 357 LYS A O 1
ATOM 2922 N N . TYR A 1 358 ? 5.834 5.213 -10.270 1.00 96.62 358 TYR A N 1
ATOM 2923 C CA . TYR A 1 358 ? 5.799 3.883 -9.668 1.00 96.62 358 TYR A CA 1
ATOM 2924 C C . TYR A 1 358 ? 6.140 2.803 -10.700 1.00 96.62 358 TYR A C 1
ATOM 2926 O O . TYR A 1 358 ? 7.040 2.005 -10.468 1.00 96.62 358 TYR A O 1
ATOM 2934 N N . ILE A 1 359 ? 5.489 2.833 -11.865 1.00 97.25 359 ILE A N 1
ATOM 2935 C CA . ILE A 1 359 ? 5.687 1.850 -12.936 1.00 97.25 359 ILE A CA 1
ATOM 2936 C C . ILE A 1 359 ? 7.112 1.904 -13.501 1.00 97.25 359 ILE A C 1
ATOM 2938 O O . ILE A 1 359 ? 7.719 0.862 -13.732 1.00 97.25 359 ILE A O 1
ATOM 2942 N N . PHE A 1 360 ? 7.676 3.099 -13.690 1.00 96.19 360 PHE A N 1
ATOM 2943 C CA . PHE A 1 360 ? 9.071 3.249 -14.107 1.00 96.19 360 PHE A CA 1
ATOM 2944 C C . PHE A 1 360 ? 10.041 2.646 -13.085 1.00 96.19 360 PHE A C 1
ATOM 2946 O O . PHE A 1 360 ? 10.927 1.882 -13.460 1.00 96.19 360 PHE A O 1
ATOM 2953 N N . PHE A 1 361 ? 9.866 2.940 -11.794 1.00 94.44 361 PHE A N 1
ATOM 2954 C CA . PHE A 1 361 ? 10.713 2.356 -10.753 1.00 94.44 361 PHE A CA 1
ATOM 2955 C C . PHE A 1 361 ? 10.479 0.850 -10.591 1.00 94.44 361 PHE A C 1
ATOM 2957 O O . PHE A 1 361 ? 11.418 0.120 -10.297 1.00 94.44 361 PHE A O 1
ATOM 2964 N N . TRP A 1 362 ? 9.268 0.359 -10.856 1.00 95.44 362 TRP A N 1
ATOM 2965 C CA . TRP A 1 362 ? 9.003 -1.075 -10.928 1.00 95.44 362 TRP A CA 1
ATOM 2966 C C . TRP A 1 362 ? 9.761 -1.715 -12.090 1.00 95.44 362 TRP A C 1
ATOM 2968 O O . TRP A 1 362 ? 10.407 -2.738 -11.892 1.00 95.44 362 TRP A O 1
ATOM 2978 N N . GLY A 1 363 ? 9.790 -1.083 -13.263 1.00 94.88 363 GLY A N 1
ATOM 2979 C CA . GLY A 1 363 ? 10.643 -1.514 -14.369 1.00 94.88 363 GLY A CA 1
ATOM 2980 C C . GLY A 1 363 ? 12.130 -1.522 -14.002 1.00 94.88 363 GLY A C 1
ATOM 2981 O O . GLY A 1 363 ? 12.835 -2.466 -14.342 1.00 94.88 363 GLY A O 1
ATOM 2982 N N . MET A 1 364 ? 12.607 -0.512 -13.263 1.00 91.12 364 MET A N 1
ATOM 2983 C CA . MET A 1 364 ? 13.997 -0.466 -12.788 1.00 91.12 364 MET A CA 1
ATOM 2984 C C . MET A 1 364 ? 14.338 -1.612 -11.829 1.00 91.12 364 MET A C 1
ATOM 2986 O O . MET A 1 364 ? 15.407 -2.204 -11.955 1.00 91.12 364 MET A O 1
ATOM 2990 N N . ASP A 1 365 ? 13.442 -1.915 -10.890 1.00 89.81 365 ASP A N 1
ATOM 2991 C CA . ASP A 1 365 ? 13.636 -2.957 -9.875 1.00 89.81 365 ASP A CA 1
ATOM 2992 C C . ASP A 1 365 ? 13.323 -4.369 -10.407 1.00 89.81 365 ASP A C 1
ATOM 2994 O O . ASP A 1 365 ? 13.612 -5.364 -9.738 1.00 89.81 365 ASP A O 1
ATOM 2998 N N . SER A 1 366 ? 12.732 -4.479 -11.601 1.00 88.38 366 SER A N 1
ATOM 2999 C CA . SER A 1 366 ? 12.378 -5.763 -12.204 1.00 88.38 366 SER A CA 1
ATOM 3000 C C . SER A 1 366 ? 13.612 -6.493 -12.714 1.00 88.38 366 SER A C 1
ATOM 3002 O O . SER A 1 366 ? 14.418 -5.957 -13.476 1.00 88.38 366 SER A O 1
ATOM 3004 N N . TYR A 1 367 ? 13.725 -7.759 -12.322 1.00 75.19 367 TYR A N 1
ATOM 3005 C CA . TYR A 1 367 ? 14.801 -8.646 -12.734 1.00 75.19 367 TYR A CA 1
ATOM 3006 C C . TYR A 1 367 ? 14.207 -9.932 -13.304 1.00 75.19 367 TYR A C 1
ATOM 3008 O O . TYR A 1 367 ? 13.603 -10.719 -12.577 1.00 75.19 367 TYR A O 1
ATOM 3016 N N . PHE A 1 368 ? 14.359 -10.130 -14.611 1.00 79.94 368 PHE A N 1
ATOM 3017 C CA . PHE A 1 368 ? 13.872 -11.314 -15.317 1.00 79.94 368 PHE A CA 1
ATOM 3018 C C . PHE A 1 368 ? 15.036 -12.253 -15.629 1.00 79.94 368 PHE A C 1
ATOM 3020 O O . PHE A 1 368 ? 16.120 -11.787 -15.981 1.00 79.94 368 PHE A O 1
ATOM 3027 N N . LYS A 1 369 ? 14.818 -13.572 -15.562 1.00 60.12 369 LYS A N 1
ATOM 3028 C CA . LYS A 1 369 ? 15.872 -14.575 -15.814 1.00 60.12 369 LYS A CA 1
ATOM 3029 C C . LYS A 1 369 ? 16.532 -14.405 -17.189 1.00 60.12 369 LYS A C 1
ATOM 3031 O O . LYS A 1 369 ? 17.751 -14.415 -17.272 1.00 60.12 369 LYS A O 1
ATOM 3036 N N . LYS A 1 370 ? 15.759 -14.104 -18.240 1.00 59.16 370 LYS A N 1
ATOM 3037 C CA . LYS A 1 370 ? 16.299 -13.847 -19.592 1.00 59.16 370 LYS A CA 1
ATOM 3038 C C . LYS A 1 370 ? 17.230 -12.630 -19.675 1.00 59.16 370 LYS A C 1
ATOM 3040 O O . LYS A 1 370 ? 18.044 -12.530 -20.584 1.00 59.16 370 LYS A O 1
ATOM 3045 N N . VAL A 1 371 ? 17.137 -11.687 -18.733 1.00 58.38 371 VAL A N 1
ATOM 3046 C CA . VAL A 1 371 ? 18.068 -10.549 -18.668 1.00 58.38 371 VAL A CA 1
ATOM 3047 C C . VAL A 1 371 ? 19.453 -11.010 -18.196 1.00 58.38 371 VAL A C 1
ATOM 3049 O O . VAL A 1 371 ? 20.432 -10.407 -18.611 1.00 58.38 371 VAL A O 1
ATOM 3052 N N . GLN A 1 372 ? 19.568 -12.093 -17.410 1.00 58.47 372 GLN A N 1
ATOM 3053 C CA . GLN A 1 372 ? 20.870 -12.707 -17.097 1.00 58.47 372 GLN A CA 1
ATOM 3054 C C . GLN A 1 372 ? 21.507 -13.346 -18.320 1.00 58.47 372 GLN A C 1
ATOM 3056 O O . GLN A 1 372 ? 22.677 -13.095 -18.568 1.00 58.47 372 GLN A O 1
ATOM 3061 N N . GLU A 1 373 ? 20.743 -14.134 -19.074 1.00 57.97 373 GLU A N 1
ATOM 3062 C CA . GLU A 1 373 ? 21.232 -14.798 -20.288 1.00 57.97 373 GLU A CA 1
ATOM 3063 C C . GLU A 1 373 ? 21.775 -13.758 -21.276 1.00 57.97 373 GLU A C 1
ATOM 3065 O O . GLU A 1 373 ? 22.928 -13.839 -21.675 1.00 57.97 373 GLU A O 1
ATOM 3070 N N . ASN A 1 374 ? 21.040 -12.666 -21.507 1.00 58.72 374 ASN A N 1
ATOM 3071 C CA . ASN A 1 374 ? 21.511 -11.573 -22.364 1.00 58.72 374 ASN A CA 1
ATOM 3072 C C . ASN A 1 374 ? 22.745 -10.828 -21.817 1.00 58.72 374 ASN A C 1
ATOM 3074 O O . ASN A 1 374 ? 23.522 -10.274 -22.592 1.00 58.72 374 ASN A O 1
ATOM 3078 N N . VAL A 1 375 ? 22.912 -10.740 -20.490 1.00 60.06 375 VAL A N 1
ATOM 3079 C CA . VAL A 1 375 ? 24.128 -10.168 -19.883 1.00 60.06 375 VAL A CA 1
ATOM 3080 C C . VAL A 1 375 ? 25.313 -11.115 -20.075 1.00 60.06 375 VAL A C 1
ATOM 3082 O O . VAL A 1 375 ? 26.403 -10.633 -20.364 1.00 60.06 375 VAL A O 1
ATOM 3085 N N . LEU A 1 376 ? 25.097 -12.427 -19.959 1.00 57.91 376 LEU A N 1
ATOM 3086 C CA . LEU A 1 376 ? 26.108 -13.466 -20.168 1.00 57.91 376 LEU A CA 1
ATOM 3087 C C . LEU A 1 376 ? 26.524 -13.573 -21.644 1.00 57.91 376 LEU A C 1
ATOM 3089 O O . LEU A 1 376 ? 27.711 -13.671 -21.931 1.00 57.91 376 LEU A O 1
ATOM 3093 N N . ASP A 1 377 ? 25.586 -13.467 -22.584 1.00 57.75 377 ASP A N 1
ATOM 3094 C CA . ASP A 1 377 ? 25.892 -13.499 -24.021 1.00 57.75 377 ASP A CA 1
ATOM 3095 C C . ASP A 1 377 ? 26.761 -12.297 -24.429 1.00 57.75 377 ASP A C 1
ATOM 3097 O O . ASP A 1 377 ? 27.786 -12.452 -25.085 1.00 57.75 377 ASP A O 1
ATOM 3101 N N . LEU A 1 378 ? 26.449 -11.100 -23.915 1.00 58.62 378 LEU A N 1
ATOM 3102 C CA . LEU A 1 378 ? 27.284 -9.903 -24.100 1.00 58.62 378 LEU A CA 1
ATOM 3103 C C . LEU A 1 378 ? 28.659 -9.996 -23.415 1.00 58.62 378 LEU A C 1
ATOM 3105 O O . LEU A 1 378 ? 29.576 -9.247 -23.764 1.00 58.62 378 LEU A O 1
ATOM 3109 N N . GLU A 1 379 ? 28.792 -10.833 -22.385 1.00 57.59 379 GLU A N 1
ATOM 3110 C CA . GLU A 1 379 ? 30.076 -11.126 -21.744 1.00 57.59 379 GLU A CA 1
ATOM 3111 C C . GLU A 1 379 ? 30.926 -12.062 -22.602 1.00 57.59 379 GLU A C 1
ATOM 3113 O O . GLU A 1 379 ? 32.133 -11.841 -22.704 1.00 57.59 379 GLU A O 1
ATOM 3118 N N . ASN A 1 380 ? 30.303 -13.050 -23.244 1.00 52.34 380 ASN A N 1
ATOM 3119 C CA . ASN A 1 380 ? 30.976 -13.974 -24.151 1.00 52.34 380 ASN A CA 1
ATOM 3120 C C . ASN A 1 380 ? 31.462 -13.250 -25.414 1.00 52.34 380 ASN A C 1
ATOM 3122 O O . ASN A 1 380 ? 32.654 -13.317 -25.706 1.00 52.34 380 ASN A O 1
ATOM 3126 N N . ASP A 1 381 ? 30.610 -12.434 -26.046 1.00 55.75 381 ASP A N 1
ATOM 3127 C CA . ASP A 1 381 ? 30.965 -11.663 -27.248 1.00 55.75 381 ASP A CA 1
ATOM 3128 C C . ASP A 1 381 ? 32.173 -10.735 -27.008 1.00 55.75 381 ASP A C 1
ATOM 3130 O O . ASP A 1 381 ? 33.074 -10.627 -27.836 1.00 55.75 381 ASP A O 1
ATOM 3134 N N . LYS A 1 382 ? 32.240 -10.075 -25.841 1.00 55.03 382 LYS A N 1
ATOM 3135 C CA . LYS A 1 382 ? 33.375 -9.200 -25.487 1.00 55.03 382 LYS A CA 1
ATOM 3136 C C . LYS A 1 382 ? 34.664 -9.962 -25.199 1.00 55.03 382 LYS A C 1
ATOM 3138 O O . LYS A 1 382 ? 35.743 -9.415 -25.416 1.00 55.03 382 LYS A O 1
ATOM 3143 N N . ASN A 1 383 ? 34.568 -11.167 -24.643 1.00 49.66 383 ASN A N 1
ATOM 3144 C CA . ASN A 1 383 ? 35.743 -11.987 -24.368 1.00 49.66 383 ASN A CA 1
ATOM 3145 C C . ASN A 1 383 ? 36.319 -12.561 -25.666 1.00 49.66 383 ASN A C 1
ATOM 3147 O O . ASN A 1 383 ? 37.538 -12.552 -25.817 1.00 49.66 383 ASN A O 1
ATOM 3151 N N . GLU A 1 384 ? 35.464 -12.964 -26.608 1.00 50.12 384 GLU A N 1
ATOM 3152 C CA . GLU A 1 384 ? 35.868 -13.417 -27.945 1.00 50.12 384 GLU A CA 1
ATOM 3153 C C . GLU A 1 384 ? 36.547 -12.286 -28.739 1.00 50.12 384 GLU A C 1
ATOM 3155 O O . GLU A 1 384 ? 37.654 -12.474 -29.238 1.00 50.12 384 GLU A O 1
ATOM 3160 N N . GLU A 1 385 ? 35.993 -11.066 -28.723 1.00 47.94 385 GLU A N 1
ATOM 3161 C CA . GLU A 1 385 ? 36.581 -9.895 -29.402 1.00 47.94 385 GLU A CA 1
ATOM 3162 C C . GLU A 1 385 ? 37.962 -9.500 -28.818 1.00 47.94 385 GLU A C 1
ATOM 3164 O O . GLU A 1 385 ? 38.851 -9.032 -29.530 1.00 47.94 385 GLU A O 1
ATOM 3169 N N . ILE A 1 386 ? 38.194 -9.698 -27.512 1.00 52.31 386 ILE A N 1
ATOM 3170 C CA . ILE A 1 386 ? 39.506 -9.471 -26.867 1.00 52.31 386 ILE A CA 1
ATOM 3171 C C . ILE A 1 386 ? 40.502 -10.591 -27.205 1.00 52.31 386 ILE A C 1
ATOM 3173 O O . ILE A 1 386 ? 41.711 -10.345 -27.236 1.00 52.31 386 ILE A O 1
ATOM 3177 N N . GLN A 1 387 ? 40.015 -11.811 -27.423 1.00 41.66 387 GLN A N 1
ATOM 3178 C CA . GLN A 1 387 ? 40.835 -12.981 -27.718 1.00 41.66 387 GLN A CA 1
ATOM 3179 C C . GLN A 1 387 ? 41.300 -12.979 -29.183 1.00 41.66 387 GLN A C 1
ATOM 3181 O O . GLN A 1 387 ? 42.491 -13.159 -29.421 1.00 41.66 387 GLN A O 1
ATOM 3186 N N . GLU A 1 388 ? 40.426 -12.628 -30.132 1.00 47.41 388 GLU A N 1
ATOM 3187 C CA . GLU A 1 388 ? 40.791 -12.429 -31.546 1.00 47.41 388 GLU A CA 1
ATOM 3188 C C . GLU A 1 388 ? 41.836 -11.310 -31.714 1.00 47.41 388 GLU A C 1
ATOM 3190 O O . GLU A 1 388 ? 42.862 -11.500 -32.363 1.00 47.41 388 GLU A O 1
ATOM 3195 N N . ASN A 1 389 ? 41.674 -10.182 -31.012 1.00 45.56 389 ASN A N 1
ATOM 3196 C CA . ASN A 1 389 ? 42.655 -9.086 -31.027 1.00 45.56 389 ASN A CA 1
ATOM 3197 C C . ASN A 1 389 ? 44.012 -9.438 -30.375 1.00 45.56 389 ASN A C 1
ATOM 3199 O O . ASN A 1 389 ? 44.974 -8.682 -30.516 1.00 45.56 389 ASN A O 1
ATOM 3203 N N . ARG A 1 390 ? 44.104 -10.544 -29.621 1.00 46.09 390 ARG A N 1
ATOM 3204 C CA . ARG A 1 390 ? 45.367 -11.059 -29.057 1.00 46.09 390 ARG A CA 1
ATOM 3205 C C . ARG A 1 390 ? 46.043 -12.095 -29.948 1.00 46.09 390 ARG A C 1
ATOM 3207 O O . ARG A 1 390 ? 47.239 -12.300 -29.780 1.00 46.09 390 ARG A O 1
ATOM 3214 N N . GLU A 1 391 ? 45.302 -12.743 -30.840 1.00 46.00 391 GLU A N 1
ATOM 3215 C CA . GLU A 1 391 ? 45.837 -13.716 -31.799 1.00 46.00 391 GLU A CA 1
ATOM 3216 C C . GLU A 1 391 ? 46.329 -13.048 -33.100 1.00 46.00 391 GLU A C 1
ATOM 3218 O O . GLU A 1 391 ? 47.097 -13.654 -33.845 1.00 46.00 391 GLU A O 1
ATOM 3223 N N . GLU A 1 392 ? 45.963 -11.783 -33.342 1.00 43.69 392 GLU A N 1
ATOM 3224 C CA . GLU A 1 392 ? 46.439 -10.960 -34.470 1.00 43.69 392 GLU A CA 1
ATOM 3225 C C . GLU A 1 392 ? 47.685 -10.084 -34.169 1.00 43.69 392 GLU A C 1
ATOM 3227 O O . GLU A 1 392 ? 48.103 -9.296 -35.023 1.00 43.69 392 GLU A O 1
ATOM 3232 N N . ILE A 1 393 ? 48.308 -10.222 -32.988 1.00 39.72 393 ILE A N 1
ATOM 3233 C CA . ILE A 1 393 ? 49.599 -9.596 -32.610 1.00 39.72 393 ILE A CA 1
ATOM 3234 C C . ILE A 1 393 ? 50.668 -10.680 -32.501 1.00 39.72 393 ILE A C 1
ATOM 3236 O O . ILE A 1 393 ? 51.782 -10.461 -33.036 1.00 39.72 393 ILE A O 1
#

Secondary structure (DSSP, 8-state):
--------------PPPTT-S--S-SS-TTS------HHHHHHHHHHHHHIIIIIEEEETTEEEEEEESS--HHHHHHHHH-----TT-SSGGGGGGT-HHHHHHHHHT-SS-EEEEEEEEETTTEEEEEEEEEEE-HHHHHHHHHHHHHHT--HHHHHHHHH--EEETTEEE--HHHHHHHHHHHHHT----HHHHHHHHHHHHHHHHHTT--TTHHHHHHHHHHHHHHTTSSS----TTPPPSSHHHHHHHTTTTS-SHHHHHHHHHHHHHHHHHHHHHHHHTTSTT---SS-TT-SGGGGG---SHHHHHHHHHHHHHHHHHTT---HHHHHHHHHHHHHHHS--S---HHHHHHHHHHHHH---HHHHHHHHHHHHHHHHHHHHHHH--

Mean predicted aligned error: 11.21 Å

pLDDT: mean 80.47, std 19.53, range [22.28, 98.44]

Nearest PDB structures (foldseek):
  5pwd-assembly2_B  TM=3.734E-01  e=9.216E+00  Homo sapiens
  8xup-assembly1_B  TM=2.192E-01  e=9.216E+00  Escherichia coli K-12
  1mbz-assembly1_A  TM=1.463E-01  e=6.973E+00  Streptomyces clavuligerus